Protein AF-0000000069440703 (afdb_homodimer)

InterPro domains:
  IPR013216 Methyltransferase type 11 [PF08241] (48-135)
  IPR029063 S-adenosyl-L-methionine-dependent methyltransferase superfamily [G3DSA:3.40.50.150] (17-244)
  IPR029063 S-adenosyl-L-methionine-dependent methyltransferase superfamily [SSF53335] (16-197)
  IPR051052 Diverse substrate methyltransferase [PTHR44942] (21-228)

Solvent-accessible surface area (backbone atoms only — not comparable to full-atom values): 27098 Å² total; per-residue (Å²): 130,79,80,69,75,71,58,62,42,71,42,55,69,60,67,56,49,51,40,82,40,29,68,56,34,57,72,37,52,78,77,77,58,66,70,56,54,51,57,69,64,56,60,52,50,36,31,37,27,40,46,32,46,47,23,63,67,48,50,55,41,36,74,72,48,31,46,49,41,30,31,17,59,48,62,55,13,31,49,53,16,36,74,73,69,41,49,63,46,76,28,47,77,89,74,48,77,64,84,87,50,61,18,47,29,39,34,21,61,73,28,59,65,57,44,59,62,69,66,49,52,54,53,48,60,74,31,41,31,93,89,19,34,38,37,43,32,39,83,43,76,40,49,63,40,62,32,53,73,62,51,41,71,60,44,56,82,76,46,75,76,85,70,64,76,67,81,64,43,61,73,63,44,50,62,58,43,40,73,71,43,29,46,79,45,81,45,78,45,80,47,76,48,77,30,53,42,67,58,45,50,52,27,58,53,55,34,58,83,43,60,71,42,55,69,68,58,38,53,51,50,51,54,52,49,48,62,72,50,40,90,80,15,36,35,32,40,27,58,22,37,39,42,41,29,36,69,60,131,130,79,81,70,74,72,60,62,41,72,43,54,71,59,68,57,49,52,40,83,39,30,67,57,34,58,72,38,50,78,78,79,59,65,70,55,55,50,57,70,65,56,61,51,50,36,32,36,28,40,46,33,47,45,24,62,68,50,50,54,43,37,74,72,46,31,44,49,41,30,30,18,58,47,63,56,14,31,49,53,17,36,74,74,71,41,50,64,47,78,28,47,77,88,74,48,76,64,83,87,50,62,19,45,30,40,33,21,62,73,28,58,65,58,45,60,62,70,64,49,52,55,52,48,59,73,31,40,32,92,89,20,34,38,36,43,33,39,83,40,75,40,48,62,41,63,34,53,71,62,52,40,71,60,43,55,81,77,47,76,74,86,70,66,71,70,84,59,43,63,76,64,44,49,62,58,45,40,73,70,44,28,46,81,44,83,43,79,46,80,48,75,50,76,30,54,44,66,56,44,52,52,27,58,52,54,34,59,83,44,60,70,41,56,68,69,58,40,54,50,51,52,53,52,49,50,62,72,51,40,90,80,14,35,33,30,39,27,58,22,37,38,40,41,30,36,69,59,131

Secondary structure (DSSP, 8-state):
-------GGG-HHHHTSGGGGHHHHHHHSPPPPHHHHHHHHT---EEEEET-TTTHHHHHHHHTT-EEEEE-S-HHHHHHHHHTT-EEE-S-TTT---TT--EEEEEEES-GGGS-HHHHHHHHHHHEEEEEEEEEEE--EEEEETBHHHHHHHHTTTS-SS--TTTTHHHHHHHHHHHTTEEEEEEEEEEEEEE-HHHHHHHHTTSHHHHTS-HHHHHHHHHHHHHHHGGG-EEEEEEEEEEEEEE--/-------GGG-HHHHTSGGGGHHHHHHHSPPPPHHHHHHHHT---EEEEET-TTTHHHHHHHHTT-EEEEE-S-HHHHHHHHHTT-EEE-S-TTT---TT--EEEEEEES-GGGS-HHHHHHHHHHHEEEEEEEEEEE--EEEEETBHHHHHHHHTTTS-TT---STTHHHHHHHHHHHTTEEEEEEEEEEEEEE-HHHHHHHHTTSHHHHTS-HHHHHHHHHHHHHHHGGG-EEEEEEEEEEEEEE--

Organism: Mycobacteroides abscessus (strain ATCC 19977 / DSM 44196 / CCUG 20993 / CIP 104536 / JCM 13569 / NCTC 13031 / TMC 1543 / L948) (NCBI:txid561007)

Radius of gyration: 29.4 Å; Cα contacts (8 Å, |Δi|>4): 921; chains: 2; bounding box: 47×92×72 Å

Foldseek 3Di:
DPPPPPPPVVPVVVVVVCVVVVPVCVVPDDDDDPVVVVVVVLDAFEEEEAQCFLNPVVLVSVVSRHQYEYEHQDVVRQVNNVVSVHHYDHDHLLPDDCPQAAGLEYEYEVHCVVDDQLSNLVVNVVRHDVFHKYKYKYWDKFWVVVGPVLLVVLVVVFDDPVCPPPDCVCVVRVVSLVVNAWDKDKDWDKDKDWFFLVRVLVVVCVDPSLVVGDPVSSVVSSVVSCVSNDGRTTIMMIGMMMIMITGHD/DPPPPPDPVVPVVVVVPCVVVVVVCVVPPDDDDPVVVVVVVLDAFEEEEAQCFLNPVVLVSVVSRHQYEYEHQDVVRQVNNVVSVHHYDHDHLLPDDCPQAAGLEYEYEVCCVVDDQLSNLVVNVVRHDVFHKYKYKYWDKFWDVVGPVLLVVLVVVFDDPVCPPPPCVCVVRVVSLVVNAWDKDKDWDKDKDWFFLVRVLVVVCVDPSLVVGDPVSNVVSSVVSCVSNDGRTTIMMIGMMMIMITGHD

Nearest PDB structures (foldseek):
  3ccf-assembly1_A  TM=7.048E-01  e=6.702E-16  Trichormus variabilis ATCC 29413
  3cc8-assembly1_A-2  TM=5.519E-01  e=4.428E-11  Bacillus cereus ATCC 10987
  7fbo-assembly1_A  TM=5.669E-01  e=1.706E-10  Streptomyces sp. RI-18-2
  3e23-assembly1_A  TM=5.571E-01  e=1.639E-07  Rhodopseudomonas palustris
  2gs9-assembly1_B  TM=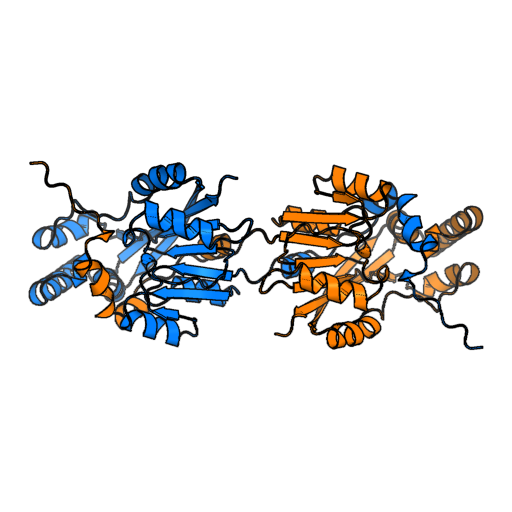5.445E-01  e=4.523E-08  Thermus thermophilus HB8

pLDDT: mean 87.91, std 11.94, range [30.12, 98.62]

Sequence (498 aa):
MTDQQQPVHTDRRRAESFGGSAGAYDRHRPRYPEPLIAELMSGRPRVLDVGAGTGIAAAQLAAAGAQVLAVEPDARMAQVAAAKGIEVEVATFENWQPQGRTFDLVLFAQSFHWVEPTTALQKVRTVLAPAGRLALVWNRIEPTVPTQHDLDTVYADFMDTARRPSIDTEDTVTPIVEKSGYRVQHMHFLERRHFATQAYLDMVFTYSNHLTLDPAQRDELRSRLEEKIGDGGVDTKNDALAVICTPVTMTDQQQPVHTDRRRAESFGGSAGAYDRHRPRYPEPLIAELMSGRPRVLDVGAGTGIAAAQLAAAGAQVLAVEPDARMAQVAAAKGIEVEVATFENWQPQGRTFDLVLFAQSFHWVEPTTALQKVRTVLAPAGRLALVWNRIEPTVPTQHDLDTVYADFMDTARR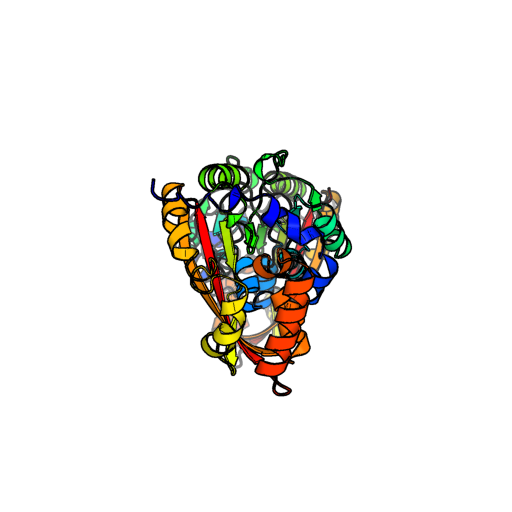PSIDTEDTVTPIVEKSGYRVQHMHFLERRHFATQAYLDMVFTYSNHLTLDPAQRDELRSRLEEKIGDGGVDTKNDALAVICTPVT

Structure (mmCIF, N/CA/C/O backbone):
data_AF-0000000069440703-model_v1
#
loop_
_entity.id
_entity.type
_entity.pdbx_description
1 polymer 'Methyltransferase type 11 domain-containing protein'
#
loop_
_atom_site.group_PDB
_atom_site.id
_atom_site.type_symbol
_atom_site.label_atom_id
_atom_site.label_alt_id
_atom_site.label_comp_id
_atom_site.label_asym_id
_atom_site.label_entity_id
_atom_site.label_seq_id
_atom_site.pdbx_PDB_ins_code
_atom_site.Cartn_x
_atom_site.Cartn_y
_atom_site.Cartn_z
_atom_site.occupancy
_atom_site.B_iso_or_equiv
_atom_site.auth_seq_id
_atom_site.auth_comp_id
_atom_site.auth_asym_id
_atom_site.auth_atom_id
_atom_site.pdbx_PDB_model_num
ATOM 1 N N . MET A 1 1 ? 3.725 -31.922 -41.062 1 30.34 1 MET A N 1
ATOM 2 C CA . MET A 1 1 ? 2.588 -31.469 -40.281 1 30.34 1 MET A CA 1
ATOM 3 C C . MET A 1 1 ? 3.039 -31.062 -38.875 1 30.34 1 MET A C 1
ATOM 5 O O . MET A 1 1 ? 3.49 -31.891 -38.094 1 30.34 1 MET A O 1
ATOM 9 N N . THR A 1 2 ? 3.787 -30 -38.656 1 37.44 2 THR A N 1
ATOM 10 C CA . THR A 1 2 ? 4.598 -29.531 -37.531 1 37.44 2 THR A CA 1
ATOM 11 C C . THR A 1 2 ? 3.816 -29.594 -36.219 1 37.44 2 THR A C 1
ATOM 13 O O . THR A 1 2 ? 2.666 -29.156 -36.156 1 37.44 2 THR A O 1
ATOM 16 N N . ASP A 1 3 ? 3.766 -30.594 -35.5 1 39.25 3 ASP A N 1
ATOM 17 C CA . ASP A 1 3 ? 3.018 -30.969 -34.312 1 39.25 3 ASP A CA 1
ATOM 18 C C . ASP A 1 3 ? 2.785 -29.75 -33.406 1 39.25 3 ASP A C 1
ATOM 20 O O . ASP A 1 3 ? 3.725 -29.219 -32.812 1 39.25 3 ASP A O 1
ATOM 24 N N . GLN A 1 4 ? 2.053 -28.734 -33.844 1 46 4 GLN A N 1
ATOM 25 C CA . GLN A 1 4 ? 1.67 -27.469 -33.188 1 46 4 GLN A CA 1
ATOM 26 C C . GLN A 1 4 ? 1.267 -27.688 -31.734 1 46 4 GLN A C 1
ATOM 28 O O . GLN A 1 4 ? 0.278 -28.375 -31.453 1 46 4 GLN A O 1
ATOM 33 N N . GLN A 1 5 ? 2.238 -27.875 -30.891 1 58.47 5 GLN A N 1
ATOM 34 C CA . GLN A 1 5 ? 2.027 -28.109 -29.469 1 58.47 5 GLN A CA 1
ATOM 35 C C . GLN A 1 5 ? 0.862 -27.281 -28.938 1 58.47 5 GLN A C 1
ATOM 37 O O . GLN A 1 5 ? 0.785 -26.078 -29.188 1 58.47 5 GLN A O 1
ATOM 42 N N . GLN A 1 6 ? -0.336 -27.906 -28.812 1 69.5 6 GLN A N 1
ATOM 43 C CA . GLN A 1 6 ? -1.535 -27.297 -28.25 1 69.5 6 GLN A CA 1
ATOM 44 C C . GLN A 1 6 ? -1.189 -26.391 -27.062 1 69.5 6 GLN A C 1
ATOM 46 O O . GLN A 1 6 ? -0.361 -26.766 -26.219 1 69.5 6 GLN A O 1
ATOM 51 N N . PRO A 1 7 ? -1.665 -25.125 -27.234 1 79.25 7 PRO A N 1
ATOM 52 C CA . PRO A 1 7 ? -1.403 -24.234 -26.109 1 79.25 7 PRO A CA 1
ATOM 53 C C . PRO A 1 7 ? -1.794 -24.859 -24.766 1 79.25 7 PRO A C 1
ATOM 55 O O . PRO A 1 7 ? -2.801 -25.562 -24.672 1 79.25 7 PRO A O 1
ATOM 58 N N . VAL A 1 8 ? -0.984 -24.672 -23.859 1 79.62 8 VAL A N 1
ATOM 59 C CA . VAL A 1 8 ? -1.111 -25.266 -22.531 1 79.62 8 VAL A CA 1
ATOM 60 C C . VAL A 1 8 ? -2.49 -24.953 -21.969 1 79.62 8 VAL A C 1
ATOM 62 O O . VAL A 1 8 ? -3.088 -25.797 -21.281 1 79.62 8 VAL A O 1
ATOM 65 N N . HIS A 1 9 ? -3.064 -23.734 -22.266 1 81.94 9 HIS A N 1
ATOM 66 C CA . HIS A 1 9 ? -4.324 -23.312 -21.656 1 81.94 9 HIS A CA 1
ATOM 67 C C . HIS A 1 9 ? -5.488 -24.141 -22.188 1 81.94 9 HIS A C 1
ATOM 69 O O . HIS A 1 9 ? -6.586 -24.109 -21.625 1 81.94 9 HIS A O 1
ATOM 75 N N . THR A 1 10 ? -5.242 -24.953 -23.188 1 82.25 10 THR A N 1
ATOM 76 C CA . THR A 1 10 ? -6.301 -25.781 -23.734 1 82.25 10 THR A CA 1
ATOM 77 C C . THR A 1 10 ? -6.25 -27.188 -23.125 1 82.25 10 THR A C 1
ATOM 79 O O . THR A 1 10 ? -7.152 -28 -23.344 1 82.25 10 THR A O 1
ATOM 82 N N . ASP A 1 11 ? -5.148 -27.469 -22.375 1 81.38 11 ASP A N 1
ATOM 83 C CA . ASP A 1 11 ? -5 -28.766 -21.734 1 81.38 11 ASP A CA 1
ATOM 84 C C . ASP A 1 11 ? -5.758 -28.828 -20.406 1 81.38 11 ASP A C 1
ATOM 86 O O . ASP A 1 11 ? -5.164 -28.656 -19.344 1 81.38 11 ASP A O 1
ATOM 90 N N . ARG A 1 12 ? -7.023 -29.109 -20.438 1 79.56 12 ARG A N 1
ATOM 91 C CA . ARG A 1 12 ? -7.887 -29.094 -19.266 1 79.56 12 ARG A CA 1
ATOM 92 C C . ARG A 1 12 ? -7.586 -30.266 -18.344 1 79.56 12 ARG A C 1
ATOM 94 O O . ARG A 1 12 ? -7.695 -30.141 -17.109 1 79.56 12 ARG A O 1
ATOM 101 N N . ARG A 1 13 ? -7.113 -31.359 -18.953 1 78.06 13 ARG A N 1
ATOM 102 C CA . ARG A 1 13 ? -6.746 -32.5 -18.141 1 78.06 13 ARG A CA 1
ATOM 103 C C . ARG A 1 13 ? -5.633 -32.156 -17.156 1 78.06 13 ARG A C 1
ATOM 105 O O . ARG A 1 13 ? -5.719 -32.469 -15.969 1 78.06 13 ARG A O 1
ATOM 112 N N . ARG A 1 14 ? -4.699 -31.5 -17.688 1 81.56 14 ARG A N 1
ATOM 113 C CA . ARG A 1 14 ? -3.59 -31.078 -16.828 1 81.56 14 ARG A CA 1
ATOM 114 C C . ARG A 1 14 ? -4.031 -30 -15.852 1 81.56 14 ARG A C 1
ATOM 116 O O . ARG A 1 14 ? -3.689 -30.062 -14.672 1 81.56 14 ARG A O 1
ATOM 123 N N . ALA A 1 15 ? -4.855 -29.125 -16.312 1 81.62 15 ALA A N 1
ATOM 124 C CA . ALA A 1 15 ? -5.301 -28 -15.477 1 81.62 15 ALA A CA 1
ATOM 125 C C . ALA A 1 15 ? -6.168 -28.484 -14.32 1 81.62 15 ALA A C 1
ATOM 127 O O . ALA A 1 15 ? -6.141 -27.906 -13.234 1 81.62 15 ALA A O 1
ATOM 128 N N . GLU A 1 16 ? -6.793 -29.562 -14.469 1 80.5 16 GLU A N 1
ATOM 129 C CA . GLU A 1 16 ? -7.742 -30.031 -13.469 1 80.5 16 GLU A CA 1
ATOM 130 C C . GLU A 1 16 ? -7.137 -31.156 -12.617 1 80.5 16 GLU A C 1
ATOM 132 O O . GLU A 1 16 ? -7.809 -31.719 -11.758 1 80.5 16 GLU A O 1
ATOM 137 N N . SER A 1 17 ? -5.91 -31.453 -12.891 1 82.94 17 SER A N 1
ATOM 138 C CA . SER A 1 17 ? -5.273 -32.562 -12.164 1 82.94 17 SER A CA 1
ATOM 139 C C . SER A 1 17 ? -4.918 -32.156 -10.742 1 82.94 17 SER A C 1
ATOM 141 O O . SER A 1 17 ? -4.789 -33 -9.859 1 82.94 17 SER A O 1
ATOM 143 N N . PHE A 1 18 ? -4.828 -30.891 -10.523 1 86.94 18 PHE A N 1
ATOM 144 C CA . PHE A 1 18 ? -4.328 -30.391 -9.25 1 86.94 18 PHE A CA 1
ATOM 145 C C . PHE A 1 18 ? -5.336 -30.641 -8.133 1 86.94 18 PHE A C 1
ATOM 147 O O . PHE A 1 18 ? -4.953 -30.891 -6.984 1 86.94 18 PHE A O 1
ATOM 154 N N . GLY A 1 19 ? -6.586 -30.641 -8.469 1 86.75 19 GLY A N 1
ATOM 155 C CA . GLY A 1 19 ? -7.633 -30.812 -7.473 1 86.75 19 GLY A CA 1
ATOM 156 C C . GLY A 1 19 ? -7.562 -32.156 -6.777 1 86.75 19 GLY A C 1
ATOM 157 O O . GLY A 1 19 ? -7.949 -32.281 -5.613 1 86.75 19 GLY A O 1
ATOM 158 N N . GLY A 1 20 ? -7.117 -33.156 -7.527 1 85 20 GLY A N 1
ATOM 159 C CA . GLY A 1 20 ? -7.008 -34.5 -6.969 1 85 20 GLY A CA 1
ATOM 160 C C . GLY A 1 20 ? -5.957 -34.625 -5.879 1 85 20 GLY A C 1
ATOM 161 O O . GLY A 1 20 ? -5.953 -35.562 -5.105 1 85 20 GLY A O 1
ATOM 162 N N . SER A 1 21 ? -5.133 -33.625 -5.773 1 87.19 21 SER A N 1
ATOM 163 C CA . SER A 1 21 ? -4.062 -33.594 -4.781 1 87.19 21 SER A CA 1
ATOM 164 C C . SER A 1 21 ? -3.973 -32.25 -4.074 1 87.19 21 SER A C 1
ATOM 166 O O . SER A 1 21 ? -2.879 -31.781 -3.766 1 87.19 21 SER A O 1
ATOM 168 N N . ALA A 1 22 ? -5.133 -31.734 -3.814 1 87.75 22 ALA A N 1
ATOM 169 C CA . ALA A 1 22 ? -5.176 -30.375 -3.285 1 87.75 22 ALA A CA 1
ATOM 170 C C . ALA A 1 22 ? -4.473 -30.297 -1.935 1 87.75 22 ALA A C 1
ATOM 172 O O . ALA A 1 22 ? -3.729 -29.344 -1.675 1 87.75 22 ALA A O 1
ATOM 173 N N . GLY A 1 23 ? -4.75 -31.234 -1.068 1 85.19 23 GLY A N 1
ATOM 174 C CA . GLY A 1 23 ? -4.105 -31.25 0.234 1 85.19 23 GLY A CA 1
ATOM 175 C C . GLY A 1 23 ? -2.592 -31.328 0.148 1 85.19 23 GLY A C 1
ATOM 176 O O . GLY A 1 23 ? -1.89 -30.531 0.79 1 85.19 23 GLY A O 1
ATOM 177 N N . ALA A 1 24 ? -2.096 -32.312 -0.589 1 84.56 24 ALA A N 1
ATOM 178 C CA . ALA A 1 24 ? -0.656 -32.469 -0.777 1 84.56 24 ALA A CA 1
ATOM 179 C C . ALA A 1 24 ? -0.054 -31.234 -1.433 1 84.56 24 ALA A C 1
ATOM 181 O O . ALA A 1 24 ? 1.024 -30.781 -1.041 1 84.56 24 ALA A O 1
ATOM 182 N N . TYR A 1 25 ? -0.726 -30.781 -2.402 1 89.19 25 TYR A N 1
ATOM 183 C CA . TYR A 1 25 ? -0.309 -29.547 -3.064 1 89.19 25 TYR A CA 1
ATOM 184 C C . TYR A 1 25 ? -0.095 -28.422 -2.049 1 89.19 25 TYR A C 1
ATOM 186 O O . TYR A 1 25 ? 0.972 -27.812 -2.014 1 89.19 25 TYR A O 1
ATOM 194 N N . ASP A 1 26 ? -1.058 -28.156 -1.225 1 87.75 26 ASP A N 1
ATOM 195 C CA . ASP A 1 26 ? -1.018 -27.062 -0.253 1 87.75 26 ASP A CA 1
ATOM 196 C C . ASP A 1 26 ? 0.107 -27.281 0.759 1 87.75 26 ASP A C 1
ATOM 198 O O . ASP A 1 26 ? 0.792 -26.328 1.139 1 87.75 26 ASP A O 1
ATOM 202 N N . ARG A 1 27 ? 0.283 -28.516 1.14 1 82.19 27 ARG A N 1
ATOM 203 C CA . ARG A 1 27 ? 1.237 -28.844 2.193 1 82.19 27 ARG A CA 1
ATOM 204 C C . ARG A 1 27 ? 2.672 -28.734 1.688 1 82.19 27 ARG A C 1
ATOM 206 O O . ARG A 1 27 ? 3.561 -28.297 2.424 1 82.19 27 ARG A O 1
ATOM 213 N N . HIS A 1 28 ? 2.863 -29.062 0.416 1 84.44 28 HIS A N 1
ATOM 214 C CA . HIS A 1 28 ? 4.246 -29.312 0.031 1 84.44 28 HIS A CA 1
ATOM 215 C C . HIS A 1 28 ? 4.754 -28.25 -0.94 1 84.44 28 HIS A C 1
ATOM 217 O O . HIS A 1 28 ? 5.965 -28.109 -1.132 1 84.44 28 HIS A O 1
ATOM 223 N N . ARG A 1 29 ? 3.875 -27.5 -1.56 1 88.06 29 ARG A N 1
ATOM 224 C CA . ARG A 1 29 ? 4.332 -26.438 -2.453 1 88.06 29 ARG A CA 1
ATOM 225 C C . ARG A 1 29 ? 4.93 -25.281 -1.665 1 88.06 29 ARG A C 1
ATOM 227 O O . ARG A 1 29 ? 4.395 -24.891 -0.625 1 88.06 29 ARG A O 1
ATOM 234 N N . PRO A 1 30 ? 6.062 -24.781 -2.121 1 85.5 30 PRO A N 1
ATOM 235 C CA . PRO A 1 30 ? 6.699 -23.688 -1.381 1 85.5 30 PRO A CA 1
ATOM 236 C C . PRO A 1 30 ? 5.922 -22.375 -1.476 1 85.5 30 PRO A C 1
ATOM 238 O O . PRO A 1 30 ? 5.203 -22.141 -2.451 1 85.5 30 PRO A O 1
ATOM 241 N N . ARG A 1 31 ? 6.102 -21.656 -0.428 1 89.62 31 ARG A N 1
ATOM 242 C CA . ARG A 1 31 ? 5.652 -20.266 -0.448 1 89.62 31 ARG A CA 1
ATOM 243 C C . ARG A 1 31 ? 6.508 -19.422 -1.388 1 89.62 31 ARG A C 1
ATOM 245 O O . ARG A 1 31 ? 7.59 -19.844 -1.796 1 89.62 31 ARG A O 1
ATOM 252 N N . TYR A 1 32 ? 5.98 -18.297 -1.853 1 94 32 TYR A N 1
ATOM 253 C CA . TYR A 1 32 ? 6.77 -17.328 -2.598 1 94 32 TYR A CA 1
ATOM 254 C C . TYR A 1 32 ? 7.703 -16.547 -1.671 1 94 32 TYR A C 1
ATOM 256 O O . TYR A 1 32 ? 7.398 -16.359 -0.491 1 94 32 TYR A O 1
ATOM 264 N N . PRO A 1 33 ? 8.906 -16.078 -2.223 1 90.19 33 PRO A N 1
ATOM 265 C CA . PRO A 1 33 ? 9.844 -15.312 -1.392 1 90.19 33 PRO A CA 1
ATOM 266 C C . PRO A 1 33 ? 9.211 -14.07 -0.771 1 90.19 33 PRO A C 1
ATOM 268 O O . PRO A 1 33 ? 8.461 -13.359 -1.441 1 90.19 33 PRO A O 1
ATOM 271 N N . GLU A 1 34 ? 9.594 -13.82 0.522 1 83.94 34 GLU A N 1
ATOM 272 C CA . GLU A 1 34 ? 9.031 -12.695 1.259 1 83.94 34 GLU A CA 1
ATOM 273 C C . GLU A 1 34 ? 9.297 -11.375 0.534 1 83.94 34 GLU A C 1
ATOM 275 O O . GLU A 1 34 ? 8.406 -10.531 0.429 1 83.94 34 GLU A O 1
ATOM 280 N N . PRO A 1 35 ? 10.5 -11.195 -0.046 1 81.5 35 PRO A N 1
ATOM 281 C CA . PRO A 1 35 ? 10.734 -9.945 -0.771 1 81.5 35 PRO A CA 1
ATOM 282 C C . PRO A 1 35 ? 9.828 -9.797 -1.992 1 81.5 35 PRO A C 1
ATOM 284 O O . PRO A 1 35 ? 9.461 -8.672 -2.357 1 81.5 3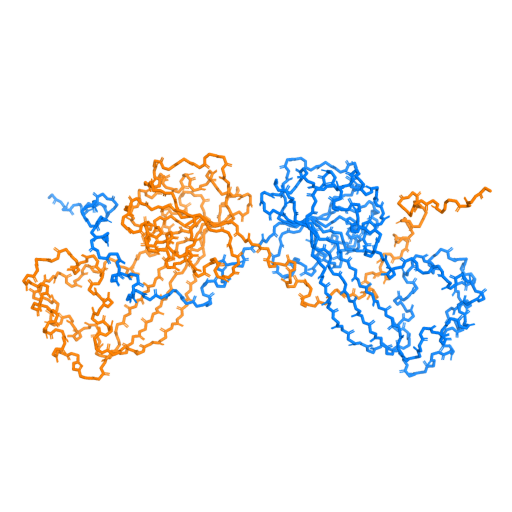5 PRO A O 1
ATOM 287 N N . LEU A 1 36 ? 9.469 -10.891 -2.635 1 89.12 36 LEU A N 1
ATOM 288 C CA . LEU A 1 36 ? 8.531 -10.852 -3.746 1 89.12 36 LEU A CA 1
ATOM 289 C C . LEU A 1 36 ? 7.148 -10.406 -3.275 1 89.12 36 LEU A C 1
ATOM 291 O O . LEU A 1 36 ? 6.531 -9.531 -3.889 1 89.12 36 LEU A O 1
ATOM 295 N N . ILE A 1 37 ? 6.672 -10.953 -2.174 1 87.81 37 ILE A N 1
ATOM 296 C CA . ILE A 1 37 ? 5.383 -10.586 -1.603 1 87.81 37 ILE A CA 1
ATOM 297 C C . ILE A 1 37 ? 5.387 -9.102 -1.226 1 87.81 37 ILE A C 1
ATOM 299 O O . ILE A 1 37 ? 4.422 -8.383 -1.494 1 87.81 37 ILE A O 1
ATOM 303 N N . ALA A 1 38 ? 6.516 -8.68 -0.677 1 76.94 38 ALA A N 1
ATOM 304 C CA . ALA A 1 38 ? 6.652 -7.27 -0.309 1 76.94 38 ALA A CA 1
ATOM 305 C C . ALA A 1 38 ? 6.535 -6.367 -1.535 1 76.94 38 ALA A C 1
ATOM 307 O O . ALA A 1 38 ? 5.898 -5.312 -1.479 1 76.94 38 ALA A O 1
ATOM 308 N N . GLU A 1 39 ? 7.141 -6.75 -2.592 1 81.12 39 GLU A N 1
ATOM 309 C CA . GLU A 1 39 ? 7.062 -5.988 -3.836 1 81.12 39 GLU A CA 1
ATOM 310 C C . GLU A 1 39 ? 5.625 -5.906 -4.344 1 81.12 39 GLU A C 1
ATOM 312 O O . GLU A 1 39 ? 5.184 -4.848 -4.797 1 81.12 39 GLU A O 1
ATOM 317 N N . LEU A 1 40 ? 4.895 -7.004 -4.273 1 84.88 40 LEU A N 1
ATOM 318 C CA . LEU A 1 40 ? 3.51 -7.031 -4.738 1 84.88 40 LEU A CA 1
ATOM 319 C C . LEU A 1 40 ? 2.639 -6.102 -3.896 1 84.88 40 LEU A C 1
ATOM 321 O O . LEU A 1 40 ? 1.651 -5.555 -4.391 1 84.88 40 LEU A O 1
ATOM 325 N N . MET A 1 41 ? 3.047 -5.918 -2.66 1 73.06 41 MET A N 1
ATOM 326 C CA . MET A 1 41 ? 2.301 -5.074 -1.729 1 73.06 41 MET A CA 1
ATOM 327 C C . MET A 1 41 ? 2.641 -3.602 -1.938 1 73.06 41 MET A C 1
ATOM 329 O O . MET A 1 41 ? 1.947 -2.723 -1.424 1 73.06 41 MET A O 1
ATOM 333 N N . SER A 1 42 ? 3.775 -3.416 -2.586 1 62.62 42 SER A N 1
ATOM 334 C CA . SER A 1 42 ? 4.293 -2.057 -2.705 1 62.62 42 SER A CA 1
ATOM 335 C C . SER A 1 42 ? 3.43 -1.217 -3.641 1 62.62 42 SER A C 1
ATOM 337 O O . SER A 1 42 ? 3.809 -0.102 -4.008 1 62.62 42 SER A O 1
ATOM 339 N N . GLY A 1 43 ? 2.295 -1.677 -4.035 1 62.28 43 GLY A N 1
ATOM 340 C CA . GLY A 1 43 ? 1.487 -0.81 -4.879 1 62.28 43 GLY A CA 1
ATOM 341 C C . GLY A 1 43 ? 1.377 0.606 -4.344 1 62.28 43 GLY A C 1
ATOM 342 O O . GLY A 1 43 ? 1.659 0.857 -3.172 1 62.28 43 GLY A O 1
ATOM 343 N N . ARG A 1 44 ? 1.462 1.531 -5.281 1 64.44 44 ARG A N 1
ATOM 344 C CA . ARG A 1 44 ? 1.465 2.977 -5.082 1 64.44 44 ARG A CA 1
ATOM 345 C C . ARG A 1 44 ? 0.066 3.488 -4.754 1 64.44 44 ARG A C 1
ATOM 347 O O . ARG A 1 44 ? -0.748 3.705 -5.656 1 64.44 44 ARG A O 1
ATOM 354 N N . PRO A 1 45 ? -0.197 3.531 -3.404 1 76.44 45 PRO A N 1
ATOM 355 C CA . PRO A 1 45 ? -1.521 4.078 -3.102 1 76.44 45 PRO A CA 1
ATOM 356 C C . PRO A 1 45 ? -1.74 5.461 -3.709 1 76.44 45 PRO A C 1
ATOM 358 O O . PRO A 1 45 ? -0.809 6.27 -3.771 1 76.44 45 PRO A O 1
ATOM 361 N N . ARG A 1 46 ? -2.967 5.719 -4.348 1 83.31 46 ARG A N 1
ATOM 362 C CA . ARG A 1 46 ? -3.406 7.055 -4.734 1 83.31 46 ARG A CA 1
ATOM 363 C C . ARG A 1 46 ? -3.873 7.852 -3.52 1 83.31 46 ARG A C 1
ATOM 365 O O . ARG A 1 46 ? -4.801 7.441 -2.82 1 83.31 46 ARG A O 1
ATOM 372 N N . VAL A 1 47 ? -3.199 8.977 -3.262 1 92.62 47 VAL A N 1
ATOM 373 C CA . VAL A 1 47 ? -3.465 9.75 -2.051 1 92.62 47 VAL A CA 1
ATOM 374 C C . VAL A 1 47 ? -3.947 11.148 -2.426 1 92.62 47 VAL A C 1
ATOM 376 O O . VAL A 1 47 ? -3.387 11.789 -3.318 1 92.62 47 VAL A O 1
ATOM 379 N N . LEU A 1 48 ? -5.078 11.586 -1.856 1 97.56 48 LEU A N 1
ATOM 380 C CA . LEU A 1 48 ? -5.504 12.984 -1.884 1 97.56 48 LEU A CA 1
ATOM 381 C C . LEU A 1 48 ? -5.086 13.703 -0.608 1 97.56 48 LEU A C 1
ATOM 383 O O . LEU A 1 48 ? -5.527 13.344 0.486 1 97.56 48 LEU A O 1
ATOM 387 N N . ASP A 1 49 ? -4.215 14.664 -0.737 1 98.62 49 ASP A N 1
ATOM 388 C CA . ASP A 1 49 ? -3.791 15.5 0.382 1 98.62 49 ASP A CA 1
ATOM 389 C C . ASP A 1 49 ? -4.562 16.828 0.404 1 98.62 49 ASP A C 1
ATOM 391 O O . ASP A 1 49 ? -4.285 17.719 -0.393 1 98.62 49 ASP A O 1
ATOM 395 N N . VAL A 1 50 ? -5.504 16.906 1.345 1 98.56 50 VAL A N 1
ATOM 396 C CA . VAL A 1 50 ? -6.402 18.062 1.399 1 98.56 50 VAL A CA 1
ATOM 397 C C . VAL A 1 50 ? -5.832 19.109 2.346 1 98.56 50 VAL A C 1
ATOM 399 O O . VAL A 1 50 ? -5.551 18.828 3.512 1 98.56 50 VAL A O 1
ATOM 402 N N . GLY A 1 51 ? -5.812 20.344 1.844 1 97.38 51 GLY A N 1
ATOM 403 C CA . GLY A 1 51 ? -5.094 21.344 2.609 1 97.38 51 GLY A CA 1
ATOM 404 C C . GLY A 1 51 ? -3.613 21.047 2.752 1 97.38 51 GLY A C 1
ATOM 405 O O . GLY A 1 51 ? -3.074 21.062 3.859 1 97.38 51 GLY A O 1
ATOM 406 N N . ALA A 1 52 ? -2.975 20.875 1.64 1 97.5 52 ALA A N 1
ATOM 407 C CA . ALA A 1 52 ? -1.648 20.266 1.623 1 97.5 52 ALA A CA 1
ATOM 408 C C . ALA A 1 52 ? -0.576 21.266 2.043 1 97.5 52 ALA A C 1
ATOM 410 O O . ALA A 1 52 ? 0.551 20.875 2.361 1 97.5 52 ALA A O 1
ATOM 411 N N . GLY A 1 53 ? -0.909 22.594 2.037 1 96.38 53 GLY A N 1
ATOM 412 C CA . GLY A 1 53 ? 0.111 23.578 2.33 1 96.38 53 GLY A CA 1
ATOM 413 C C . GLY A 1 53 ? 1.291 23.531 1.379 1 96.38 53 GLY A C 1
ATOM 414 O O . GLY A 1 53 ? 1.113 23.531 0.16 1 96.38 53 GLY A O 1
ATOM 415 N N . THR A 1 54 ? 2.424 23.469 1.958 1 95.81 54 THR A N 1
ATOM 416 C CA . THR A 1 54 ? 3.625 23.406 1.134 1 95.81 54 THR A CA 1
ATOM 417 C C . THR A 1 54 ? 3.922 21.969 0.706 1 95.81 54 THR A C 1
ATOM 419 O O . THR A 1 54 ? 4.977 21.703 0.127 1 95.81 54 THR A O 1
ATOM 422 N N . GLY A 1 55 ? 3.113 21.078 1.044 1 96.81 55 GLY A N 1
ATOM 423 C CA . GLY A 1 55 ? 3.219 19.719 0.564 1 96.81 55 GLY A CA 1
ATOM 424 C C . GLY A 1 55 ? 4.168 18.859 1.387 1 96.81 55 GLY A C 1
ATOM 425 O O . GLY A 1 55 ? 4.816 17.953 0.858 1 96.81 55 GLY A O 1
ATOM 426 N N . ILE A 1 56 ? 4.316 19.078 2.691 1 94.31 56 ILE A N 1
ATOM 427 C CA . ILE A 1 56 ? 5.258 18.328 3.518 1 94.31 56 ILE A CA 1
ATOM 428 C C . ILE A 1 56 ? 4.848 16.859 3.576 1 94.31 56 ILE A C 1
ATOM 430 O O . ILE A 1 56 ? 5.625 15.977 3.207 1 94.31 56 ILE A O 1
ATOM 434 N N . ALA A 1 57 ? 3.621 16.609 3.979 1 95.94 57 ALA A N 1
ATOM 435 C CA . ALA A 1 57 ? 3.139 15.234 4.035 1 95.94 57 ALA A CA 1
ATOM 436 C C . ALA A 1 57 ? 3.072 14.617 2.641 1 95.94 57 ALA A C 1
ATOM 438 O O . ALA A 1 57 ? 3.449 13.461 2.449 1 95.94 57 ALA A O 1
ATOM 439 N N . ALA A 1 58 ? 2.609 15.398 1.665 1 96 58 ALA A N 1
ATOM 440 C CA . ALA A 1 58 ? 2.5 14.945 0.283 1 96 58 ALA A CA 1
ATOM 441 C C . ALA A 1 58 ? 3.854 14.477 -0.248 1 96 58 ALA A C 1
ATOM 443 O O . ALA A 1 58 ? 3.949 13.414 -0.875 1 96 58 ALA A O 1
ATOM 444 N N . ALA A 1 59 ? 4.871 15.234 0.027 1 92.38 59 ALA A N 1
ATOM 445 C CA . ALA A 1 59 ? 6.203 14.906 -0.463 1 92.38 59 ALA A CA 1
ATOM 446 C C . ALA A 1 59 ? 6.723 13.625 0.185 1 92.38 59 ALA A C 1
ATOM 448 O O . ALA A 1 59 ? 7.359 12.797 -0.477 1 92.38 59 ALA A O 1
ATOM 449 N N . GLN A 1 60 ? 6.488 13.438 1.513 1 90.5 60 GLN A N 1
ATOM 450 C CA . GLN A 1 60 ? 6.902 12.219 2.197 1 90.5 60 GLN A CA 1
ATOM 451 C C . GLN A 1 60 ? 6.199 10.992 1.617 1 90.5 60 GLN A C 1
ATOM 453 O O . GLN A 1 60 ? 6.828 9.953 1.407 1 90.5 60 GLN A O 1
ATOM 458 N N . LEU A 1 61 ? 4.914 11.141 1.354 1 90.12 61 LEU A N 1
ATOM 459 C CA . LEU A 1 61 ? 4.141 10.039 0.796 1 90.12 61 LEU A CA 1
ATOM 460 C C . LEU A 1 61 ? 4.598 9.719 -0.624 1 90.12 61 LEU A C 1
ATOM 462 O O . LEU A 1 61 ? 4.734 8.547 -0.988 1 90.12 61 LEU A O 1
ATOM 466 N N . ALA A 1 62 ? 4.836 10.797 -1.413 1 86.12 62 ALA A N 1
ATOM 467 C CA . ALA A 1 62 ? 5.34 10.594 -2.77 1 86.12 62 ALA A CA 1
ATOM 468 C C . ALA A 1 62 ? 6.684 9.875 -2.756 1 86.12 62 ALA A C 1
ATOM 470 O O . ALA A 1 62 ? 6.906 8.938 -3.533 1 86.12 62 ALA A O 1
ATOM 471 N N . ALA A 1 63 ? 7.551 10.312 -1.835 1 80.31 63 ALA A N 1
ATOM 472 C CA . ALA A 1 63 ? 8.859 9.68 -1.706 1 80.31 63 ALA A CA 1
ATOM 473 C C . ALA A 1 63 ? 8.734 8.211 -1.317 1 80.31 63 ALA A C 1
ATOM 475 O O . ALA A 1 63 ? 9.57 7.387 -1.689 1 80.31 63 ALA A O 1
ATOM 476 N N . ALA A 1 64 ? 7.676 7.883 -0.604 1 74.12 64 ALA A N 1
ATOM 477 C CA . ALA A 1 64 ? 7.426 6.512 -0.171 1 74.12 64 ALA A CA 1
ATOM 478 C C . ALA A 1 64 ? 6.746 5.703 -1.273 1 74.12 64 ALA A C 1
ATOM 480 O O . ALA A 1 64 ? 6.484 4.512 -1.106 1 74.12 64 ALA A O 1
ATOM 481 N N . GLY A 1 65 ? 6.363 6.379 -2.357 1 73.56 65 GLY A N 1
ATOM 482 C CA . GLY A 1 65 ? 5.898 5.629 -3.514 1 73.56 65 GLY A CA 1
ATOM 483 C C . GLY A 1 65 ? 4.445 5.902 -3.855 1 73.56 65 GLY A C 1
ATOM 484 O O . GLY A 1 65 ? 3.916 5.352 -4.82 1 73.56 65 GLY A O 1
ATOM 485 N N . ALA A 1 66 ? 3.762 6.746 -3.133 1 82.56 66 ALA A N 1
ATOM 486 C CA . ALA A 1 66 ? 2.355 7.051 -3.393 1 82.56 66 ALA A CA 1
ATOM 487 C C . ALA A 1 66 ? 2.209 7.969 -4.602 1 82.56 66 ALA A C 1
ATOM 489 O O . ALA A 1 66 ? 3.125 8.727 -4.93 1 82.56 66 ALA A O 1
ATOM 490 N N . GLN A 1 67 ? 1.137 7.832 -5.277 1 83.88 67 GLN A N 1
ATOM 491 C CA . GLN A 1 67 ? 0.672 8.859 -6.207 1 83.88 67 GLN A CA 1
ATOM 492 C C . GLN A 1 67 ? -0.184 9.898 -5.496 1 83.88 67 GLN A C 1
ATOM 494 O O . GLN A 1 67 ? -1.304 9.602 -5.07 1 83.88 67 GLN A O 1
ATOM 499 N N . VAL A 1 68 ? 0.353 11.18 -5.41 1 93.12 68 VAL A N 1
ATOM 500 C CA . VAL A 1 68 ? -0.303 12.156 -4.543 1 93.12 68 VAL A CA 1
ATOM 501 C C . VAL A 1 68 ? -0.886 13.289 -5.383 1 93.12 68 VAL A C 1
ATOM 503 O O . VAL A 1 68 ? -0.207 13.836 -6.254 1 93.12 68 VAL A O 1
ATOM 506 N N . LEU A 1 69 ? -2.139 13.57 -5.195 1 96.75 69 LEU A N 1
ATOM 507 C CA . LEU A 1 69 ? -2.768 14.828 -5.602 1 96.75 69 LEU A CA 1
ATOM 508 C C . LEU A 1 69 ? -3.018 15.727 -4.395 1 96.75 69 LEU A C 1
ATOM 510 O O . LEU A 1 69 ? -3.594 15.281 -3.396 1 96.75 69 LEU A O 1
ATOM 514 N N . ALA A 1 70 ? -2.529 16.938 -4.504 1 98.56 70 ALA A N 1
ATOM 515 C CA . ALA A 1 70 ? -2.748 17.922 -3.439 1 98.56 70 ALA A CA 1
ATOM 516 C C . ALA A 1 70 ? -3.838 18.906 -3.826 1 98.56 70 ALA A C 1
ATOM 518 O O . ALA A 1 70 ? -3.922 19.328 -4.98 1 98.56 70 ALA A O 1
ATOM 519 N N . VAL A 1 71 ? -4.695 19.234 -2.879 1 98.56 71 VAL A N 1
ATOM 520 C CA . VAL A 1 71 ? -5.656 20.328 -2.98 1 98.56 71 VAL A CA 1
ATOM 521 C C . VAL A 1 71 ? -5.316 21.406 -1.957 1 98.56 71 VAL A C 1
ATOM 523 O O . VAL A 1 71 ? -5.254 21.125 -0.755 1 98.56 71 VAL A O 1
ATOM 526 N N . GLU A 1 72 ? -5.023 22.594 -2.4 1 97.75 72 GLU A N 1
ATOM 527 C CA . GLU A 1 72 ? -4.57 23.688 -1.557 1 97.75 72 GLU A CA 1
ATOM 528 C C . GLU A 1 72 ? -5.102 25.031 -2.066 1 97.75 72 GLU A C 1
ATOM 530 O O . GLU A 1 72 ? -4.863 25.406 -3.219 1 97.75 72 GLU A O 1
ATOM 535 N N . PRO A 1 73 ? -5.852 25.75 -1.199 1 96.12 73 PRO A N 1
ATOM 536 C CA . PRO A 1 73 ? -6.488 26.969 -1.679 1 96.12 73 PRO A CA 1
ATOM 537 C C . PRO A 1 73 ? -5.504 28.125 -1.82 1 96.12 73 PRO A C 1
ATOM 539 O O . PRO A 1 73 ? -5.73 29.047 -2.621 1 96.12 73 PRO A O 1
ATOM 542 N N . ASP A 1 74 ? -4.492 28.234 -1.016 1 95.06 74 ASP A N 1
ATOM 543 C CA . ASP A 1 74 ? -3.537 29.344 -1.087 1 95.06 74 ASP A CA 1
ATOM 544 C C . ASP A 1 74 ? -2.525 29.125 -2.211 1 95.06 74 ASP A C 1
ATOM 546 O O . ASP A 1 74 ? -1.699 28.203 -2.137 1 95.06 74 ASP A O 1
ATOM 550 N N . ALA A 1 75 ? -2.531 29.953 -3.188 1 95.25 75 ALA A N 1
ATOM 551 C CA . ALA A 1 75 ? -1.71 29.781 -4.383 1 95.25 75 ALA A CA 1
ATOM 552 C C . ALA A 1 75 ? -0.224 29.828 -4.039 1 95.25 75 ALA A C 1
ATOM 554 O O . ALA A 1 75 ? 0.592 29.172 -4.676 1 95.25 75 ALA A O 1
ATOM 555 N N . ARG A 1 76 ? 0.122 30.578 -3.123 1 93.12 76 ARG A N 1
ATOM 556 C CA . ARG A 1 76 ? 1.522 30.688 -2.73 1 93.12 76 ARG A CA 1
ATOM 557 C C . ARG A 1 76 ? 2.029 29.391 -2.105 1 93.12 76 ARG A C 1
ATOM 559 O O . ARG A 1 76 ? 3.139 28.953 -2.406 1 93.12 76 ARG A O 1
ATOM 566 N N . MET A 1 77 ? 1.218 28.828 -1.25 1 95.25 77 MET A N 1
ATOM 567 C CA . MET A 1 77 ? 1.545 27.516 -0.674 1 95.25 77 MET A CA 1
ATOM 568 C C . MET A 1 77 ? 1.59 26.438 -1.754 1 95.25 77 MET A C 1
ATOM 570 O O . MET A 1 77 ? 2.533 25.656 -1.81 1 95.25 77 MET A O 1
ATOM 574 N N . ALA A 1 78 ? 0.637 26.484 -2.652 1 97 78 ALA A N 1
ATOM 575 C CA . ALA A 1 78 ? 0.521 25.516 -3.738 1 97 78 ALA A CA 1
ATOM 576 C C . ALA A 1 78 ? 1.748 25.562 -4.645 1 97 78 ALA A C 1
ATOM 578 O O . ALA A 1 78 ? 2.207 24.516 -5.125 1 97 78 ALA A O 1
ATOM 579 N N . GLN A 1 79 ? 2.229 26.719 -4.828 1 96.12 79 GLN A N 1
ATOM 580 C CA . GLN A 1 79 ? 3.4 26.875 -5.684 1 96.12 79 GLN A CA 1
ATOM 581 C C . GLN A 1 79 ? 4.609 26.141 -5.102 1 96.12 79 GLN A C 1
ATOM 583 O O . GLN A 1 79 ? 5.355 25.484 -5.828 1 96.12 79 GLN A O 1
ATOM 588 N N . VAL A 1 80 ? 4.797 26.297 -3.836 1 94.94 80 VAL A N 1
ATOM 589 C CA . VAL A 1 80 ? 5.902 25.625 -3.166 1 94.94 80 VAL A CA 1
ATOM 590 C C . VAL A 1 80 ? 5.727 24.109 -3.277 1 94.94 80 VAL A C 1
ATOM 592 O O . VAL A 1 80 ? 6.684 23.375 -3.559 1 94.94 80 VAL A O 1
ATOM 595 N N . ALA A 1 81 ? 4.559 23.641 -3.053 1 95.81 81 ALA A N 1
ATOM 596 C CA . ALA A 1 81 ? 4.27 22.203 -3.162 1 95.81 81 ALA A CA 1
ATOM 597 C C . ALA A 1 81 ? 4.551 21.703 -4.57 1 95.81 81 ALA A C 1
ATOM 599 O O . ALA A 1 81 ? 5.176 20.641 -4.746 1 95.81 81 ALA A O 1
ATOM 600 N N . ALA A 1 82 ? 4.113 22.438 -5.555 1 96.44 82 ALA A N 1
ATOM 601 C CA . ALA A 1 82 ? 4.305 22.062 -6.953 1 96.44 82 ALA A CA 1
ATOM 602 C C . ALA A 1 82 ? 5.789 21.984 -7.305 1 96.44 82 ALA A C 1
ATOM 604 O O . ALA A 1 82 ? 6.207 21.141 -8.094 1 96.44 82 ALA A O 1
ATOM 605 N N . ALA A 1 83 ? 6.523 22.844 -6.723 1 93.06 83 ALA A N 1
ATOM 606 C CA . ALA A 1 83 ? 7.961 22.891 -6.98 1 93.06 83 ALA A CA 1
ATOM 607 C C . ALA A 1 83 ? 8.648 21.609 -6.496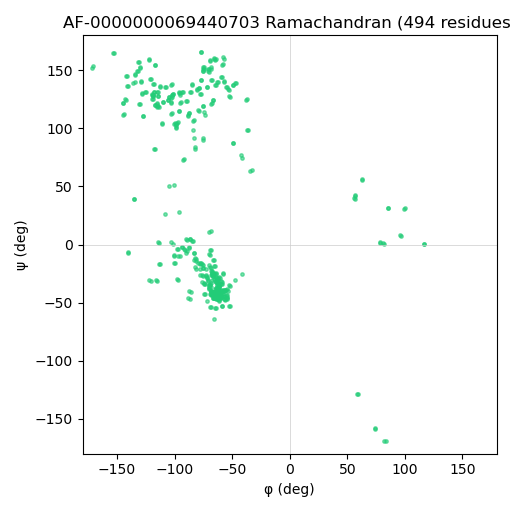 1 93.06 83 ALA A C 1
ATOM 609 O O . ALA A 1 83 ? 9.758 21.297 -6.934 1 93.06 83 ALA A O 1
ATOM 610 N N . LYS A 1 84 ? 7.992 20.891 -5.637 1 90.62 84 LYS A N 1
ATOM 611 C CA . LYS A 1 84 ? 8.523 19.641 -5.129 1 90.62 84 LYS A CA 1
ATOM 612 C C . LYS A 1 84 ? 8.148 18.469 -6.043 1 90.62 84 LYS A C 1
ATOM 614 O O . LYS A 1 84 ? 8.438 17.312 -5.734 1 90.62 84 LYS A O 1
ATOM 619 N N . GLY A 1 85 ? 7.398 18.766 -7.059 1 90.31 85 GLY A N 1
ATOM 620 C CA . GLY A 1 85 ? 6.996 17.719 -7.984 1 90.31 85 GLY A CA 1
ATOM 621 C C . GLY A 1 85 ? 5.621 17.156 -7.68 1 90.31 85 GLY A C 1
ATOM 622 O O . GLY A 1 85 ? 5.223 16.141 -8.258 1 90.31 85 GLY A O 1
ATOM 623 N N . ILE A 1 86 ? 4.898 17.703 -6.797 1 93.25 86 ILE A N 1
ATOM 624 C CA . ILE A 1 86 ? 3.561 17.25 -6.422 1 93.25 86 ILE A CA 1
ATOM 625 C C . ILE A 1 86 ? 2.525 17.875 -7.352 1 93.25 86 ILE A C 1
ATOM 627 O O . ILE A 1 86 ? 2.586 19.078 -7.645 1 93.25 86 ILE A O 1
ATOM 631 N N . GLU A 1 87 ? 1.655 17.078 -7.875 1 96.81 87 GLU A N 1
ATOM 632 C CA . GLU A 1 87 ? 0.497 17.625 -8.578 1 96.81 87 GLU A CA 1
ATOM 633 C C . GLU A 1 87 ? -0.432 18.359 -7.613 1 96.81 87 GLU A C 1
ATOM 635 O O . GLU A 1 87 ? -0.858 17.797 -6.605 1 96.81 87 GLU A O 1
ATOM 640 N N . VAL A 1 88 ? -0.699 19.656 -7.961 1 98.06 88 VAL A N 1
ATOM 641 C CA . VAL A 1 88 ? -1.503 20.469 -7.051 1 98.06 88 VAL A CA 1
ATOM 642 C C . VAL A 1 88 ? -2.652 21.109 -7.816 1 98.06 88 VAL A C 1
ATOM 644 O O . VAL A 1 88 ? -2.457 21.641 -8.914 1 98.06 88 VAL A O 1
ATOM 647 N N . GLU A 1 89 ? -3.824 20.984 -7.316 1 98.31 89 GLU A N 1
ATOM 648 C CA . GLU A 1 89 ? -4.98 21.766 -7.758 1 98.31 89 GLU A CA 1
ATOM 649 C C . GLU A 1 89 ? -5.348 22.844 -6.742 1 98.31 89 GLU A C 1
ATOM 651 O O . GLU A 1 89 ? -5.598 22.531 -5.574 1 98.31 89 GLU A O 1
ATOM 656 N N . VAL A 1 90 ? -5.387 24.125 -7.219 1 98.06 90 VAL A N 1
ATOM 657 C CA . VAL A 1 90 ? -5.656 25.25 -6.332 1 98.06 90 VAL A CA 1
ATOM 658 C C . VAL A 1 90 ? -7.16 25.422 -6.148 1 98.06 90 VAL A C 1
ATOM 660 O O . VAL A 1 90 ? -7.859 25.859 -7.059 1 98.06 90 VAL A O 1
ATOM 663 N N . ALA A 1 91 ? -7.633 25.047 -5.004 1 97.44 91 ALA A N 1
ATOM 664 C CA . ALA A 1 91 ? -9.055 25.125 -4.664 1 97.44 91 ALA A CA 1
ATOM 665 C C . ALA A 1 91 ? -9.281 24.828 -3.186 1 97.44 91 ALA A C 1
ATOM 667 O O . ALA A 1 91 ? -8.43 24.219 -2.529 1 97.44 91 ALA A O 1
ATOM 668 N N . THR A 1 92 ? -10.352 25.375 -2.658 1 96.06 92 THR A N 1
ATOM 669 C CA . THR A 1 92 ? -10.852 24.844 -1.398 1 96.06 92 THR A CA 1
ATOM 670 C C . THR A 1 92 ? -11.414 23.438 -1.595 1 96.06 92 THR A C 1
ATOM 672 O O . THR A 1 92 ? -11.812 23.062 -2.703 1 96.06 92 THR A O 1
ATOM 675 N N . PHE A 1 93 ? -11.375 22.672 -0.559 1 96.81 93 PHE A N 1
ATOM 676 C CA . PHE A 1 93 ? -11.914 21.328 -0.68 1 96.81 93 PHE A CA 1
ATOM 677 C C . PHE A 1 93 ? -13.391 21.375 -1.063 1 96.81 93 PHE A C 1
ATOM 679 O O . PHE A 1 93 ? -13.852 20.562 -1.871 1 96.81 93 PHE A O 1
ATOM 686 N N . GLU A 1 94 ? -14.078 22.281 -0.49 1 94.62 94 GLU A N 1
ATOM 687 C CA . GLU A 1 94 ? -15.508 22.438 -0.74 1 94.62 94 GLU A CA 1
ATOM 688 C C . GLU A 1 94 ? -15.789 22.641 -2.227 1 94.62 94 GLU A C 1
ATOM 690 O O . GLU A 1 94 ? -16.75 22.078 -2.766 1 94.62 94 GLU A O 1
ATOM 695 N N . ASN A 1 95 ? -14.984 23.359 -2.891 1 95.5 95 ASN A N 1
ATOM 696 C CA . ASN A 1 95 ? -15.242 23.734 -4.277 1 95.5 95 ASN A CA 1
ATOM 697 C C . ASN A 1 95 ? -14.453 22.875 -5.25 1 95.5 95 ASN A C 1
ATOM 699 O O . ASN A 1 95 ? -14.648 22.953 -6.465 1 95.5 95 ASN A O 1
ATOM 703 N N . TRP A 1 96 ? -13.57 22.109 -4.711 1 97.56 96 TRP A N 1
ATOM 704 C CA . TRP A 1 96 ? -12.742 21.266 -5.555 1 97.56 96 TRP A CA 1
ATOM 705 C C . TRP A 1 96 ? -13.586 20.219 -6.27 1 97.56 96 TRP A C 1
ATOM 707 O O . TRP A 1 96 ? -14.477 19.609 -5.672 1 97.56 96 TRP A O 1
ATOM 717 N N . GLN A 1 97 ? -13.336 19.984 -7.551 1 96.69 97 GLN A N 1
ATOM 718 C CA . GLN A 1 97 ? -14.055 19 -8.359 1 96.69 97 GLN A CA 1
ATOM 719 C C . GLN A 1 97 ? -13.234 17.734 -8.547 1 96.69 97 GLN A C 1
ATOM 721 O O . GLN A 1 97 ? -12.203 17.75 -9.227 1 96.69 97 GLN A O 1
ATOM 726 N N . PRO A 1 98 ? -13.719 16.672 -7.969 1 95.06 98 PRO A N 1
ATOM 727 C CA . PRO A 1 98 ? -12.984 15.406 -8.078 1 95.06 98 PRO A CA 1
ATOM 728 C C . PRO A 1 98 ? -12.945 14.867 -9.508 1 95.06 98 PRO A C 1
ATOM 730 O O . PRO A 1 98 ? -12.023 14.125 -9.867 1 95.06 98 PRO A O 1
ATOM 733 N N . GLN A 1 99 ? -13.93 15.195 -10.305 1 91.44 99 GLN A N 1
ATOM 734 C CA . GLN A 1 99 ? -14.016 14.766 -11.695 1 91.44 99 GLN A CA 1
ATOM 735 C C . GLN A 1 99 ? -13.961 13.242 -11.805 1 91.44 99 GLN A C 1
ATOM 737 O O . GLN A 1 99 ? -13.219 12.695 -12.625 1 91.44 99 GLN A O 1
ATOM 742 N N . GLY A 1 100 ? -14.617 12.57 -10.961 1 86.62 100 GLY A N 1
ATOM 743 C CA . GLY A 1 100 ? -14.773 11.125 -11.023 1 86.62 100 GLY A CA 1
ATOM 744 C C . GLY A 1 100 ? -13.586 10.375 -10.453 1 86.62 100 GLY A C 1
ATOM 745 O O . GLY A 1 100 ? -13.594 9.141 -10.391 1 86.62 100 GLY A O 1
ATOM 746 N N . ARG A 1 101 ? -12.539 11.086 -9.945 1 87.56 101 ARG A N 1
ATOM 747 C CA . ARG A 1 101 ? -11.359 10.438 -9.383 1 87.56 101 ARG A CA 1
ATOM 748 C C . ARG A 1 101 ? -11.648 9.906 -7.98 1 87.56 101 ARG A C 1
ATOM 750 O O . ARG A 1 101 ? -12.406 10.523 -7.223 1 87.56 101 ARG A O 1
ATOM 757 N N . THR A 1 102 ? -11.078 8.703 -7.664 1 85.81 102 THR A N 1
ATOM 758 C CA . THR A 1 102 ? -11.148 8.133 -6.324 1 85.81 102 THR A CA 1
ATOM 759 C C . THR A 1 102 ? -9.75 7.875 -5.773 1 85.81 102 THR A C 1
ATOM 761 O O . THR A 1 102 ? -8.773 7.84 -6.531 1 85.81 102 THR A O 1
ATOM 764 N N . PHE A 1 103 ? -9.664 7.77 -4.469 1 88.44 103 PHE A N 1
ATOM 765 C CA . PHE A 1 103 ? -8.375 7.684 -3.791 1 88.44 103 PHE A CA 1
ATOM 766 C C . PHE A 1 103 ? -8.391 6.578 -2.74 1 88.44 103 PHE A C 1
ATOM 768 O O . PHE A 1 103 ? -9.422 6.324 -2.113 1 88.44 103 PHE A O 1
ATOM 775 N N . ASP A 1 104 ? -7.203 5.965 -2.596 1 82.75 104 ASP A N 1
ATOM 776 C CA . ASP A 1 104 ? -7.043 4.934 -1.573 1 82.75 104 ASP A CA 1
ATOM 777 C C . ASP A 1 104 ? -6.926 5.555 -0.183 1 82.75 104 ASP A C 1
ATOM 779 O O . ASP A 1 104 ? -7.215 4.902 0.821 1 82.75 104 ASP A O 1
ATOM 783 N N . LEU A 1 105 ? -6.453 6.762 -0.176 1 91.25 105 LEU A N 1
ATOM 784 C CA . LEU A 1 105 ? -6.266 7.52 1.057 1 91.25 105 LEU A CA 1
ATOM 785 C C . LEU A 1 105 ? -6.594 8.992 0.844 1 91.25 105 LEU A C 1
ATOM 787 O O . LEU A 1 105 ? -6.117 9.609 -0.111 1 91.25 105 LEU A O 1
ATOM 791 N N . VAL A 1 106 ? -7.484 9.516 1.644 1 97.31 106 VAL A N 1
ATOM 792 C CA . VAL A 1 106 ? -7.652 10.961 1.785 1 97.31 106 VAL A CA 1
ATOM 793 C C . VAL A 1 106 ? -7.004 11.43 3.084 1 97.31 106 VAL A C 1
ATOM 795 O O . VAL A 1 106 ? -7.281 10.891 4.156 1 97.31 106 VAL A O 1
ATOM 798 N N . LEU A 1 107 ? -6.145 12.383 2.941 1 98.12 107 LEU A N 1
ATOM 799 C CA . LEU A 1 107 ? -5.328 12.836 4.066 1 98.12 107 LEU A CA 1
ATOM 800 C C . LEU A 1 107 ? -5.598 14.297 4.387 1 98.12 107 LEU A C 1
ATOM 802 O O . LEU A 1 107 ? -5.695 15.133 3.479 1 98.12 107 LEU A O 1
ATOM 806 N N . PHE A 1 108 ? -5.859 14.523 5.629 1 97.44 108 PHE A N 1
ATOM 807 C CA . PHE A 1 108 ? -5.727 15.859 6.203 1 97.44 108 PHE A CA 1
ATOM 808 C C . PHE A 1 108 ? -4.555 15.906 7.18 1 97.44 108 PHE A C 1
ATOM 810 O O . PHE A 1 108 ? -4.648 15.398 8.297 1 97.44 108 PHE A O 1
ATOM 817 N N . ALA A 1 109 ? -3.502 16.5 6.719 1 96.38 109 ALA A N 1
ATOM 818 C CA . ALA A 1 109 ? -2.348 16.688 7.594 1 96.38 109 ALA A CA 1
ATOM 819 C C . ALA A 1 109 ? -2.322 18.094 8.172 1 96.38 109 ALA A C 1
ATOM 821 O O . ALA A 1 109 ? -1.859 19.031 7.52 1 96.38 109 ALA A O 1
ATOM 822 N N . GLN A 1 110 ? -2.77 18.203 9.414 1 92.88 110 GLN A N 1
ATOM 823 C CA . GLN A 1 110 ? -2.877 19.469 10.117 1 92.88 110 GLN A CA 1
ATOM 824 C C . GLN A 1 110 ? -3.748 20.453 9.344 1 92.88 110 GLN A C 1
ATOM 826 O O . GLN A 1 110 ? -3.422 21.641 9.258 1 92.88 110 GLN A O 1
ATOM 831 N N . SER A 1 111 ? -4.844 19.922 8.75 1 93.75 111 SER A N 1
ATOM 832 C CA . SER A 1 111 ? -5.617 20.812 7.898 1 93.75 111 SER A CA 1
ATOM 833 C C . SER A 1 111 ? -7.117 20.578 8.07 1 93.75 111 SER A C 1
ATOM 835 O O . SER A 1 111 ? -7.93 21.375 7.617 1 93.75 111 SER A O 1
ATOM 837 N N . PHE A 1 112 ? -7.531 19.594 8.773 1 93.56 112 PHE A N 1
ATOM 838 C CA . PHE A 1 112 ? -8.945 19.25 8.859 1 93.56 112 PHE A CA 1
ATOM 839 C C . PHE A 1 112 ? -9.727 20.375 9.539 1 93.56 112 PHE A C 1
ATOM 841 O O . PHE A 1 112 ? -10.898 20.594 9.227 1 93.56 112 PHE A O 1
ATOM 848 N N . HIS A 1 113 ? -9.109 21.062 10.422 1 89.31 113 HIS A N 1
ATOM 849 C CA . HIS A 1 113 ? -9.766 22.125 11.18 1 89.31 113 HIS A CA 1
ATOM 850 C C . HIS A 1 113 ? -10.109 23.312 10.281 1 89.31 113 HIS A C 1
ATOM 852 O O . HIS A 1 113 ? -10.828 24.219 10.703 1 89.31 113 HIS A O 1
ATOM 858 N N . TRP A 1 114 ? -9.727 23.281 9.078 1 90.5 114 TRP A N 1
ATOM 859 C CA . TRP A 1 114 ? -9.969 24.406 8.172 1 90.5 114 TRP A CA 1
ATOM 860 C C . TRP A 1 114 ? -11.203 24.141 7.312 1 90.5 114 TRP A C 1
ATOM 862 O O . TRP A 1 114 ? -11.602 24.984 6.512 1 90.5 114 TRP A O 1
ATOM 872 N N . VAL A 1 115 ? -11.805 23 7.422 1 92.12 115 VAL A N 1
ATOM 873 C CA . VAL A 1 115 ? -12.992 22.688 6.648 1 92.12 115 VAL A CA 1
ATOM 874 C C . VAL A 1 115 ? -14.18 22.469 7.586 1 92.12 115 VAL A C 1
ATOM 876 O O . VAL A 1 115 ? -14 22.203 8.773 1 92.12 115 VAL A O 1
ATOM 879 N N . GLU A 1 116 ? -15.383 22.703 7.055 1 91.25 116 GLU A N 1
ATOM 880 C CA . GLU A 1 116 ? -16.562 22.281 7.809 1 91.25 116 GLU A CA 1
ATOM 881 C C . GLU A 1 116 ? -16.672 20.766 7.891 1 91.25 116 GLU A C 1
ATOM 883 O O . GLU A 1 116 ? -16.781 20.094 6.867 1 91.25 116 GLU A O 1
ATOM 888 N N . PRO A 1 117 ? -16.688 20.219 9.07 1 93.12 117 PRO A N 1
ATOM 889 C CA . PRO A 1 117 ? -16.422 18.797 9.242 1 93.12 117 PRO A CA 1
ATOM 890 C C . PRO A 1 117 ? -17.484 17.922 8.594 1 93.12 117 PRO A C 1
ATOM 892 O O . PRO A 1 117 ? -17.156 16.969 7.867 1 93.12 117 PRO A O 1
ATOM 895 N N . THR A 1 118 ? -18.734 18.203 8.773 1 93 118 THR A N 1
ATOM 896 C CA . THR A 1 118 ? -19.797 17.328 8.289 1 93 118 THR A CA 1
ATOM 897 C C . THR A 1 118 ? -19.812 17.297 6.762 1 93 118 THR A C 1
ATOM 899 O O . THR A 1 118 ? -19.828 16.219 6.16 1 93 118 THR A O 1
ATOM 902 N N . THR A 1 119 ? -19.719 18.453 6.168 1 94.38 119 THR A N 1
ATOM 903 C CA . THR A 1 119 ? -19.703 18.547 4.711 1 94.38 119 THR A CA 1
ATOM 904 C C . THR A 1 119 ? -18.453 17.906 4.137 1 94.38 119 THR A C 1
ATOM 906 O O . THR A 1 119 ? -18.516 17.188 3.135 1 94.38 119 THR A O 1
ATOM 909 N N . ALA A 1 120 ? -17.328 18.141 4.781 1 96.25 120 ALA A N 1
ATOM 910 C CA . ALA A 1 120 ? -16.062 17.578 4.316 1 96.25 120 ALA A CA 1
ATOM 911 C C . ALA A 1 120 ? -16.094 16.047 4.379 1 96.25 120 ALA A C 1
ATOM 913 O O . ALA A 1 120 ? -15.664 15.375 3.432 1 96.25 120 ALA A O 1
ATOM 914 N N . LEU A 1 121 ? -16.641 15.508 5.434 1 96.38 121 LEU A N 1
ATOM 915 C CA . LEU A 1 121 ? -16.656 14.062 5.633 1 96.38 121 LEU A CA 1
ATOM 916 C C . LEU A 1 121 ? -17.594 13.383 4.629 1 96.38 121 LEU A C 1
ATOM 918 O O . LEU A 1 121 ? -17.312 12.273 4.168 1 96.38 121 LEU A O 1
ATOM 922 N N . GLN A 1 122 ? -18.625 14.047 4.301 1 95.06 122 GLN A N 1
ATOM 923 C CA . GLN A 1 122 ? -19.516 13.539 3.264 1 95.06 122 GLN A CA 1
ATOM 924 C C . GLN A 1 122 ? -18.828 13.516 1.904 1 95.06 122 GLN A C 1
ATOM 926 O O . GLN A 1 122 ? -18.922 12.531 1.169 1 95.06 122 GLN A O 1
ATOM 931 N N . LYS A 1 123 ? -18.188 14.602 1.623 1 97.06 123 LYS A N 1
ATOM 932 C CA . LYS A 1 123 ? -17.469 14.672 0.351 1 97.06 123 LYS A CA 1
ATOM 933 C C . LYS A 1 123 ? -16.359 13.641 0.292 1 97.06 123 LYS A C 1
ATOM 935 O O . LYS A 1 123 ? -16.141 13.008 -0.744 1 97.06 123 LYS A O 1
ATOM 940 N N . VAL A 1 124 ? -15.641 13.43 1.374 1 97.75 124 VAL A N 1
ATOM 941 C CA . VAL A 1 124 ? -14.578 12.43 1.444 1 97.75 124 VAL A CA 1
ATOM 942 C C . VAL A 1 124 ? -15.125 11.062 1.036 1 97.75 124 VAL A C 1
ATOM 944 O O . VAL A 1 124 ? -14.5 10.352 0.246 1 97.75 124 VAL A O 1
ATOM 947 N N . ARG A 1 125 ? -16.25 10.758 1.518 1 93.38 125 ARG A N 1
ATOM 948 C CA . ARG A 1 125 ? -16.859 9.461 1.229 1 93.38 125 ARG A CA 1
ATOM 949 C C . ARG A 1 125 ? -17.062 9.273 -0.27 1 93.38 125 ARG A C 1
ATOM 951 O O . ARG A 1 125 ? -16.922 8.156 -0.783 1 93.38 125 ARG A O 1
ATOM 958 N N . THR A 1 126 ? -17.359 10.352 -0.969 1 93.94 126 THR A N 1
ATOM 959 C CA . THR A 1 126 ? -17.656 10.266 -2.395 1 93.94 126 THR A CA 1
ATOM 960 C C . THR A 1 126 ? -16.375 10.078 -3.203 1 93.94 126 THR A C 1
ATOM 962 O O . THR A 1 126 ? -16.422 9.641 -4.355 1 93.94 126 THR A O 1
ATOM 965 N N . VAL A 1 127 ? -15.227 10.344 -2.639 1 94.5 127 VAL A N 1
ATOM 966 C CA . VAL A 1 127 ? -14.008 10.305 -3.432 1 94.5 127 VAL A CA 1
ATOM 967 C C . VAL A 1 127 ? -13.102 9.18 -2.938 1 94.5 127 VAL A C 1
ATOM 969 O O . VAL A 1 127 ? -12 8.984 -3.453 1 94.5 127 VAL A O 1
ATOM 972 N N . LEU A 1 128 ? -13.57 8.438 -1.962 1 88.62 128 LEU A N 1
ATOM 973 C CA . LEU A 1 128 ? -12.82 7.266 -1.519 1 88.62 128 LEU A CA 1
ATOM 974 C C . LEU A 1 128 ? -13.07 6.078 -2.439 1 88.62 128 LEU A C 1
ATOM 976 O O . LEU A 1 128 ? -14.211 5.812 -2.824 1 88.62 128 LEU A O 1
ATOM 980 N N . ALA A 1 129 ? -11.945 5.402 -2.818 1 76.62 129 ALA A N 1
ATOM 981 C CA . ALA A 1 129 ? -12.055 4.098 -3.465 1 76.62 129 ALA A CA 1
ATOM 982 C C . ALA A 1 129 ? -12.633 3.059 -2.508 1 76.62 129 ALA A C 1
ATOM 984 O O . ALA A 1 129 ? -12.656 3.27 -1.293 1 76.62 129 ALA A O 1
ATOM 985 N N . PRO A 1 130 ? -13.133 1.993 -3.17 1 68.38 130 PRO A N 1
ATOM 986 C CA . PRO A 1 130 ? -13.508 0.905 -2.266 1 68.38 130 PRO A CA 1
ATOM 987 C C . PRO A 1 130 ? -12.383 0.507 -1.315 1 68.38 130 PRO A C 1
ATOM 989 O O . PRO A 1 130 ? -11.227 0.409 -1.733 1 68.38 130 PRO A O 1
ATOM 992 N N . ALA A 1 131 ? -12.578 0.453 -0.049 1 66.81 131 ALA A N 1
ATOM 993 C CA . ALA A 1 131 ? -11.633 0.085 1.007 1 66.81 131 ALA A CA 1
ATOM 994 C C . ALA A 1 131 ? -10.695 1.24 1.329 1 66.81 131 ALA A C 1
ATOM 996 O O . ALA A 1 131 ? -9.727 1.071 2.078 1 66.81 131 ALA A O 1
ATOM 997 N N . GLY A 1 132 ? -10.938 2.355 0.606 1 80.44 132 GLY A N 1
ATOM 998 C CA . GLY A 1 132 ? -10.141 3.525 0.933 1 80.44 132 GLY A CA 1
ATOM 999 C C . GLY A 1 132 ? -10.383 4.043 2.338 1 80.44 132 GLY A C 1
ATOM 1000 O O . GLY A 1 132 ? -11.391 3.705 2.963 1 80.44 132 GLY A O 1
ATOM 1001 N N . ARG A 1 133 ? -9.375 4.824 2.834 1 87.38 133 ARG A N 1
ATOM 1002 C CA . ARG A 1 133 ? -9.508 5.328 4.199 1 87.38 133 ARG A CA 1
ATOM 1003 C C . ARG A 1 133 ? -9.211 6.824 4.258 1 87.38 133 ARG A C 1
ATOM 1005 O O . ARG A 1 133 ? -8.617 7.383 3.336 1 87.38 133 ARG A O 1
ATOM 1012 N N . LEU A 1 134 ? -9.75 7.426 5.297 1 95.5 134 LEU A N 1
ATOM 1013 C CA . LEU A 1 134 ? -9.453 8.805 5.676 1 95.5 134 LEU A CA 1
ATOM 1014 C C . LEU A 1 134 ? -8.477 8.852 6.84 1 95.5 134 LEU A C 1
ATOM 1016 O O . LEU A 1 134 ? -8.602 8.086 7.797 1 95.5 134 LEU A O 1
ATOM 1020 N N . ALA A 1 135 ? -7.445 9.656 6.637 1 96.19 135 ALA A N 1
ATOM 1021 C CA . ALA A 1 135 ? -6.504 9.867 7.734 1 96.19 135 ALA A CA 1
ATOM 1022 C C . ALA A 1 135 ? -6.445 11.344 8.125 1 96.19 135 ALA A C 1
ATOM 1024 O O . ALA A 1 135 ? -6.266 12.211 7.27 1 96.19 135 ALA A O 1
ATOM 1025 N N . LEU A 1 136 ? -6.672 11.625 9.375 1 96.06 136 LEU A N 1
ATOM 1026 C CA . LEU A 1 136 ? -6.387 12.906 10 1 96.06 136 LEU A CA 1
ATOM 1027 C C . LEU A 1 136 ? -5.121 12.828 10.852 1 96.06 136 LEU A C 1
ATOM 1029 O O . LEU A 1 136 ? -5.039 12.023 11.781 1 96.06 136 LEU A O 1
ATOM 1033 N N . VAL A 1 137 ? -4.145 13.734 10.453 1 95 137 VAL A N 1
ATOM 1034 C CA . VAL A 1 137 ? -2.875 13.547 11.156 1 95 137 VAL A CA 1
ATOM 1035 C C . VAL A 1 137 ? -2.365 14.898 11.664 1 95 137 VAL A C 1
ATOM 1037 O O . VAL A 1 137 ? -2.656 15.938 11.078 1 95 137 VAL A O 1
ATOM 1040 N N . TRP A 1 138 ? -1.638 14.805 12.828 1 93.06 138 TRP A N 1
ATOM 1041 C CA . TRP A 1 138 ? -1.054 15.984 13.453 1 93.06 138 TRP A CA 1
ATOM 1042 C C . TRP A 1 138 ? 0.329 15.68 14.016 1 93.06 138 TRP A C 1
ATOM 1044 O O . TRP A 1 138 ? 0.549 14.602 14.586 1 93.06 138 TRP A O 1
ATOM 1054 N N . ASN A 1 139 ? 1.272 16.609 13.773 1 92.81 139 ASN A N 1
ATOM 1055 C CA . ASN A 1 139 ? 2.4 16.734 14.688 1 92.81 139 ASN A CA 1
ATOM 1056 C C . ASN A 1 139 ? 2.006 17.469 15.969 1 92.81 139 ASN A C 1
ATOM 1058 O O . ASN A 1 139 ? 1.344 18.5 15.914 1 92.81 139 ASN A O 1
ATOM 1062 N N . ARG A 1 140 ? 2.318 16.922 17.078 1 90.44 140 ARG A N 1
ATOM 1063 C CA . ARG A 1 140 ? 2.104 17.547 18.391 1 90.44 140 ARG A CA 1
ATOM 1064 C C . ARG A 1 140 ? 3.428 17.766 19.109 1 90.44 140 ARG A C 1
ATOM 1066 O O . ARG A 1 140 ? 3.787 17.016 20.016 1 90.44 140 ARG A O 1
ATOM 1073 N N . ILE A 1 141 ? 4.07 18.828 18.75 1 91.56 141 ILE A N 1
ATOM 1074 C CA . ILE A 1 141 ? 5.418 19.094 19.234 1 91.56 141 ILE A CA 1
ATOM 1075 C C . ILE A 1 141 ? 5.355 20 20.469 1 91.56 141 ILE A C 1
ATOM 1077 O O . ILE A 1 141 ? 4.801 21.094 20.422 1 91.56 141 ILE A O 1
ATOM 1081 N N . GLU A 1 142 ? 5.91 19.516 21.547 1 92.69 142 GLU A N 1
ATOM 1082 C CA . GLU A 1 142 ? 5.961 20.25 22.812 1 92.69 142 GLU A CA 1
ATOM 1083 C C . GLU A 1 142 ? 7.391 20.359 23.328 1 92.69 142 GLU A C 1
ATOM 1085 O O . GLU A 1 142 ? 8.133 19.375 23.344 1 92.69 142 GLU A O 1
ATOM 1090 N N . PRO A 1 143 ? 7.785 21.578 23.703 1 95.25 143 PRO A N 1
ATOM 1091 C CA . PRO A 1 143 ? 9.086 21.688 24.375 1 95.25 143 PRO A CA 1
ATOM 1092 C C . PRO A 1 143 ? 9.109 21.031 25.75 1 95.25 143 PRO A C 1
ATOM 1094 O O . PRO A 1 143 ? 8.141 21.125 26.5 1 95.25 143 PRO A O 1
ATOM 1097 N N . THR A 1 144 ? 10.25 20.375 26.078 1 95.19 144 THR A N 1
ATOM 1098 C CA . THR A 1 144 ? 10.391 19.688 27.359 1 95.19 144 THR A CA 1
ATOM 1099 C C . THR A 1 144 ? 11.484 20.344 28.203 1 95.19 144 THR A C 1
ATOM 1101 O O . THR A 1 144 ? 11.414 20.328 29.438 1 95.19 144 THR A O 1
ATOM 1104 N N . VAL A 1 145 ? 12.555 20.922 27.484 1 94.5 145 VAL A N 1
ATOM 1105 C CA . VAL A 1 145 ? 13.602 21.703 28.141 1 94.5 145 VAL A CA 1
ATOM 1106 C C . VAL A 1 145 ? 14.031 22.844 27.234 1 94.5 145 VAL A C 1
ATOM 1108 O O . VAL A 1 145 ? 14.703 22.641 26.219 1 94.5 145 VAL A O 1
ATOM 1111 N N . PRO A 1 146 ? 13.742 24.141 27.625 1 97.12 146 PRO A N 1
ATOM 1112 C CA . PRO A 1 146 ? 12.789 24.5 28.688 1 97.12 146 PRO A CA 1
ATOM 1113 C C . PRO A 1 146 ? 11.383 23.969 28.406 1 97.12 146 PRO A C 1
ATOM 1115 O O . PRO A 1 146 ? 11.086 23.531 27.297 1 97.12 146 PRO A O 1
ATOM 1118 N N . THR A 1 147 ? 10.57 23.906 29.469 1 95.38 147 THR A N 1
ATOM 1119 C CA . THR A 1 147 ? 9.203 23.406 29.328 1 95.38 147 THR A CA 1
ATOM 1120 C C . THR A 1 147 ? 8.297 24.469 28.703 1 95.38 147 THR A C 1
ATOM 1122 O O . THR A 1 147 ? 8.664 25.641 28.625 1 95.38 147 THR A O 1
ATOM 1125 N N . GLN A 1 148 ? 7.18 23.953 28.297 1 93.62 148 GLN A N 1
ATOM 1126 C CA . GLN A 1 148 ? 6.188 24.906 27.812 1 93.62 148 GLN A CA 1
ATOM 1127 C C . GLN A 1 148 ? 5.812 25.922 28.891 1 93.62 148 GLN A C 1
ATOM 1129 O O . GLN A 1 148 ? 5.594 27.094 28.594 1 93.62 148 GLN A O 1
ATOM 1134 N N . HIS A 1 149 ? 5.684 25.469 30.078 1 92.5 149 HIS A N 1
ATOM 1135 C CA . HIS A 1 149 ? 5.371 26.359 31.188 1 92.5 149 HIS A CA 1
ATOM 1136 C C . HIS A 1 149 ? 6.414 27.469 31.328 1 92.5 149 HIS A C 1
ATOM 1138 O O . HIS A 1 149 ? 6.07 28.625 31.578 1 92.5 149 HIS A O 1
ATOM 1144 N N . ASP A 1 150 ? 7.652 27.125 31.125 1 94.88 150 ASP A N 1
ATOM 1145 C CA . ASP A 1 150 ? 8.727 28.109 31.156 1 94.88 150 ASP A CA 1
ATOM 1146 C C . ASP A 1 150 ? 8.531 29.156 30.062 1 94.88 150 ASP A C 1
ATOM 1148 O O . ASP A 1 150 ? 8.641 30.359 30.344 1 94.88 150 ASP A O 1
ATOM 1152 N N . LEU A 1 151 ? 8.219 28.734 28.906 1 95.38 151 LEU A N 1
ATOM 1153 C CA . LEU A 1 151 ? 8.07 29.641 27.781 1 95.38 151 LEU A CA 1
ATOM 1154 C C . LEU A 1 151 ? 6.797 30.469 27.906 1 95.38 151 LEU A C 1
ATOM 1156 O O . LEU A 1 151 ? 6.742 31.594 27.438 1 95.38 151 LEU A O 1
ATOM 1160 N N . ASP A 1 152 ? 5.832 29.922 28.578 1 93.69 152 ASP A N 1
ATOM 1161 C CA . ASP A 1 152 ? 4.559 30.609 28.75 1 93.69 152 ASP A CA 1
ATOM 1162 C C . ASP A 1 152 ? 4.734 31.875 29.594 1 93.69 152 ASP A C 1
ATOM 1164 O O . ASP A 1 152 ? 3.939 32.812 29.5 1 93.69 152 ASP A O 1
ATOM 1168 N N . THR A 1 153 ? 5.711 31.906 30.375 1 94.5 153 THR A N 1
ATOM 1169 C CA . THR A 1 153 ? 5.977 33.125 31.141 1 94.5 153 THR A CA 1
ATOM 1170 C C . THR A 1 153 ? 6.254 34.281 30.219 1 94.5 153 THR A C 1
ATOM 1172 O O . THR A 1 153 ? 5.961 35.438 30.562 1 94.5 153 THR A O 1
ATOM 1175 N N . VAL A 1 154 ? 6.766 34 29.031 1 95.31 154 VAL A N 1
ATOM 1176 C CA . VAL A 1 154 ? 7.008 35.031 28.016 1 95.31 154 VAL A CA 1
ATOM 1177 C C . VAL A 1 154 ? 5.75 35.219 27.172 1 95.31 154 VAL A C 1
ATOM 1179 O O . VAL A 1 154 ? 5.301 36.344 26.969 1 95.31 154 VAL A O 1
ATOM 1182 N N . TYR A 1 155 ? 5.148 34.125 26.734 1 94.06 155 TYR A N 1
ATOM 1183 C CA . TYR A 1 155 ? 3.992 34.156 25.844 1 94.06 155 TYR A CA 1
ATOM 1184 C C . TYR A 1 155 ? 2.832 34.906 26.5 1 94.06 155 TYR A C 1
ATOM 1186 O O . TYR A 1 155 ? 2.043 35.562 25.812 1 94.06 155 TYR A O 1
ATOM 1194 N N . ALA A 1 156 ? 2.705 34.875 27.781 1 92 156 ALA A N 1
ATOM 1195 C CA . ALA A 1 156 ? 1.573 35.438 28.531 1 92 156 ALA A CA 1
ATOM 1196 C C . ALA A 1 156 ? 1.415 36.906 28.266 1 92 156 ALA A C 1
ATOM 1198 O O . ALA A 1 156 ? 0.31 37.469 28.344 1 92 156 ALA A O 1
ATOM 1199 N N . ASP A 1 157 ? 2.441 37.625 27.891 1 92.25 157 ASP A N 1
ATOM 1200 C CA . ASP A 1 157 ? 2.412 39.062 27.625 1 92.25 157 ASP A CA 1
ATOM 1201 C C . ASP A 1 157 ? 1.888 39.344 26.219 1 92.25 157 ASP A C 1
ATOM 1203 O O . ASP A 1 157 ? 1.552 40.469 25.906 1 92.25 157 ASP A O 1
ATOM 1207 N N . PHE A 1 158 ? 1.801 38.312 25.406 1 90.75 158 PHE A N 1
ATOM 1208 C CA . PHE A 1 158 ? 1.543 38.562 23.984 1 90.75 158 PHE A CA 1
ATOM 1209 C C . PHE A 1 158 ? 0.261 37.875 23.547 1 90.75 158 PHE A C 1
ATOM 1211 O O . PHE A 1 158 ? -0.37 38.281 22.578 1 90.75 158 PHE A O 1
ATOM 1218 N N . MET A 1 159 ? -0.118 36.781 24.094 1 84.81 159 MET A N 1
ATOM 1219 C CA . MET A 1 159 ? -1.284 36 23.688 1 84.81 159 MET A CA 1
ATOM 1220 C C . MET A 1 159 ? -1.835 35.188 24.844 1 84.81 159 MET A C 1
ATOM 1222 O O . MET A 1 159 ? -1.173 35.031 25.875 1 84.81 159 MET A O 1
ATOM 1226 N N . ASP A 1 160 ? -3.072 34.719 24.625 1 80 160 ASP A N 1
ATOM 1227 C CA . ASP A 1 160 ? -3.689 33.844 25.625 1 80 160 ASP A CA 1
ATOM 1228 C C . ASP A 1 160 ? -3.064 32.438 25.578 1 80 160 ASP A C 1
ATOM 1230 O O . ASP A 1 160 ? -3.16 31.734 24.578 1 80 160 ASP A O 1
ATOM 1234 N N . THR A 1 161 ? -2.385 32.062 26.609 1 74.5 161 THR A N 1
ATOM 1235 C CA . THR A 1 161 ? -1.654 30.797 26.656 1 74.5 161 THR A CA 1
ATOM 1236 C C . THR A 1 161 ? -2.588 29.656 27.031 1 74.5 161 THR A C 1
ATOM 1238 O O . THR A 1 161 ? -2.221 28.484 26.906 1 74.5 161 THR A O 1
ATOM 1241 N N . ALA A 1 162 ? -3.736 29.906 27.484 1 60.34 162 ALA A N 1
ATOM 1242 C CA . ALA A 1 162 ? -4.707 28.875 27.875 1 60.34 162 ALA A CA 1
ATOM 1243 C C . ALA A 1 162 ? -5.371 28.281 26.641 1 60.34 162 ALA A C 1
ATOM 1245 O O . ALA A 1 162 ? -5.852 27.141 26.672 1 60.34 162 ALA A O 1
ATOM 1246 N N . ARG A 1 163 ? -5.504 28.922 25.516 1 57.06 163 ARG A N 1
ATOM 1247 C CA . ARG A 1 163 ? -6.273 28.5 24.359 1 57.06 163 ARG A CA 1
ATOM 1248 C C . ARG A 1 163 ? -5.363 27.906 23.281 1 57.06 163 ARG A C 1
ATOM 1250 O O . ARG A 1 163 ? -4.973 28.609 22.344 1 57.06 163 ARG A O 1
ATOM 1257 N N . ARG A 1 164 ? -4.555 27 23.609 1 54.81 164 ARG A N 1
ATOM 1258 C CA . ARG A 1 164 ? -3.801 26.391 22.516 1 54.81 164 ARG A CA 1
ATOM 1259 C C . ARG A 1 164 ? -4.621 25.297 21.844 1 54.81 164 ARG A C 1
ATOM 1261 O O . ARG A 1 164 ? -5.012 24.312 22.484 1 54.81 164 ARG A O 1
ATOM 1268 N N . PRO A 1 165 ? -5.328 25.641 20.844 1 48.47 165 PRO A N 1
ATOM 1269 C CA . PRO A 1 165 ? -6.262 24.766 20.125 1 48.47 165 PRO A CA 1
ATOM 1270 C C . PRO A 1 165 ? -5.707 23.359 19.922 1 48.47 165 PRO A C 1
ATOM 1272 O O . PRO A 1 165 ? -6.441 22.453 19.516 1 48.47 165 PRO A O 1
ATOM 1275 N N . SER A 1 166 ? -4.453 23.062 19.891 1 47.34 166 SER A N 1
ATOM 1276 C CA . SER A 1 166 ? -3.93 21.906 19.188 1 47.34 166 SER A CA 1
ATOM 1277 C C . SER A 1 166 ? -4.426 20.609 19.828 1 47.34 166 SER A C 1
ATOM 1279 O O . SER A 1 166 ? -4.609 19.594 19.141 1 47.34 166 SER A O 1
ATOM 1281 N N . ILE A 1 167 ? -4.004 20.375 21.156 1 47.41 167 ILE A N 1
ATOM 1282 C CA . ILE A 1 167 ? -3.719 19.031 21.641 1 47.41 167 ILE A CA 1
ATOM 1283 C C . ILE A 1 167 ? -5.016 18.234 21.719 1 47.41 167 ILE A C 1
ATOM 1285 O O . ILE A 1 167 ? -5.031 17.031 21.406 1 47.41 167 ILE A O 1
ATOM 1289 N N . ASP A 1 168 ? -6.098 18.844 22.016 1 54.47 168 ASP A N 1
ATOM 1290 C CA . ASP A 1 168 ? -7.234 17.969 22.266 1 54.47 168 ASP A CA 1
ATOM 1291 C C . ASP A 1 168 ? -8.102 17.812 21.016 1 54.47 168 ASP A C 1
ATOM 1293 O O . ASP A 1 168 ? -9.328 17.688 21.125 1 54.47 168 ASP A O 1
ATOM 1297 N N . THR A 1 169 ? -7.453 17.953 19.953 1 57.44 169 THR A N 1
ATOM 1298 C CA . THR A 1 169 ? -8.188 17.953 18.688 1 57.44 169 THR A CA 1
ATOM 1299 C C . THR A 1 169 ? -8.859 16.609 18.469 1 57.44 169 THR A C 1
ATOM 1301 O O . THR A 1 169 ? -9.953 16.531 17.891 1 57.44 169 THR A O 1
ATOM 1304 N N . GLU A 1 170 ? -8.25 15.523 19 1 61 170 GLU A N 1
ATOM 1305 C CA . GLU A 1 170 ? -8.867 14.219 18.781 1 61 170 GLU A CA 1
ATOM 1306 C C . GLU A 1 170 ? -10.258 14.156 19.406 1 61 170 GLU A C 1
ATOM 1308 O O . GLU A 1 170 ? -11.18 13.578 18.828 1 61 170 GLU A O 1
ATOM 1313 N N . ASP A 1 171 ? -10.312 14.836 20.562 1 63.78 171 ASP A N 1
ATOM 1314 C CA . ASP A 1 171 ? -11.562 14.703 21.312 1 63.78 171 ASP A CA 1
ATOM 1315 C C . ASP A 1 171 ? -12.703 15.422 20.594 1 63.78 171 ASP A C 1
ATOM 1317 O O . ASP A 1 171 ? -13.867 15.055 20.75 1 63.78 171 ASP A O 1
ATOM 1321 N N . THR A 1 172 ? -12.227 16.25 19.75 1 75 172 THR A N 1
ATOM 1322 C CA . THR A 1 172 ? -13.305 17.016 19.156 1 75 172 THR A CA 1
ATOM 1323 C C . THR A 1 172 ? -13.664 16.469 17.781 1 75 172 THR A C 1
ATOM 1325 O O . THR A 1 172 ? -14.781 16.656 17.297 1 75 172 THR A O 1
ATOM 1328 N N . VAL A 1 173 ? -12.766 15.672 17.281 1 86.75 173 VAL A N 1
ATOM 1329 C CA . VAL A 1 173 ? -13.031 15.273 15.906 1 86.75 173 VAL A CA 1
ATOM 1330 C C . VAL A 1 173 ? -13.703 13.906 15.883 1 86.75 173 VAL A C 1
ATOM 1332 O O . VAL A 1 173 ? -14.547 13.633 15.023 1 86.75 173 VAL A O 1
ATOM 1335 N N . THR A 1 174 ? -13.438 13.039 16.844 1 89.12 174 THR A N 1
ATOM 1336 C CA . THR A 1 174 ? -13.836 11.641 16.812 1 89.12 174 THR A CA 1
ATOM 1337 C C . THR A 1 174 ? -15.359 11.508 16.797 1 89.12 174 THR A C 1
ATOM 1339 O O . THR A 1 174 ? -15.914 10.812 15.938 1 89.12 174 THR A O 1
ATOM 1342 N N . PRO A 1 175 ? -16.047 12.297 17.656 1 89.75 175 PRO A N 1
ATOM 1343 C CA . PRO A 1 175 ? -17.5 12.148 17.641 1 89.75 175 PRO A CA 1
ATOM 1344 C C . PRO A 1 175 ? -18.125 12.539 16.297 1 89.75 175 PRO A C 1
ATOM 1346 O O . PRO A 1 175 ? -19.047 11.867 15.828 1 89.75 175 PRO A O 1
ATOM 1349 N N . ILE A 1 176 ? -17.641 13.547 15.758 1 91.56 176 ILE A N 1
ATOM 1350 C CA . ILE A 1 176 ? -18.203 14.016 14.5 1 91.56 176 ILE A CA 1
ATOM 1351 C C . ILE A 1 176 ? -17.859 13.039 13.383 1 91.56 176 ILE A C 1
ATOM 1353 O O . ILE A 1 176 ? -18.672 12.789 12.484 1 91.56 176 ILE A O 1
ATOM 1357 N N . VAL A 1 177 ? -16.719 12.422 13.398 1 94.12 177 VAL A N 1
ATOM 1358 C CA . VAL A 1 177 ? -16.281 11.461 12.398 1 94.12 177 VAL A CA 1
ATOM 1359 C C . VAL A 1 177 ? -17.109 10.188 12.492 1 94.12 177 VAL A C 1
ATOM 1361 O O . VAL A 1 177 ? -17.609 9.688 11.477 1 94.12 177 VAL A O 1
ATOM 1364 N N . GLU A 1 178 ? -17.344 9.766 13.664 1 92.31 178 GLU A N 1
ATOM 1365 C CA . GLU A 1 178 ? -18.141 8.562 13.875 1 92.31 178 GLU A CA 1
ATOM 1366 C C . GLU A 1 178 ? -19.594 8.797 13.469 1 92.31 178 GLU A C 1
ATOM 1368 O O . GLU A 1 178 ? -20.219 7.934 12.828 1 92.31 178 GLU A O 1
ATOM 1373 N N . LYS A 1 179 ? -20.062 9.93 13.797 1 93.31 179 LYS A N 1
ATOM 1374 C CA . LYS A 1 179 ? -21.438 10.281 13.422 1 93.31 179 LYS A CA 1
ATOM 1375 C C . LYS A 1 179 ? -21.594 10.344 11.906 1 93.31 179 LYS A C 1
ATOM 1377 O O . LYS A 1 179 ? -22.672 10.109 11.375 1 93.31 179 LYS A O 1
ATOM 1382 N N . SER A 1 180 ? -20.531 10.578 11.281 1 94.31 180 SER A N 1
ATOM 1383 C CA . SER A 1 180 ? -20.547 10.703 9.82 1 94.31 180 SER A CA 1
ATOM 1384 C C . SER A 1 180 ? -20.328 9.352 9.156 1 94.31 180 SER A C 1
ATOM 1386 O O . SER A 1 180 ? -20.125 9.281 7.938 1 94.31 180 SER A O 1
ATOM 1388 N N . GLY A 1 181 ? -20.234 8.266 9.883 1 92.06 181 GLY A N 1
ATOM 1389 C CA . GLY A 1 181 ? -20.266 6.934 9.305 1 92.06 181 GLY A CA 1
ATOM 1390 C C . GLY A 1 181 ? -18.875 6.324 9.164 1 92.06 181 GLY A C 1
ATOM 1391 O O . GLY A 1 181 ? -18.625 5.543 8.25 1 92.06 181 GLY A O 1
ATOM 1392 N N . TYR A 1 182 ? -17.938 6.66 10.055 1 93 182 TYR A N 1
ATOM 1393 C CA . TYR A 1 182 ? -16.594 6.094 10.039 1 93 182 TYR A CA 1
ATOM 1394 C C . TYR A 1 182 ? -16.281 5.383 11.344 1 93 182 TYR A C 1
ATOM 1396 O O . TYR A 1 182 ? -16.75 5.797 12.414 1 93 182 TYR A O 1
ATOM 1404 N N . ARG A 1 183 ? -15.57 4.281 11.219 1 90.69 183 ARG A N 1
ATOM 1405 C CA . ARG A 1 183 ? -14.875 3.736 12.383 1 90.69 183 ARG A CA 1
ATOM 1406 C C . ARG A 1 183 ? -13.516 4.398 12.562 1 90.69 183 ARG A C 1
ATOM 1408 O O . ARG A 1 183 ? -12.797 4.633 11.586 1 90.69 183 ARG A O 1
ATOM 1415 N N . VAL A 1 184 ? -13.234 4.688 13.875 1 90.62 184 VAL A N 1
ATOM 1416 C CA . VAL A 1 184 ? -12.047 5.508 14.109 1 90.62 184 VAL A CA 1
ATOM 1417 C C . VAL A 1 184 ? -11.008 4.695 14.875 1 90.62 184 VAL A C 1
ATOM 1419 O O . VAL A 1 184 ? -11.352 3.943 15.797 1 90.62 184 VAL A O 1
ATOM 1422 N N . GLN A 1 185 ? -9.75 4.715 14.391 1 87.81 185 GLN A N 1
ATOM 1423 C CA . GLN A 1 185 ? -8.594 4.191 15.109 1 87.81 185 GLN A CA 1
ATOM 1424 C C . GLN A 1 185 ? -7.57 5.289 15.383 1 87.81 185 GLN A C 1
ATOM 1426 O O . GLN A 1 185 ? -7.156 6.004 14.461 1 87.81 185 GLN A O 1
ATOM 1431 N N . HIS A 1 186 ? -7.184 5.395 16.656 1 89.69 186 HIS A N 1
ATOM 1432 C CA . HIS A 1 186 ? -6.152 6.352 17.047 1 89.69 186 HIS A CA 1
ATOM 1433 C C . HIS A 1 186 ? -4.785 5.684 17.125 1 89.69 186 HIS A C 1
ATOM 1435 O O . HIS A 1 186 ? -4.652 4.59 17.688 1 89.69 186 HIS A O 1
ATOM 1441 N N . MET A 1 187 ? -3.832 6.32 16.5 1 87.62 187 MET A N 1
ATOM 1442 C CA . MET A 1 187 ? -2.453 5.852 16.578 1 87.62 187 MET A CA 1
ATOM 1443 C C . MET A 1 187 ? -1.515 6.992 16.969 1 87.62 187 MET A C 1
ATOM 1445 O O . MET A 1 187 ? -1.674 8.117 16.5 1 87.62 187 MET A O 1
ATOM 1449 N N . HIS A 1 188 ? -0.54 6.652 17.812 1 89.94 188 HIS A N 1
ATOM 1450 C CA . HIS A 1 188 ? 0.438 7.629 18.281 1 89.94 188 HIS A CA 1
ATOM 1451 C C . HIS A 1 188 ? 1.852 7.234 17.859 1 89.94 188 HIS A C 1
ATOM 1453 O O . HIS A 1 188 ? 2.207 6.055 17.891 1 89.94 188 HIS A O 1
ATOM 1459 N N . PHE A 1 189 ? 2.59 8.195 17.438 1 87.94 189 PHE A N 1
ATOM 1460 C CA . PHE A 1 189 ? 3.982 8.023 17.047 1 87.94 189 PHE A CA 1
ATOM 1461 C C . PHE A 1 189 ? 4.875 9.023 17.766 1 87.94 189 PHE A C 1
ATOM 1463 O O . PHE A 1 189 ? 4.82 10.227 17.484 1 87.94 189 PHE A O 1
ATOM 1470 N N . LEU A 1 190 ? 5.707 8.555 18.672 1 88.38 190 LEU A N 1
ATOM 1471 C CA . LEU A 1 190 ? 6.504 9.422 19.547 1 88.38 190 LEU A CA 1
ATOM 1472 C C . LEU A 1 190 ? 7.898 9.633 18.953 1 88.38 190 LEU A C 1
ATOM 1474 O O . LEU A 1 190 ? 8.547 8.672 18.516 1 88.38 190 LEU A O 1
ATOM 1478 N N . GLU A 1 191 ? 8.312 10.875 18.875 1 89.19 191 GLU A N 1
ATOM 1479 C CA . GLU A 1 191 ? 9.672 11.266 18.484 1 89.19 191 GLU A CA 1
ATOM 1480 C C . GLU A 1 191 ? 10.211 12.359 19.391 1 89.19 191 GLU A C 1
ATOM 1482 O O . GLU A 1 191 ? 9.469 13.266 19.797 1 89.19 191 GLU A O 1
ATOM 1487 N N . ARG A 1 192 ? 11.469 12.227 19.734 1 90.44 192 ARG A N 1
ATOM 1488 C CA . ARG A 1 192 ? 12.156 13.273 20.484 1 90.44 192 ARG A CA 1
ATOM 1489 C C . ARG A 1 192 ? 13.234 13.938 19.641 1 90.44 192 ARG A C 1
ATOM 1491 O O . ARG A 1 192 ? 13.945 13.266 18.891 1 90.44 192 ARG A O 1
ATOM 1498 N N . ARG A 1 193 ? 13.273 15.273 19.703 1 89.06 193 ARG A N 1
ATOM 1499 C CA . ARG A 1 193 ? 14.258 16.031 18.938 1 89.06 193 ARG A CA 1
ATOM 1500 C C . ARG A 1 193 ? 14.789 17.219 19.734 1 89.06 193 ARG A C 1
ATOM 1502 O O . ARG A 1 193 ? 14.047 17.828 20.516 1 89.06 193 ARG A O 1
ATOM 1509 N N . HIS A 1 194 ? 16.016 17.5 19.531 1 92.75 194 HIS A N 1
ATOM 1510 C CA . HIS A 1 194 ? 16.625 18.734 20.031 1 92.75 194 HIS A CA 1
ATOM 1511 C C . HIS A 1 194 ? 16.766 19.766 18.922 1 92.75 194 HIS A C 1
ATOM 1513 O O . HIS A 1 194 ? 17.234 19.453 17.828 1 92.75 194 HIS A O 1
ATOM 1519 N N . PHE A 1 195 ? 16.281 20.938 19.234 1 93.81 195 PHE A N 1
ATOM 1520 C CA . PHE A 1 195 ? 16.422 22.062 18.312 1 93.81 195 PHE A CA 1
ATOM 1521 C C . PHE A 1 195 ? 17.438 23.062 18.844 1 93.81 195 PHE A C 1
ATOM 1523 O O . PHE A 1 195 ? 17.438 23.375 20.031 1 93.81 195 PHE A O 1
ATOM 1530 N N . ALA A 1 196 ? 18.297 23.5 17.891 1 93.06 196 ALA A N 1
ATOM 1531 C CA . ALA A 1 196 ? 18.969 24.766 18.219 1 93.06 196 ALA A CA 1
ATOM 1532 C C . ALA A 1 196 ? 17.953 25.875 18.469 1 93.06 196 ALA A C 1
ATOM 1534 O O . ALA A 1 196 ? 16.844 25.844 17.906 1 93.06 196 ALA A O 1
ATOM 1535 N N . THR A 1 197 ? 18.344 26.875 19.234 1 96.5 197 THR A N 1
ATOM 1536 C CA . THR A 1 197 ? 17.422 27.938 19.641 1 96.5 197 THR A CA 1
ATOM 1537 C C . THR A 1 197 ? 16.797 28.594 18.406 1 96.5 197 THR A C 1
ATOM 1539 O O . THR A 1 197 ? 15.57 28.703 18.312 1 96.5 197 THR A O 1
ATOM 1542 N N . GLN A 1 198 ? 17.609 28.938 17.453 1 95.06 198 GLN A N 1
ATOM 1543 C CA . GLN A 1 198 ? 17.094 29.641 16.281 1 95.06 198 GLN A CA 1
ATOM 1544 C C . GLN A 1 198 ? 16.203 28.75 15.438 1 95.06 198 GLN A C 1
ATOM 1546 O O . GLN A 1 198 ? 15.195 29.203 14.875 1 95.06 198 GLN A O 1
ATOM 1551 N N . ALA A 1 199 ? 16.531 27.516 15.336 1 93.44 199 ALA A N 1
ATOM 1552 C CA . ALA A 1 199 ? 15.719 26.562 14.562 1 93.44 199 ALA A CA 1
ATOM 1553 C C . ALA A 1 199 ? 14.336 26.391 15.188 1 93.44 199 ALA A C 1
ATOM 1555 O O . ALA A 1 199 ? 13.336 26.312 14.477 1 93.44 199 ALA A O 1
ATOM 1556 N N . TYR A 1 200 ? 14.289 26.281 16.484 1 95.31 200 TYR A N 1
ATOM 1557 C CA . TYR A 1 200 ? 13.023 26.156 17.188 1 95.31 200 TYR A CA 1
ATOM 1558 C C . TYR A 1 200 ? 12.148 27.375 16.969 1 95.31 200 TYR A C 1
ATOM 1560 O O . TYR A 1 200 ? 10.961 27.266 16.672 1 95.31 200 TYR A O 1
ATOM 1568 N N . LEU A 1 201 ? 12.766 28.531 17.156 1 95.44 201 LEU A N 1
ATOM 1569 C CA . LEU A 1 201 ? 12.023 29.781 16.969 1 95.44 201 LEU A CA 1
ATOM 1570 C C . LEU A 1 201 ? 11.547 29.922 15.531 1 95.44 201 LEU A C 1
ATOM 1572 O O . LEU A 1 201 ? 10.414 30.359 15.297 1 95.44 201 LEU A O 1
ATOM 1576 N N . ASP A 1 202 ? 12.422 29.562 14.562 1 92.94 202 ASP A N 1
ATOM 1577 C CA . ASP A 1 202 ? 12.016 29.594 13.164 1 92.94 202 ASP A CA 1
ATOM 1578 C C . ASP A 1 202 ? 10.766 28.75 12.93 1 92.94 202 ASP A C 1
ATOM 1580 O O . ASP A 1 202 ? 9.859 29.156 12.195 1 92.94 202 ASP A O 1
ATOM 1584 N N . MET A 1 203 ? 10.703 27.625 13.578 1 92.62 203 MET A N 1
ATOM 1585 C CA . MET A 1 203 ? 9.555 26.719 13.445 1 92.62 203 MET A CA 1
ATOM 1586 C C . MET A 1 203 ? 8.312 27.328 14.078 1 92.62 203 MET A C 1
ATOM 1588 O O . MET A 1 203 ? 7.277 27.453 13.414 1 92.62 203 MET A O 1
ATOM 1592 N N . VAL A 1 204 ? 8.367 27.75 15.336 1 93.38 204 VAL A N 1
ATOM 1593 C CA . VAL A 1 204 ? 7.18 28.172 16.078 1 93.38 204 VAL A CA 1
ATOM 1594 C C . VAL A 1 204 ? 6.613 29.453 15.484 1 93.38 204 VAL A C 1
ATOM 1596 O O . VAL A 1 204 ? 5.402 29.672 15.5 1 93.38 204 VAL A O 1
ATOM 1599 N N . PHE A 1 205 ? 7.387 30.219 14.844 1 91.88 205 PHE A N 1
ATOM 1600 C CA . PHE A 1 205 ? 6.91 31.484 14.289 1 91.88 205 PHE A CA 1
ATOM 1601 C C . PHE A 1 205 ? 6.305 31.266 12.906 1 91.88 205 PHE A C 1
ATOM 1603 O O . PHE A 1 205 ? 5.91 32.25 12.25 1 91.88 205 PHE A O 1
ATOM 1610 N N . THR A 1 206 ? 6.223 30.016 12.5 1 89.31 206 THR A N 1
ATOM 1611 C CA . THR A 1 206 ? 5.422 29.688 11.32 1 89.31 206 THR A CA 1
ATOM 1612 C C . THR A 1 206 ? 3.994 29.344 11.727 1 89.31 206 THR A C 1
ATOM 1614 O O . THR A 1 206 ? 3.133 29.141 10.867 1 89.31 206 THR A O 1
ATOM 1617 N N . TYR A 1 207 ? 3.744 29.297 13.023 1 87.56 207 TYR A N 1
ATOM 1618 C CA . TYR A 1 207 ? 2.393 29 13.492 1 87.56 207 TYR A CA 1
ATOM 1619 C C . TYR A 1 207 ? 1.484 30.203 13.312 1 87.56 207 TYR A C 1
ATOM 1621 O O . TYR A 1 207 ? 1.938 31.359 13.398 1 87.56 207 TYR A O 1
ATOM 1629 N N . SER A 1 208 ? 0.213 29.906 13.164 1 82.12 208 SER A N 1
ATOM 1630 C CA . SER A 1 208 ? -0.75 30.953 12.828 1 82.12 208 SER A CA 1
ATOM 1631 C C . SER A 1 208 ? -0.842 31.984 13.938 1 82.12 208 SER A C 1
ATOM 1633 O O . SER A 1 208 ? -0.996 33.188 13.672 1 82.12 208 SER A O 1
ATOM 1635 N N . ASN A 1 209 ? -0.759 31.562 15.219 1 83.31 209 ASN A N 1
ATOM 1636 C CA . ASN A 1 209 ? -0.885 32.5 16.328 1 83.31 209 ASN A CA 1
ATOM 1637 C C . ASN A 1 209 ? 0.31 33.469 16.391 1 83.31 209 ASN A C 1
ATOM 1639 O O . ASN A 1 209 ? 0.212 34.531 16.953 1 83.31 209 ASN A O 1
ATOM 1643 N N . HIS A 1 210 ? 1.408 33.094 15.828 1 87.25 210 HIS A N 1
ATOM 1644 C CA . HIS A 1 210 ? 2.566 33.969 15.734 1 87.25 210 HIS A CA 1
ATOM 1645 C C . HIS A 1 210 ? 2.482 34.875 14.5 1 87.25 210 HIS A C 1
ATOM 1647 O O . HIS A 1 210 ? 2.781 36.062 14.57 1 87.25 210 HIS A O 1
ATOM 1653 N N . LEU A 1 211 ? 2.02 34.25 13.43 1 83.56 211 LEU A N 1
ATOM 1654 C CA . LEU A 1 211 ? 1.977 34.938 12.141 1 83.56 211 LEU A CA 1
ATOM 1655 C C . LEU A 1 211 ? 0.963 36.062 12.172 1 83.56 211 LEU A C 1
ATOM 1657 O O . LEU A 1 211 ? 1.113 37.062 11.445 1 83.56 211 LEU A O 1
ATOM 1661 N N . THR A 1 212 ? -0.016 36 13.031 1 84.81 212 THR A N 1
ATOM 1662 C CA . THR A 1 212 ? -1.099 36.969 13.023 1 84.81 212 THR A CA 1
ATOM 1663 C C . THR A 1 212 ? -0.795 38.125 13.992 1 84.81 212 THR A C 1
ATOM 1665 O O . THR A 1 212 ? -1.533 39.094 14.039 1 84.81 212 THR A O 1
ATOM 1668 N N . LEU A 1 213 ? 0.309 38.125 14.719 1 87.75 213 LEU A N 1
ATOM 1669 C CA . LEU A 1 213 ? 0.743 39.219 15.586 1 87.75 213 LEU A CA 1
ATOM 1670 C C . LEU A 1 213 ? 1.21 40.406 14.758 1 87.75 213 LEU A C 1
ATOM 1672 O O . LEU A 1 213 ? 1.668 40.25 13.625 1 87.75 213 LEU A O 1
ATOM 1676 N N . ASP A 1 214 ? 0.996 41.594 15.383 1 91.56 214 ASP A N 1
ATOM 1677 C CA . ASP A 1 214 ? 1.627 42.75 14.781 1 91.56 214 ASP A CA 1
ATOM 1678 C C . ASP A 1 214 ? 3.143 42.594 14.719 1 91.56 214 ASP A C 1
ATOM 1680 O O . ASP A 1 214 ? 3.75 42 15.617 1 91.56 214 ASP A O 1
ATOM 1684 N N . PRO A 1 215 ? 3.736 43.094 13.656 1 91.69 215 PRO A N 1
ATOM 1685 C CA . PRO A 1 215 ? 5.164 42.875 13.422 1 91.69 215 PRO A CA 1
ATOM 1686 C C . PRO A 1 215 ? 6.027 43.281 14.609 1 91.69 215 PRO A C 1
ATOM 1688 O O . PRO A 1 215 ? 6.984 42.594 14.953 1 91.69 215 PRO A O 1
ATOM 1691 N N . ALA A 1 216 ? 5.648 44.375 15.211 1 93.81 216 ALA A N 1
ATOM 1692 C CA . ALA A 1 216 ? 6.445 44.812 16.344 1 93.81 216 ALA A CA 1
ATOM 1693 C C . ALA A 1 216 ? 6.336 43.844 17.516 1 93.81 216 ALA A C 1
ATOM 1695 O O . ALA A 1 216 ? 7.336 43.531 18.172 1 93.81 216 ALA A O 1
ATOM 1696 N N . GLN A 1 217 ? 5.148 43.375 17.781 1 94.75 217 GLN A N 1
ATOM 1697 C CA . GLN A 1 217 ? 4.922 42.406 18.844 1 94.75 217 GLN A CA 1
ATOM 1698 C C . GLN A 1 217 ? 5.629 41.094 18.531 1 94.75 217 GLN A C 1
ATOM 1700 O O . GLN A 1 217 ? 6.18 40.438 19.438 1 94.75 217 GLN A O 1
ATOM 1705 N N . ARG A 1 218 ? 5.605 40.75 17.312 1 94.62 218 ARG A N 1
ATOM 1706 C CA . ARG A 1 218 ? 6.238 39.5 16.891 1 94.62 218 ARG A CA 1
ATOM 1707 C C . ARG A 1 218 ? 7.746 39.562 17.125 1 94.62 218 ARG A C 1
ATOM 1709 O O . ARG A 1 218 ? 8.328 38.594 17.625 1 94.62 218 ARG A O 1
ATOM 1716 N N . ASP A 1 219 ? 8.398 40.656 16.797 1 95.81 219 ASP A N 1
ATOM 1717 C CA . ASP A 1 219 ? 9.836 40.812 17 1 95.81 219 ASP A CA 1
ATOM 1718 C C . ASP A 1 219 ? 10.195 40.781 18.484 1 95.81 219 ASP A C 1
ATOM 1720 O O . ASP A 1 219 ? 11.188 40.156 18.859 1 95.81 219 ASP A O 1
ATOM 1724 N N . GLU A 1 220 ? 9.391 41.5 19.203 1 96.75 220 GLU A N 1
ATOM 1725 C CA . GLU A 1 220 ? 9.641 41.531 20.641 1 96.75 220 GLU A CA 1
ATOM 1726 C C . GLU A 1 220 ? 9.492 40.125 21.25 1 96.75 220 GLU A C 1
ATOM 1728 O O . GLU A 1 220 ? 10.32 39.719 22.062 1 96.75 220 GLU A O 1
ATOM 1733 N N . LEU A 1 221 ? 8.422 39.469 20.875 1 96.69 221 LEU A N 1
ATOM 1734 C CA . LEU A 1 221 ? 8.203 38.125 21.375 1 96.69 221 LEU A CA 1
ATOM 1735 C C . LEU A 1 221 ? 9.383 37.219 21.031 1 96.69 221 LEU A C 1
ATOM 1737 O O . LEU A 1 221 ? 9.875 36.469 21.891 1 96.69 221 LEU A O 1
ATOM 1741 N N . ARG A 1 222 ? 9.844 37.25 19.812 1 96.88 222 ARG A N 1
ATOM 1742 C CA . ARG A 1 222 ? 10.953 36.406 19.391 1 96.88 222 ARG A CA 1
ATOM 1743 C C . ARG A 1 222 ? 12.203 36.688 20.219 1 96.88 222 ARG A C 1
ATOM 1745 O O . ARG A 1 222 ? 12.875 35.75 20.672 1 96.88 222 ARG A O 1
ATOM 1752 N N . SER A 1 223 ? 12.531 37.969 20.422 1 97.5 223 SER A N 1
ATOM 1753 C CA . SER A 1 223 ? 13.703 38.375 21.203 1 97.5 223 SER A CA 1
ATOM 1754 C C . SER A 1 223 ? 13.625 37.844 22.625 1 97.5 223 SER A C 1
ATOM 1756 O O . SER A 1 223 ? 14.609 37.344 23.172 1 97.5 223 SER A O 1
ATOM 1758 N N . ARG A 1 224 ? 12.484 37.969 23.203 1 97.69 224 ARG A N 1
ATOM 1759 C CA . ARG A 1 224 ? 12.305 37.562 24.578 1 97.69 224 ARG A CA 1
ATOM 1760 C C . ARG A 1 224 ? 12.398 36.031 24.703 1 97.69 224 ARG A C 1
ATOM 1762 O O . ARG A 1 224 ? 12.961 35.5 25.672 1 97.69 224 ARG A O 1
ATOM 1769 N N . LEU A 1 225 ? 11.844 35.344 23.766 1 97.62 225 LEU A N 1
ATOM 1770 C CA . LEU A 1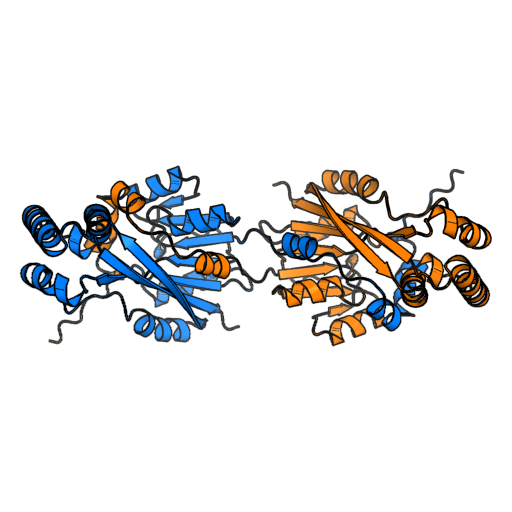 225 ? 11.945 33.875 23.766 1 97.62 225 LEU A CA 1
ATOM 1771 C C . LEU A 1 225 ? 13.391 33.438 23.578 1 97.62 225 LEU A C 1
ATOM 1773 O O . LEU A 1 225 ? 13.844 32.5 24.234 1 97.62 225 LEU A O 1
ATOM 1777 N N . GLU A 1 226 ? 14.109 34.062 22.672 1 97.62 226 GLU A N 1
ATOM 1778 C CA . GLU A 1 226 ? 15.523 33.781 22.453 1 97.62 226 GLU A CA 1
ATOM 1779 C C . GLU A 1 226 ? 16.328 33.906 23.734 1 97.62 226 GLU A C 1
ATOM 1781 O O . GLU A 1 226 ? 17.156 33.031 24.047 1 97.62 226 GLU A O 1
ATOM 1786 N N . GLU A 1 227 ? 16.062 34.969 24.406 1 97.5 227 GLU A N 1
ATOM 1787 C CA . GLU A 1 227 ? 16.734 35.219 25.672 1 97.5 227 GLU A CA 1
ATOM 1788 C C . GLU A 1 227 ? 16.375 34.125 26.688 1 97.5 227 GLU A C 1
ATOM 1790 O O . GLU A 1 227 ? 17.266 33.625 27.391 1 97.5 227 GLU A O 1
ATOM 1795 N N . LYS A 1 228 ? 15.102 33.812 26.781 1 97.38 228 LYS A N 1
ATOM 1796 C CA . LYS A 1 228 ? 14.625 32.812 27.734 1 97.38 228 LYS A CA 1
ATOM 1797 C C . LYS A 1 228 ? 15.234 31.453 27.438 1 97.38 228 LYS A C 1
ATOM 1799 O O . LYS A 1 228 ? 15.609 30.719 28.359 1 97.38 228 LYS A O 1
ATOM 1804 N N . ILE A 1 229 ? 15.344 31 26.234 1 97.44 229 ILE A N 1
ATOM 1805 C CA . ILE A 1 229 ? 15.836 29.688 25.812 1 97.44 229 ILE A CA 1
ATOM 1806 C C . ILE A 1 229 ? 17.344 29.625 25.969 1 97.44 229 ILE A C 1
ATOM 1808 O O . ILE A 1 229 ? 17.891 28.609 26.406 1 97.44 229 ILE A O 1
ATOM 1812 N N . GLY A 1 230 ? 18 30.703 25.578 1 96.19 230 GLY A N 1
ATOM 1813 C CA . GLY A 1 230 ? 19.453 30.734 25.625 1 96.19 230 GLY A CA 1
ATOM 1814 C C . GLY A 1 230 ? 20.109 29.906 24.531 1 96.19 230 GLY A C 1
ATOM 1815 O O . GLY A 1 230 ? 19.469 29.625 23.5 1 96.19 230 GLY A O 1
ATOM 1816 N N . ASP A 1 231 ? 21.375 29.516 24.734 1 93.38 231 ASP A N 1
ATOM 1817 C CA . ASP A 1 231 ? 22.172 28.844 23.719 1 93.38 231 ASP A CA 1
ATOM 1818 C C . ASP A 1 231 ? 22 27.328 23.781 1 93.38 231 ASP A C 1
ATOM 1820 O O . ASP A 1 231 ? 22.422 26.609 22.875 1 93.38 231 ASP A O 1
ATOM 1824 N N . GLY A 1 232 ? 21.328 26.875 24.703 1 94.44 232 GLY A N 1
ATOM 1825 C CA . GLY A 1 232 ? 21.219 25.453 24.938 1 94.44 232 GLY A CA 1
ATOM 1826 C C . GLY A 1 232 ? 20.25 24.766 23.984 1 94.44 232 GLY A C 1
ATOM 1827 O O . GLY A 1 232 ? 20.25 23.531 23.875 1 94.44 232 GLY A O 1
ATOM 1828 N N . GLY A 1 233 ? 19.453 25.547 23.375 1 96.5 233 GLY A N 1
ATOM 1829 C CA . GLY A 1 233 ? 18.453 24.953 22.5 1 96.5 233 GLY A CA 1
ATOM 1830 C C . GLY A 1 233 ? 17.219 24.484 23.234 1 96.5 233 GLY A C 1
ATOM 1831 O O . GLY A 1 233 ? 16.969 24.891 24.375 1 96.5 233 GLY A O 1
ATOM 1832 N N . VAL A 1 234 ? 16.391 23.734 22.5 1 96.44 234 VAL A N 1
ATOM 1833 C CA . VAL A 1 234 ? 15.125 23.281 23.047 1 96.44 234 VAL A CA 1
ATOM 1834 C C . VAL A 1 234 ? 14.969 21.781 22.797 1 96.44 234 VAL A C 1
ATOM 1836 O O . VAL A 1 234 ? 15.039 21.328 21.656 1 96.44 234 VAL A O 1
ATOM 1839 N N . ASP A 1 235 ? 14.828 21 23.844 1 96.12 235 ASP A N 1
ATOM 1840 C CA . ASP A 1 235 ? 14.391 19.609 23.703 1 96.12 235 ASP A CA 1
ATOM 1841 C C . ASP A 1 235 ? 12.875 19.531 23.5 1 96.12 235 ASP A C 1
ATOM 1843 O O . ASP A 1 235 ? 12.117 20.25 24.141 1 96.12 235 ASP A O 1
ATOM 1847 N N . THR A 1 236 ? 12.484 18.719 22.547 1 95 236 THR A N 1
ATOM 1848 C CA . THR A 1 236 ? 11.062 18.625 22.266 1 95 236 THR A CA 1
ATOM 1849 C C . THR A 1 236 ? 10.617 17.172 22.234 1 95 236 THR A C 1
ATOM 1851 O O . THR A 1 236 ? 11.438 16.266 22.062 1 95 236 THR A O 1
ATOM 1854 N N . LYS A 1 237 ? 9.344 16.984 22.547 1 93.25 237 LYS A N 1
ATOM 1855 C CA . LYS A 1 237 ? 8.625 15.734 22.312 1 93.25 237 LYS A CA 1
ATOM 1856 C C . LYS A 1 237 ? 7.496 15.93 21.297 1 93.25 237 LYS A C 1
ATOM 1858 O O . LYS A 1 237 ? 6.68 16.844 21.453 1 93.25 237 LYS A O 1
ATOM 1863 N N . ASN A 1 238 ? 7.551 15.18 20.203 1 92.88 238 ASN A N 1
ATOM 1864 C CA . ASN A 1 238 ? 6.449 15.117 19.25 1 92.88 238 ASN A CA 1
ATOM 1865 C C . ASN A 1 238 ? 5.613 13.852 19.453 1 92.88 238 ASN A C 1
ATOM 1867 O O . ASN A 1 238 ? 6.066 12.75 19.156 1 92.88 238 ASN A O 1
ATOM 1871 N N . ASP A 1 239 ? 4.457 13.992 20.047 1 92.25 239 ASP A N 1
ATOM 1872 C CA . ASP A 1 239 ? 3.484 12.898 20.078 1 92.25 239 ASP A CA 1
ATOM 1873 C C . ASP A 1 239 ? 2.52 12.992 18.891 1 92.25 239 ASP A C 1
ATOM 1875 O O . ASP A 1 239 ? 1.343 13.312 19.078 1 92.25 239 ASP A O 1
ATOM 1879 N N . ALA A 1 240 ? 3.078 12.648 17.719 1 92.94 240 ALA A N 1
ATOM 1880 C CA . ALA A 1 240 ? 2.273 12.758 16.5 1 92.94 240 ALA A CA 1
ATOM 1881 C C . ALA A 1 240 ? 1.069 11.82 16.562 1 92.94 240 ALA A C 1
ATOM 1883 O O . ALA A 1 240 ? 1.18 10.68 17.016 1 92.94 240 ALA A O 1
ATOM 1884 N N . LEU A 1 241 ? -0.081 12.305 16.078 1 91.75 241 LEU A N 1
ATOM 1885 C CA . LEU A 1 241 ? -1.344 11.57 16.125 1 91.75 241 LEU A CA 1
ATOM 1886 C C . LEU A 1 241 ? -1.864 11.297 14.711 1 91.75 241 LEU A C 1
ATOM 1888 O O . LEU A 1 241 ? -1.824 12.18 13.852 1 91.75 241 LEU A O 1
ATOM 1892 N N . ALA A 1 242 ? -2.223 10.031 14.5 1 92.88 242 ALA A N 1
ATOM 1893 C CA . ALA A 1 242 ? -3.004 9.656 13.32 1 92.88 242 ALA A CA 1
ATOM 1894 C C . ALA A 1 242 ? -4.367 9.102 13.719 1 92.88 242 ALA A C 1
ATOM 1896 O O . ALA A 1 242 ? -4.453 8.148 14.5 1 92.88 242 ALA A O 1
ATOM 1897 N N . VAL A 1 243 ? -5.395 9.734 13.266 1 93.25 243 VAL A N 1
ATOM 1898 C CA . VAL A 1 243 ? -6.754 9.203 13.359 1 93.25 243 VAL A CA 1
ATOM 1899 C C . VAL A 1 243 ? -7.148 8.562 12.031 1 93.25 243 VAL A C 1
ATOM 1901 O O . VAL A 1 243 ? -7.445 9.258 11.055 1 93.25 243 VAL A O 1
ATOM 1904 N N . ILE A 1 244 ? -7.117 7.25 12.031 1 91.75 244 ILE A N 1
ATOM 1905 C CA . ILE A 1 244 ? -7.469 6.504 10.828 1 91.75 244 ILE A CA 1
ATOM 1906 C C . ILE A 1 244 ? -8.969 6.207 10.828 1 91.75 244 ILE A C 1
ATOM 1908 O O . ILE A 1 244 ? -9.5 5.641 11.781 1 91.75 244 ILE A O 1
ATOM 1912 N N . CYS A 1 245 ? -9.594 6.66 9.742 1 92.69 245 CYS A N 1
ATOM 1913 C CA . CYS A 1 245 ? -11.047 6.547 9.617 1 92.69 245 CYS A CA 1
ATOM 1914 C C . CYS A 1 245 ? -11.422 5.621 8.469 1 92.69 245 CYS A C 1
ATOM 1916 O O . CYS A 1 245 ? -11.109 5.906 7.312 1 92.69 245 CYS A O 1
ATOM 1918 N N . THR A 1 246 ? -12.102 4.57 8.789 1 86.44 246 THR A N 1
ATOM 1919 C CA . THR A 1 246 ? -12.562 3.613 7.789 1 86.44 246 THR A CA 1
ATOM 1920 C C . THR A 1 246 ? -14.078 3.678 7.641 1 86.44 246 THR A C 1
ATOM 1922 O O . THR A 1 246 ? -14.812 3.619 8.633 1 86.44 246 THR A O 1
ATOM 1925 N N . PRO A 1 247 ? -14.5 3.963 6.336 1 87.69 247 PRO A N 1
ATOM 1926 C CA . PRO A 1 247 ? -15.953 3.988 6.156 1 87.69 247 PRO A CA 1
ATOM 1927 C C . PRO A 1 247 ? -16.641 2.715 6.656 1 87.69 247 PRO A C 1
ATOM 1929 O O . PRO A 1 247 ? -16.094 1.616 6.477 1 87.69 247 PRO A O 1
ATOM 1932 N N . VAL A 1 248 ? -17.703 2.895 7.398 1 79.81 248 VAL A N 1
ATOM 1933 C CA . VAL A 1 248 ? -18.5 1.759 7.848 1 79.81 248 VAL A CA 1
ATOM 1934 C C . VAL A 1 248 ? -19.562 1.425 6.805 1 79.81 248 VAL A C 1
ATOM 1936 O O . VAL A 1 248 ? -20.172 2.324 6.223 1 79.81 248 VAL A O 1
ATOM 1939 N N . THR A 1 249 ? -19.453 0.203 6.039 1 60.25 249 THR A N 1
ATOM 1940 C CA . THR A 1 249 ? -20.469 -0.238 5.09 1 60.25 249 THR A CA 1
ATOM 1941 C C . THR A 1 249 ? -21.828 -0.385 5.773 1 60.25 249 THR A C 1
ATOM 1943 O O . THR A 1 249 ? -21.891 -0.705 6.961 1 60.25 249 THR A O 1
ATOM 1946 N N . MET B 1 1 ? -24.359 35.875 27.125 1 30.12 1 MET B N 1
ATOM 1947 C CA . MET B 1 1 ? -24.219 35.656 25.688 1 30.12 1 MET B CA 1
ATOM 1948 C C . MET B 1 1 ? -22.953 34.906 25.375 1 30.12 1 MET B C 1
ATOM 1950 O O . MET B 1 1 ? -21.844 35.406 25.562 1 30.12 1 MET B O 1
ATOM 1954 N N . THR B 1 2 ? -22.75 33.656 25.719 1 37.56 2 THR B N 1
ATOM 1955 C CA . THR B 1 2 ? -21.609 32.75 25.859 1 37.56 2 THR B CA 1
ATOM 1956 C C . THR B 1 2 ? -20.734 32.812 24.609 1 37.56 2 THR B C 1
ATOM 1958 O O . THR B 1 2 ? -21.25 32.75 23.484 1 37.56 2 THR B O 1
ATOM 1961 N N . ASP B 1 3 ? -19.812 33.625 24.422 1 39.09 3 ASP B N 1
ATOM 1962 C CA . ASP B 1 3 ? -18.938 33.969 23.312 1 39.09 3 ASP B CA 1
ATOM 1963 C C . ASP B 1 3 ? -18.625 32.719 22.453 1 39.09 3 ASP B C 1
ATOM 1965 O O . ASP B 1 3 ? -17.922 31.828 22.891 1 39.09 3 ASP B O 1
ATOM 1969 N N . GLN B 1 4 ? -19.578 32.094 21.797 1 45.91 4 GLN B N 1
ATOM 1970 C CA . GLN B 1 4 ? -19.578 30.938 20.922 1 45.91 4 GLN B CA 1
ATOM 1971 C C . GLN B 1 4 ? -18.375 30.953 19.969 1 45.91 4 GLN B C 1
ATOM 1973 O O . GLN B 1 4 ? -18.25 31.859 19.141 1 45.91 4 GLN B O 1
ATOM 1978 N N . GLN B 1 5 ? -17.219 30.656 20.484 1 58.22 5 GLN B N 1
ATOM 1979 C CA . GLN B 1 5 ? -15.969 30.656 19.734 1 58.22 5 GLN B CA 1
ATOM 1980 C C . GLN B 1 5 ? -16.188 30.156 18.312 1 58.22 5 GLN B C 1
ATOM 1982 O O . GLN B 1 5 ? -16.812 29.125 18.094 1 58.22 5 GLN B O 1
ATOM 1987 N N . GLN B 1 6 ? -16.328 31.078 17.328 1 69.06 6 GLN B N 1
ATOM 1988 C CA . GLN B 1 6 ? -16.453 30.781 15.906 1 69.06 6 GLN B CA 1
ATOM 1989 C C . GLN B 1 6 ? -15.57 29.609 15.5 1 69.06 6 GLN B C 1
ATOM 1991 O O . GLN B 1 6 ? -14.422 29.516 15.938 1 69.06 6 GLN B O 1
ATOM 1996 N N . PRO B 1 7 ? -16.281 28.625 14.891 1 79.06 7 PRO B N 1
ATOM 1997 C CA . PRO B 1 7 ? -15.477 27.484 14.445 1 79.06 7 PRO B CA 1
ATOM 1998 C C . PRO B 1 7 ? -14.242 27.922 13.656 1 79.06 7 PRO B C 1
ATOM 2000 O O . PRO B 1 7 ? -14.305 28.875 12.883 1 79.06 7 PRO B O 1
ATOM 2003 N N . VAL B 1 8 ? -13.219 27.328 13.93 1 79.5 8 VAL B N 1
ATOM 2004 C CA . VAL B 1 8 ? -11.906 27.656 13.367 1 79.5 8 VAL B CA 1
ATOM 2005 C C . VAL B 1 8 ? -12 27.719 11.844 1 79.5 8 VAL B C 1
ATOM 2007 O O . VAL B 1 8 ? -11.352 28.547 11.211 1 79.5 8 VAL B O 1
ATOM 2010 N N . HIS B 1 9 ? -12.859 26.812 11.203 1 81.62 9 HIS B N 1
ATOM 2011 C CA . HIS B 1 9 ? -12.906 26.719 9.75 1 81.62 9 HIS B CA 1
ATOM 2012 C C . HIS B 1 9 ? -13.523 27.969 9.133 1 81.62 9 HIS B C 1
ATOM 2014 O O . HIS B 1 9 ? -13.438 28.172 7.918 1 81.62 9 HIS B O 1
ATOM 2020 N N . THR B 1 10 ? -14.07 28.828 9.953 1 81.88 10 THR B N 1
ATOM 2021 C CA . THR B 1 10 ? -14.664 30.062 9.438 1 81.88 10 THR B CA 1
ATOM 2022 C C . THR B 1 10 ? -13.672 31.219 9.516 1 81.88 10 THR B C 1
ATOM 2024 O O . THR B 1 10 ? -13.93 32.281 8.984 1 81.88 10 THR B O 1
ATOM 2027 N N . ASP B 1 11 ? -12.531 30.984 10.219 1 81.31 11 ASP B N 1
ATOM 2028 C CA . ASP B 1 11 ? -11.5 32 10.344 1 81.31 11 ASP B CA 1
ATOM 2029 C C . ASP B 1 11 ? -10.586 32.031 9.125 1 81.31 11 ASP B C 1
ATOM 2031 O O . ASP B 1 11 ? -9.484 31.453 9.156 1 81.31 11 ASP B O 1
ATOM 2035 N N . ARG B 1 12 ? -10.969 32.688 8.07 1 79.62 12 ARG B N 1
ATOM 2036 C CA . ARG B 1 12 ? -10.25 32.688 6.805 1 79.62 12 ARG B CA 1
ATOM 2037 C C . ARG B 1 12 ? -8.961 33.5 6.914 1 79.62 12 ARG B C 1
ATOM 2039 O O . ARG B 1 12 ? -7.965 33.188 6.266 1 79.62 12 ARG B O 1
ATOM 2046 N N . ARG B 1 13 ? -8.984 34.5 7.836 1 78.25 13 ARG B N 1
ATOM 2047 C CA . ARG B 1 13 ? -7.77 35.281 8.047 1 78.25 13 ARG B CA 1
ATOM 2048 C C . ARG B 1 13 ? -6.625 34.406 8.531 1 78.25 13 ARG B C 1
ATOM 2050 O O . ARG B 1 13 ? -5.508 34.469 8.008 1 78.25 13 ARG B O 1
ATOM 2057 N N . ARG B 1 14 ? -6.957 33.594 9.445 1 81.44 14 ARG B N 1
ATOM 2058 C CA . ARG B 1 14 ? -5.945 32.688 9.969 1 81.44 14 ARG B CA 1
ATOM 2059 C C . ARG B 1 14 ? -5.578 31.625 8.938 1 81.44 14 ARG B C 1
ATOM 2061 O O . ARG B 1 14 ? -4.395 31.344 8.734 1 81.44 14 ARG B O 1
ATOM 2068 N N . ALA B 1 15 ? -6.551 31.172 8.219 1 81.62 15 ALA B N 1
ATOM 2069 C CA . ALA B 1 15 ? -6.328 30.109 7.246 1 81.62 15 ALA B CA 1
ATOM 2070 C C . ALA B 1 15 ? -5.469 30.594 6.082 1 81.62 15 ALA B C 1
ATOM 2072 O O . ALA B 1 15 ? -4.684 29.828 5.516 1 81.62 15 ALA B O 1
ATOM 2073 N N . GLU B 1 16 ? -5.488 31.812 5.809 1 80.88 16 GLU B N 1
ATOM 2074 C CA . GLU B 1 16 ? -4.801 32.375 4.641 1 80.88 16 GLU B CA 1
ATOM 2075 C C . GLU B 1 16 ? -3.482 33.031 5.035 1 80.88 16 GLU B C 1
ATOM 2077 O O . GLU B 1 16 ? -2.783 33.594 4.188 1 80.88 16 GLU B O 1
ATOM 2082 N N . SER B 1 17 ? -3.193 32.969 6.301 1 82.94 17 SER B N 1
ATOM 2083 C CA . SER B 1 17 ? -1.984 33.625 6.773 1 82.94 17 SER B CA 1
ATOM 2084 C C . SER B 1 17 ? -0.734 32.844 6.398 1 82.94 17 SER B C 1
ATOM 2086 O O . SER B 1 17 ? 0.359 33.406 6.309 1 82.94 17 SER B O 1
ATOM 2088 N N . PHE B 1 18 ? -0.896 31.609 6.121 1 87.06 18 PHE B N 1
ATOM 2089 C CA . PHE B 1 18 ? 0.247 30.734 5.918 1 87.06 18 PHE B CA 1
ATOM 2090 C C . PHE B 1 18 ? 0.959 31.062 4.613 1 87.06 18 PHE B C 1
ATOM 2092 O O . PHE B 1 18 ? 2.182 30.922 4.516 1 87.06 18 PHE B O 1
ATOM 2099 N N . GLY B 1 19 ? 0.224 31.516 3.646 1 86.88 19 GLY B N 1
ATOM 2100 C CA . GLY B 1 19 ? 0.792 31.812 2.342 1 86.88 19 GLY B CA 1
ATOM 2101 C C . GLY B 1 19 ? 1.854 32.906 2.389 1 86.88 19 GLY B C 1
ATOM 2102 O O . GLY B 1 19 ? 2.785 32.906 1.579 1 86.88 19 GLY B O 1
ATOM 2103 N N . GLY B 1 20 ? 1.666 33.844 3.307 1 85 20 GLY B N 1
ATOM 2104 C CA . GLY B 1 20 ? 2.619 34.938 3.451 1 85 20 GLY B CA 1
ATOM 2105 C C . GLY B 1 20 ? 3.982 34.469 3.932 1 85 20 GLY B C 1
ATOM 2106 O O . GLY B 1 20 ? 4.969 35.219 3.811 1 85 20 GLY B O 1
ATOM 2107 N N . SER B 1 21 ? 4.055 33.25 4.406 1 87 21 SER B N 1
ATOM 2108 C CA . SER B 1 21 ? 5.301 32.688 4.918 1 87 21 SER B CA 1
ATOM 2109 C C . SER B 1 21 ? 5.52 31.266 4.406 1 87 21 SER B C 1
ATOM 2111 O O . SER B 1 21 ? 6.039 30.422 5.129 1 87 21 SER B O 1
ATOM 2113 N N . ALA B 1 22 ? 5.164 31.109 3.176 1 87.69 22 ALA B N 1
ATOM 2114 C CA . ALA B 1 22 ? 5.18 29.75 2.625 1 87.69 22 ALA B CA 1
ATOM 2115 C C . ALA B 1 22 ? 6.59 29.172 2.641 1 87.69 22 ALA B C 1
ATOM 2117 O O . ALA B 1 22 ? 6.777 28 2.982 1 87.69 22 ALA B O 1
ATOM 2118 N N . GLY B 1 23 ? 7.559 29.953 2.217 1 85.31 23 GLY B N 1
ATOM 2119 C CA . GLY B 1 23 ? 8.938 29.484 2.229 1 85.31 23 GLY B CA 1
ATOM 2120 C C . GLY B 1 23 ? 9.422 29.094 3.607 1 85.31 23 GLY B C 1
ATOM 2121 O O . GLY B 1 23 ? 9.984 28 3.783 1 85.31 23 GLY B O 1
ATOM 2122 N N . ALA B 1 24 ? 9.266 30.016 4.57 1 84.88 24 ALA B N 1
ATOM 2123 C CA . ALA B 1 24 ? 9.656 29.734 5.949 1 84.88 24 ALA B CA 1
ATOM 2124 C C . ALA B 1 24 ? 8.898 28.531 6.496 1 84.88 24 ALA B C 1
ATOM 2126 O O . ALA B 1 24 ? 9.477 27.672 7.18 1 84.88 24 ALA B O 1
ATOM 2127 N N . TYR B 1 25 ? 7.664 28.5 6.23 1 89.31 25 TYR B N 1
ATOM 2128 C CA . TYR B 1 25 ? 6.836 27.375 6.621 1 89.31 25 TYR B CA 1
ATOM 2129 C C . TYR B 1 25 ? 7.449 26.062 6.137 1 89.31 25 TYR B C 1
ATOM 2131 O O . TYR B 1 25 ? 7.664 25.141 6.93 1 89.31 25 TYR B O 1
ATOM 2139 N N . ASP B 1 26 ? 7.75 25.953 4.875 1 87.81 26 ASP B N 1
ATOM 2140 C CA . ASP B 1 26 ? 8.273 24.75 4.262 1 87.81 26 ASP B CA 1
ATOM 2141 C C . ASP B 1 26 ? 9.633 24.375 4.859 1 87.81 26 ASP B C 1
ATOM 2143 O O . ASP B 1 26 ? 9.906 23.188 5.094 1 87.81 26 ASP B O 1
ATOM 2147 N N . ARG B 1 27 ? 10.414 25.375 5.117 1 82.12 27 ARG B N 1
ATOM 2148 C CA . ARG B 1 27 ? 11.789 25.156 5.574 1 82.12 27 ARG B CA 1
ATOM 2149 C C . ARG B 1 27 ? 11.812 24.703 7.027 1 82.12 27 ARG B C 1
ATOM 2151 O O . ARG B 1 27 ? 12.641 23.875 7.406 1 82.12 27 ARG B O 1
ATOM 2158 N N . HIS B 1 28 ? 10.859 25.203 7.809 1 84.56 28 HIS B N 1
ATOM 2159 C CA . HIS B 1 28 ? 11.094 25.078 9.242 1 84.56 28 HIS B CA 1
ATOM 2160 C C . HIS B 1 28 ? 10.078 24.141 9.883 1 84.56 28 HIS B C 1
ATOM 2162 O O . HIS B 1 28 ? 10.297 23.656 11 1 84.56 28 HIS B O 1
ATOM 2168 N N . ARG B 1 29 ? 8.984 23.844 9.234 1 88.12 29 ARG B N 1
ATOM 2169 C CA . ARG B 1 29 ? 8.023 22.891 9.797 1 88.12 29 ARG B CA 1
ATOM 2170 C C . ARG B 1 29 ? 8.562 21.469 9.734 1 88.12 29 ARG B C 1
ATOM 2172 O O . ARG B 1 29 ? 9.156 21.062 8.734 1 88.12 29 ARG B O 1
ATOM 2179 N N . PRO B 1 30 ? 8.406 20.734 10.797 1 85.62 30 PRO B N 1
ATOM 2180 C CA . PRO B 1 30 ? 8.945 19.359 10.805 1 85.62 30 PRO B CA 1
ATOM 2181 C C . PRO B 1 30 ? 8.164 18.422 9.891 1 85.62 30 PRO B C 1
ATOM 2183 O O . PRO B 1 30 ? 6.977 18.641 9.641 1 85.62 30 PRO B O 1
ATOM 2186 N N . ARG B 1 31 ? 8.914 17.484 9.445 1 89.62 31 ARG B N 1
ATOM 2187 C CA . ARG B 1 31 ? 8.297 16.359 8.766 1 89.62 31 ARG B CA 1
ATOM 2188 C C . ARG B 1 31 ? 7.504 15.492 9.75 1 89.62 31 ARG B C 1
ATOM 2190 O O . ARG B 1 31 ? 7.668 15.625 10.969 1 89.62 31 ARG B O 1
ATOM 2197 N N . TYR B 1 32 ? 6.566 14.711 9.242 1 94.12 32 TYR B N 1
ATOM 2198 C CA . TYR B 1 32 ? 5.883 13.711 10.055 1 94.12 32 TYR B CA 1
ATOM 2199 C C . TYR B 1 32 ? 6.789 12.508 10.312 1 94.12 32 TYR B C 1
ATOM 2201 O O . TYR B 1 32 ? 7.652 12.188 9.492 1 94.12 32 TYR B O 1
ATOM 2209 N N . PRO B 1 33 ? 6.586 11.797 11.508 1 90.25 33 PRO B N 1
ATOM 2210 C CA . PRO B 1 33 ? 7.41 10.625 11.812 1 90.25 33 PRO B CA 1
ATOM 2211 C C . PRO B 1 33 ? 7.336 9.555 10.727 1 90.25 33 PRO B C 1
ATOM 2213 O O . PRO B 1 33 ? 6.254 9.273 10.211 1 90.25 33 PRO B O 1
ATOM 2216 N N . GLU B 1 34 ? 8.531 8.953 10.438 1 83.94 34 GLU B N 1
ATOM 2217 C CA . GLU B 1 34 ? 8.617 7.934 9.391 1 83.94 34 GLU B CA 1
ATOM 2218 C C . GLU B 1 34 ? 7.66 6.781 9.656 1 83.94 34 GLU B C 1
ATOM 2220 O O . GLU B 1 34 ? 6.984 6.305 8.742 1 83.94 34 GLU B O 1
ATOM 2225 N N . PRO B 1 35 ? 7.516 6.34 10.93 1 81.31 35 PRO B N 1
ATOM 2226 C CA . PRO B 1 35 ? 6.566 5.254 11.18 1 81.31 35 PRO B CA 1
ATOM 2227 C C . PRO B 1 35 ? 5.125 5.652 10.875 1 81.31 35 PRO B C 1
ATOM 2229 O O . PRO B 1 35 ? 4.32 4.812 10.469 1 81.31 35 PRO B O 1
ATOM 2232 N N . LEU B 1 36 ? 4.777 6.906 11.078 1 89 36 LEU B N 1
ATOM 2233 C CA . LEU B 1 36 ? 3.453 7.402 10.719 1 89 36 LEU B CA 1
ATOM 2234 C C . LEU B 1 36 ? 3.238 7.336 9.211 1 89 36 LEU B C 1
ATOM 2236 O O . LEU B 1 36 ? 2.203 6.852 8.75 1 89 36 LEU B O 1
ATOM 2240 N N . ILE B 1 37 ? 4.211 7.773 8.43 1 87.88 37 ILE B N 1
ATOM 2241 C CA . ILE B 1 37 ? 4.141 7.73 6.973 1 87.88 37 ILE B CA 1
ATOM 2242 C C . ILE B 1 37 ? 4.004 6.285 6.5 1 87.88 37 ILE B C 1
ATOM 2244 O O . ILE B 1 37 ? 3.195 5.984 5.621 1 87.88 37 ILE B O 1
ATOM 2248 N N . ALA B 1 38 ? 4.758 5.418 7.172 1 76.81 38 ALA B N 1
ATOM 2249 C CA . ALA B 1 38 ? 4.688 3.998 6.832 1 76.81 38 ALA B CA 1
ATOM 2250 C C . ALA B 1 38 ? 3.281 3.451 7.07 1 76.81 38 ALA B C 1
ATOM 2252 O O . ALA B 1 38 ? 2.77 2.668 6.266 1 76.81 38 ALA B O 1
ATOM 2253 N N . GLU B 1 39 ? 2.689 3.828 8.133 1 80.94 39 GLU B N 1
ATOM 2254 C CA . GLU B 1 39 ? 1.328 3.4 8.438 1 80.94 39 GLU B CA 1
ATOM 2255 C C . GLU B 1 39 ? 0.344 3.889 7.379 1 80.94 39 GLU B C 1
ATOM 2257 O O . GLU B 1 39 ? -0.549 3.145 6.965 1 80.94 39 GLU B O 1
ATOM 2262 N N . LEU B 1 40 ? 0.487 5.129 6.941 1 84.88 40 LEU B N 1
ATOM 2263 C CA . LEU B 1 40 ? -0.405 5.688 5.934 1 84.88 40 LEU B CA 1
ATOM 2264 C C . LEU B 1 40 ? -0.268 4.938 4.613 1 84.88 40 LEU B C 1
ATOM 2266 O O . LEU B 1 40 ? -1.229 4.844 3.844 1 84.88 40 LEU B O 1
ATOM 2270 N N . MET B 1 41 ? 0.908 4.398 4.398 1 72.75 41 MET B N 1
ATOM 2271 C CA . MET B 1 41 ? 1.196 3.67 3.166 1 72.75 41 MET B CA 1
ATOM 2272 C C . MET B 1 41 ? 0.664 2.242 3.238 1 72.75 41 MET B C 1
ATOM 2274 O O . MET B 1 41 ? 0.573 1.557 2.219 1 72.75 41 MET B O 1
ATOM 2278 N N . SER B 1 42 ? 0.467 1.826 4.473 1 62.5 42 SER B N 1
ATOM 2279 C CA . SER B 1 42 ? 0.11 0.427 4.688 1 62.5 42 SER B CA 1
ATOM 2280 C C . SER B 1 42 ? -1.289 0.128 4.156 1 62.5 42 SER B C 1
ATOM 2282 O O . SER B 1 42 ? -1.838 -0.946 4.414 1 62.5 42 SER B O 1
ATOM 2284 N N . GLY B 1 43 ? -1.885 1.001 3.418 1 62.06 43 GLY B N 1
ATOM 2285 C CA . GLY B 1 43 ? -3.193 0.644 2.893 1 62.06 43 GLY B CA 1
ATOM 2286 C C . GLY B 1 43 ? -3.236 -0.752 2.301 1 62.06 43 GLY B C 1
ATOM 2287 O O . GLY B 1 43 ? -2.193 -1.35 2.027 1 62.06 43 GLY B O 1
ATOM 2288 N N . ARG B 1 44 ? -4.336 -1.426 2.586 1 64.5 44 ARG B N 1
ATOM 2289 C CA . ARG B 1 44 ? -4.641 -2.805 2.217 1 64.5 44 ARG B CA 1
ATOM 2290 C C . ARG B 1 44 ? -5.02 -2.906 0.742 1 64.5 44 ARG B C 1
ATOM 2292 O O . ARG B 1 44 ? -6.172 -2.676 0.373 1 64.5 44 ARG B O 1
ATOM 2299 N N . PRO B 1 45 ? -3.93 -3.125 -0.093 1 76.5 45 PRO B N 1
ATOM 2300 C CA . PRO B 1 45 ? -4.312 -3.273 -1.499 1 76.5 45 PRO B CA 1
ATOM 2301 C C . PRO B 1 45 ? -5.367 -4.355 -1.712 1 76.5 45 PRO B C 1
ATOM 2303 O O . PRO B 1 45 ? -5.352 -5.383 -1.03 1 76.5 45 PRO B O 1
ATOM 2306 N N . ARG B 1 46 ? -6.449 -4.062 -2.562 1 83.5 46 ARG B N 1
ATOM 2307 C CA . ARG B 1 46 ? -7.375 -5.078 -3.053 1 83.5 46 ARG B CA 1
ATOM 2308 C C . ARG B 1 46 ? -6.73 -5.922 -4.148 1 83.5 46 ARG B C 1
ATOM 2310 O O . ARG B 1 46 ? -6.316 -5.398 -5.184 1 83.5 46 ARG B O 1
ATOM 2317 N N . VAL B 1 47 ? -6.629 -7.242 -3.895 1 92.62 47 VAL B N 1
ATOM 2318 C CA . VAL B 1 47 ? -5.906 -8.125 -4.805 1 92.62 47 VAL B CA 1
ATOM 2319 C C . VAL B 1 47 ? -6.859 -9.188 -5.352 1 92.62 47 VAL B C 1
ATOM 2321 O O . VAL B 1 47 ? -7.648 -9.773 -4.605 1 92.62 47 VAL B O 1
ATOM 2324 N N . LEU B 1 48 ? -6.898 -9.352 -6.684 1 97.62 48 LEU B N 1
ATOM 2325 C CA . LEU B 1 48 ? -7.52 -10.5 -7.332 1 97.62 48 LEU B CA 1
ATOM 2326 C C . LEU B 1 48 ? -6.484 -11.57 -7.656 1 97.62 48 LEU B C 1
ATOM 2328 O O . LEU B 1 48 ? -5.559 -11.328 -8.438 1 97.62 48 LEU B O 1
ATOM 2332 N N . ASP B 1 49 ? -6.594 -12.703 -7.031 1 98.62 49 ASP B N 1
ATOM 2333 C CA . ASP B 1 49 ? -5.73 -13.852 -7.309 1 98.62 49 ASP B CA 1
ATOM 2334 C C . ASP B 1 49 ? -6.41 -14.828 -8.266 1 98.62 49 ASP B C 1
ATOM 2336 O O . ASP B 1 49 ? -7.305 -15.57 -7.863 1 98.62 49 ASP B O 1
ATOM 2340 N N . VAL B 1 50 ? -5.938 -14.812 -9.523 1 98.56 50 VAL B N 1
ATOM 2341 C CA . VAL B 1 50 ? -6.578 -15.602 -10.57 1 98.56 50 VAL B CA 1
ATOM 2342 C C . VAL B 1 50 ? -5.883 -16.953 -10.688 1 98.56 50 VAL B C 1
ATOM 2344 O O . VAL B 1 50 ? -4.668 -17.031 -10.883 1 98.56 50 VAL B O 1
ATOM 2347 N N . GLY B 1 51 ? -6.715 -18 -10.703 1 97.38 51 GLY B N 1
ATOM 2348 C CA . GLY B 1 51 ? -6.105 -19.312 -10.609 1 97.38 51 GLY B CA 1
ATOM 2349 C C . GLY B 1 51 ? -5.355 -19.531 -9.305 1 97.38 51 GLY B C 1
ATOM 2350 O O . GLY B 1 51 ? -4.195 -19.953 -9.32 1 97.38 51 GLY B O 1
ATOM 2351 N N . ALA B 1 52 ? -6.051 -19.359 -8.227 1 97.56 52 ALA B N 1
ATOM 2352 C CA . ALA B 1 52 ? -5.395 -19.203 -6.934 1 97.56 52 ALA B CA 1
ATOM 2353 C C . ALA B 1 52 ? -4.961 -20.547 -6.371 1 97.56 52 ALA B C 1
ATOM 2355 O O . ALA B 1 52 ? -4.16 -20.609 -5.438 1 97.56 52 ALA B O 1
ATOM 2356 N N . GLY B 1 53 ? -5.5 -21.672 -6.93 1 96.31 53 GLY B N 1
ATOM 2357 C CA . GLY B 1 53 ? -5.195 -22.969 -6.352 1 96.31 53 GLY B CA 1
ATOM 2358 C C . GLY B 1 53 ? -5.602 -23.094 -4.895 1 96.31 53 GLY B C 1
ATOM 2359 O O . GLY B 1 53 ? -6.742 -22.797 -4.535 1 96.31 53 GLY B O 1
ATOM 2360 N N . THR B 1 54 ? -4.676 -23.516 -4.137 1 95.88 54 THR B N 1
ATOM 2361 C CA . THR B 1 54 ? -4.961 -23.672 -2.715 1 95.88 5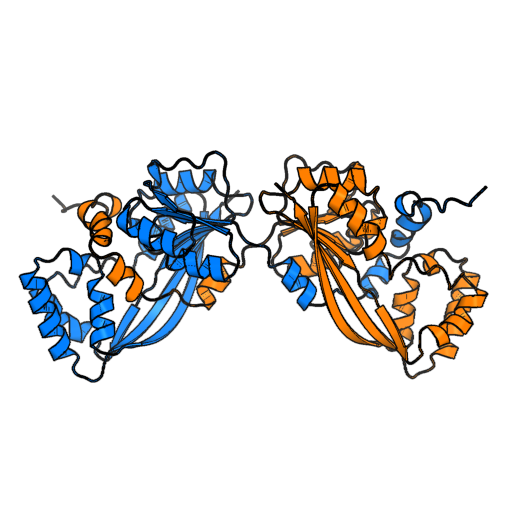4 THR B CA 1
ATOM 2362 C C . THR B 1 54 ? -4.773 -22.344 -1.979 1 95.88 54 THR B C 1
ATOM 2364 O O . THR B 1 54 ? -4.824 -22.312 -0.748 1 95.88 54 THR B O 1
ATOM 2367 N N . GLY B 1 55 ? -4.477 -21.344 -2.65 1 96.81 55 GLY B N 1
ATOM 2368 C CA . GLY B 1 55 ? -4.422 -20 -2.074 1 96.81 55 GLY B CA 1
ATOM 2369 C C . GLY B 1 55 ? -3.09 -19.688 -1.42 1 96.81 55 GLY B C 1
ATOM 2370 O O . GLY B 1 55 ? -3.033 -18.938 -0.443 1 96.81 55 GLY B O 1
ATOM 2371 N N . ILE B 1 56 ? -1.968 -20.219 -1.884 1 94.25 56 ILE B N 1
ATOM 2372 C CA . ILE B 1 56 ? -0.667 -20 -1.259 1 94.25 56 ILE B CA 1
ATOM 2373 C C . ILE B 1 56 ? -0.287 -18.516 -1.354 1 94.25 56 ILE B C 1
ATOM 2375 O O . ILE B 1 56 ? -0.048 -17.875 -0.335 1 94.25 56 ILE B O 1
ATOM 2379 N N . ALA B 1 57 ? -0.291 -17.984 -2.555 1 95.88 57 ALA B N 1
ATOM 2380 C CA . ALA B 1 57 ? 0.031 -16.562 -2.729 1 95.88 57 ALA B CA 1
ATOM 2381 C C . ALA B 1 57 ? -1.016 -15.68 -2.062 1 95.88 57 ALA B C 1
ATOM 2383 O O . ALA B 1 57 ? -0.676 -14.688 -1.412 1 95.88 57 ALA B O 1
ATOM 2384 N N . ALA B 1 58 ? -2.291 -16.047 -2.211 1 96 58 ALA B N 1
ATOM 2385 C CA . ALA B 1 58 ? -3.395 -15.305 -1.619 1 96 58 ALA B CA 1
ATOM 2386 C C . ALA B 1 58 ? -3.232 -15.188 -0.107 1 96 58 ALA B C 1
ATOM 2388 O O . ALA B 1 58 ? -3.408 -14.102 0.462 1 96 58 ALA B O 1
ATOM 2389 N N . ALA B 1 59 ? -2.875 -16.266 0.515 1 92.31 59 ALA B N 1
ATOM 2390 C CA . ALA B 1 59 ? -2.725 -16.281 1.968 1 92.31 59 ALA B CA 1
ATOM 2391 C C . ALA B 1 59 ? -1.56 -15.398 2.406 1 92.31 59 ALA B C 1
ATOM 2393 O O . ALA B 1 59 ? -1.65 -14.695 3.416 1 92.31 59 ALA B O 1
ATOM 2394 N N . GLN B 1 60 ? -0.421 -15.43 1.671 1 90.5 60 GLN B N 1
ATOM 2395 C CA . GLN B 1 60 ? 0.72 -14.578 1.991 1 90.5 60 GLN B CA 1
ATOM 2396 C C . GLN B 1 60 ? 0.354 -13.102 1.871 1 90.5 60 GLN B C 1
ATOM 2398 O O . GLN B 1 60 ? 0.728 -12.297 2.725 1 90.5 60 GLN B O 1
ATOM 2403 N N . LEU B 1 61 ? -0.384 -12.773 0.814 1 90.06 61 LEU B N 1
ATOM 2404 C CA . LEU B 1 61 ? -0.792 -11.391 0.597 1 90.06 61 LEU B CA 1
ATOM 2405 C C . LEU B 1 61 ? -1.775 -10.938 1.672 1 90.06 61 LEU B C 1
ATOM 2407 O O . LEU B 1 61 ? -1.671 -9.82 2.184 1 90.06 61 LEU B O 1
ATOM 2411 N N . ALA B 1 62 ? -2.727 -11.844 2.012 1 86.06 62 ALA B N 1
ATOM 2412 C CA . ALA B 1 62 ? -3.676 -11.531 3.078 1 86.06 62 ALA B CA 1
ATOM 2413 C C . ALA B 1 62 ? -2.953 -11.289 4.402 1 86.06 62 ALA B C 1
ATOM 2415 O O . ALA B 1 62 ? -3.258 -10.336 5.121 1 86.06 62 ALA B O 1
ATOM 2416 N N . ALA B 1 63 ? -1.979 -12.172 4.668 1 80.19 63 ALA B N 1
ATOM 2417 C CA . ALA B 1 63 ? -1.197 -12.031 5.895 1 80.19 63 ALA B CA 1
ATOM 2418 C C . ALA B 1 63 ? -0.43 -10.719 5.91 1 80.19 63 ALA B C 1
ATOM 2420 O O . ALA B 1 63 ? -0.193 -10.141 6.973 1 80.19 63 ALA B O 1
ATOM 2421 N N . ALA B 1 64 ? -0.074 -10.219 4.746 1 74.19 64 ALA B N 1
ATOM 2422 C CA . ALA B 1 64 ? 0.658 -8.961 4.617 1 74.19 64 ALA B CA 1
ATOM 2423 C C . ALA B 1 64 ? -0.292 -7.77 4.656 1 74.19 64 ALA B C 1
ATOM 2425 O O . ALA B 1 64 ? 0.144 -6.617 4.586 1 74.19 64 ALA B O 1
ATOM 2426 N N . GLY B 1 65 ? -1.596 -8.031 4.652 1 73.38 65 GLY B N 1
ATOM 2427 C CA . GLY B 1 65 ? -2.535 -6.945 4.891 1 73.38 65 GLY B CA 1
ATOM 2428 C C . GLY B 1 65 ? -3.439 -6.672 3.703 1 73.38 65 GLY B C 1
ATOM 2429 O O . GLY B 1 65 ? -4.297 -5.785 3.764 1 73.38 65 GLY B O 1
ATOM 2430 N N . ALA B 1 66 ? -3.314 -7.398 2.619 1 82.44 66 ALA B N 1
ATOM 2431 C CA . ALA B 1 66 ? -4.141 -7.184 1.433 1 82.44 66 ALA B CA 1
ATOM 2432 C C . ALA B 1 66 ? -5.551 -7.73 1.638 1 82.44 66 ALA B C 1
ATOM 2434 O O . ALA B 1 66 ? -5.754 -8.648 2.434 1 82.44 66 ALA B O 1
ATOM 2435 N N . GLN B 1 67 ? -6.477 -7.117 1.011 1 83.88 67 GLN B N 1
ATOM 2436 C CA . GLN B 1 67 ? -7.785 -7.719 0.795 1 83.88 67 GLN B CA 1
ATOM 2437 C C . GLN B 1 67 ? -7.801 -8.562 -0.475 1 83.88 67 GLN B C 1
ATOM 2439 O O . GLN B 1 67 ? -7.719 -8.031 -1.583 1 83.88 67 GLN B O 1
ATOM 2444 N N . VAL B 1 68 ? -7.957 -9.945 -0.288 1 93.12 68 VAL B N 1
ATOM 2445 C CA . VAL B 1 68 ? -7.738 -10.82 -1.434 1 93.12 68 VAL B CA 1
ATOM 2446 C C . VAL B 1 68 ? -9.047 -11.508 -1.815 1 93.12 68 VAL B C 1
ATOM 2448 O O . VAL B 1 68 ? -9.75 -12.047 -0.954 1 93.12 68 VAL B O 1
ATOM 2451 N N . LEU B 1 69 ? -9.414 -11.406 -3.066 1 96.75 69 LEU B N 1
ATOM 2452 C CA . LEU B 1 69 ? -10.391 -12.289 -3.701 1 96.75 69 LEU B CA 1
ATOM 2453 C C . LEU B 1 69 ? -9.711 -13.289 -4.621 1 96.75 69 LEU B C 1
ATOM 2455 O O . LEU B 1 69 ? -8.898 -12.914 -5.465 1 96.75 69 LEU B O 1
ATOM 2459 N N . ALA B 1 70 ? -10.031 -14.547 -4.387 1 98.56 70 ALA B N 1
ATOM 2460 C CA . ALA B 1 70 ? -9.484 -15.609 -5.234 1 98.56 70 ALA B CA 1
ATOM 2461 C C . ALA B 1 70 ? -10.531 -16.109 -6.227 1 98.56 70 ALA B C 1
ATOM 2463 O O . ALA B 1 70 ? -11.711 -16.234 -5.887 1 98.56 70 ALA B O 1
ATOM 2464 N N . VAL B 1 71 ? -10.102 -16.312 -7.457 1 98.56 71 VAL B N 1
ATOM 2465 C CA . VAL B 1 71 ? -10.883 -17 -8.477 1 98.56 71 VAL B CA 1
ATOM 2466 C C . VAL B 1 71 ? -10.211 -18.328 -8.844 1 98.56 71 VAL B C 1
ATOM 2468 O O . VAL B 1 71 ? -9.047 -18.344 -9.242 1 98.56 71 VAL B O 1
ATOM 2471 N N . GLU B 1 72 ? -10.883 -19.422 -8.625 1 97.75 72 GLU B N 1
ATOM 2472 C CA . GLU B 1 72 ? -10.336 -20.766 -8.82 1 97.75 72 GLU B CA 1
ATOM 2473 C C . GLU B 1 72 ? -11.406 -21.734 -9.336 1 97.75 72 GLU B C 1
ATOM 2475 O O . GLU B 1 72 ? -12.453 -21.891 -8.711 1 97.75 72 GLU B O 1
ATOM 2480 N N . PRO B 1 73 ? -11.133 -22.328 -10.516 1 96.12 73 PRO B N 1
ATOM 2481 C CA . PRO B 1 73 ? -12.172 -23.172 -11.117 1 96.12 73 PRO B CA 1
ATOM 2482 C C . PRO B 1 73 ? -12.328 -24.516 -10.422 1 96.12 73 PRO B C 1
ATOM 2484 O O . PRO B 1 73 ? -13.406 -25.125 -10.461 1 96.12 73 PRO B O 1
ATOM 2487 N N . ASP B 1 74 ? -11.297 -25.125 -9.906 1 95.12 74 ASP B N 1
ATOM 2488 C CA . ASP B 1 74 ? -11.375 -26.438 -9.258 1 95.12 74 ASP B CA 1
ATOM 2489 C C . ASP B 1 74 ? -11.93 -26.312 -7.84 1 95.12 74 ASP B C 1
ATOM 2491 O O . ASP B 1 74 ? -11.281 -25.734 -6.961 1 95.12 74 ASP B O 1
ATOM 2495 N N . ALA B 1 75 ? -13.055 -26.859 -7.59 1 95.25 75 ALA B N 1
ATOM 2496 C CA . ALA B 1 75 ? -13.758 -26.719 -6.316 1 95.25 75 ALA B CA 1
ATOM 2497 C C . ALA B 1 75 ? -12.945 -27.312 -5.168 1 95.25 75 ALA B C 1
ATOM 2499 O O . ALA B 1 75 ? -13 -26.812 -4.043 1 95.25 75 ALA B O 1
ATOM 2500 N N . ARG B 1 76 ? -12.25 -28.297 -5.418 1 93.19 76 ARG B N 1
ATOM 2501 C CA . ARG B 1 76 ? -11.445 -28.938 -4.379 1 93.19 76 ARG B CA 1
ATOM 2502 C C . ARG B 1 76 ? -10.305 -28.031 -3.939 1 93.19 76 ARG B C 1
ATOM 2504 O O . ARG B 1 76 ? -10.031 -27.891 -2.744 1 93.19 76 ARG B O 1
ATOM 2511 N N . MET B 1 77 ? -9.672 -27.406 -4.895 1 95.31 77 MET B N 1
ATOM 2512 C CA . MET B 1 77 ? -8.633 -26.438 -4.59 1 95.31 77 MET B CA 1
ATOM 2513 C C . MET B 1 77 ? -9.219 -25.219 -3.869 1 95.31 77 MET B C 1
ATOM 2515 O O . MET B 1 77 ? -8.68 -24.781 -2.854 1 95.31 77 MET B O 1
ATOM 2519 N N . ALA B 1 78 ? -10.352 -24.766 -4.332 1 97 78 ALA B N 1
ATOM 2520 C CA . ALA B 1 78 ? -11.031 -23.609 -3.77 1 97 78 ALA B CA 1
ATOM 2521 C C . ALA B 1 78 ? -11.406 -23.844 -2.309 1 97 78 ALA B C 1
ATOM 2523 O O . ALA B 1 78 ? -11.328 -22.922 -1.486 1 97 78 ALA B O 1
ATOM 2524 N N . GLN B 1 79 ? -11.766 -25.016 -2.035 1 96.12 79 GLN B N 1
ATOM 2525 C CA . GLN B 1 79 ? -12.148 -25.359 -0.668 1 96.12 79 GLN B CA 1
ATOM 2526 C C . GLN B 1 79 ? -10.977 -25.188 0.289 1 96.12 79 GLN B C 1
ATOM 2528 O O . GLN B 1 79 ? -11.133 -24.656 1.392 1 96.12 79 GLN B O 1
ATOM 2533 N N . VAL B 1 80 ? -9.852 -25.656 -0.118 1 94.94 80 VAL B N 1
ATOM 2534 C CA . VAL B 1 80 ? -8.648 -25.531 0.702 1 94.94 80 VAL B CA 1
ATOM 2535 C C . VAL B 1 80 ? -8.32 -24.047 0.901 1 94.94 80 VAL B C 1
ATOM 2537 O O . VAL B 1 80 ? -7.992 -23.625 2.012 1 94.94 80 VAL B O 1
ATOM 2540 N N . ALA B 1 81 ? -8.391 -23.281 -0.133 1 95.81 81 ALA B N 1
ATOM 2541 C CA . ALA B 1 81 ? -8.133 -21.844 -0.049 1 95.81 81 ALA B CA 1
ATOM 2542 C C . ALA B 1 81 ? -9.102 -21.172 0.912 1 95.81 81 ALA B C 1
ATOM 2544 O O . ALA B 1 81 ? -8.695 -20.359 1.746 1 95.81 81 ALA B O 1
ATOM 2545 N N . ALA B 1 82 ? -10.359 -21.5 0.808 1 96.44 82 ALA B N 1
ATOM 2546 C CA . ALA B 1 82 ? -11.398 -20.922 1.656 1 96.44 82 ALA B CA 1
ATOM 2547 C C . ALA B 1 82 ? -11.148 -21.25 3.127 1 96.44 82 ALA B C 1
ATOM 2549 O O . ALA B 1 82 ? -11.414 -20.438 4.008 1 96.44 82 ALA B O 1
ATOM 2550 N N . ALA B 1 83 ? -10.641 -22.391 3.35 1 93.25 83 ALA B N 1
ATOM 2551 C CA . ALA B 1 83 ? -10.375 -22.844 4.715 1 93.25 83 ALA B CA 1
ATOM 2552 C C . ALA B 1 83 ? -9.289 -21.984 5.363 1 93.25 83 ALA B C 1
ATOM 2554 O O . ALA B 1 83 ? -9.172 -21.938 6.594 1 93.25 83 ALA B O 1
ATOM 2555 N N . LYS B 1 84 ? -8.539 -21.281 4.562 1 90.56 84 LYS B N 1
ATOM 2556 C CA . LYS B 1 84 ? -7.5 -20.391 5.062 1 90.56 84 LYS B CA 1
ATOM 2557 C C . LYS B 1 84 ? -8.062 -19 5.363 1 90.56 84 LYS B C 1
ATOM 2559 O O . LYS B 1 84 ? -7.316 -18.078 5.719 1 90.56 84 LYS B O 1
ATOM 2564 N N . GLY B 1 85 ? -9.328 -18.828 5.078 1 90.38 85 GLY B N 1
ATOM 2565 C CA . GLY B 1 85 ? -9.953 -17.531 5.332 1 90.38 85 GLY B CA 1
ATOM 2566 C C . GLY B 1 85 ? -9.984 -16.641 4.105 1 90.38 85 GLY B C 1
ATOM 2567 O O . GLY B 1 85 ? -10.305 -15.453 4.207 1 90.38 85 GLY B O 1
ATOM 2568 N N . ILE B 1 86 ? -9.641 -17.109 2.973 1 93.25 86 ILE B N 1
ATOM 2569 C CA . ILE B 1 86 ? -9.641 -16.344 1.729 1 93.25 86 ILE B CA 1
ATOM 2570 C C . ILE B 1 86 ? -11.031 -16.406 1.09 1 93.25 86 ILE B C 1
ATOM 2572 O O . ILE B 1 86 ? -11.648 -17.469 1.029 1 93.25 86 ILE B O 1
ATOM 2576 N N . GLU B 1 87 ? -11.547 -15.273 0.711 1 96.88 87 GLU B N 1
ATOM 2577 C CA . GLU B 1 87 ? -12.742 -15.266 -0.118 1 96.88 87 GLU B CA 1
ATOM 2578 C C . GLU B 1 87 ? -12.469 -15.852 -1.497 1 96.88 87 GLU B C 1
ATOM 2580 O O . GLU B 1 87 ? -11.547 -15.414 -2.193 1 96.88 87 GLU B O 1
ATOM 2585 N N . VAL B 1 88 ? -13.289 -16.906 -1.838 1 98.12 88 VAL B N 1
ATOM 2586 C CA . VAL B 1 88 ? -13.039 -17.594 -3.1 1 98.12 88 VAL B CA 1
ATOM 2587 C C . VAL B 1 88 ? -14.328 -17.672 -3.912 1 98.12 88 VAL B C 1
ATOM 2589 O O . VAL B 1 88 ? -15.391 -17.984 -3.373 1 98.12 88 VAL B O 1
ATOM 2592 N N . GLU B 1 89 ? -14.25 -17.281 -5.141 1 98.31 89 GLU B N 1
ATOM 2593 C CA . GLU B 1 89 ? -15.305 -17.547 -6.121 1 98.31 89 GLU B CA 1
ATOM 2594 C C . GLU B 1 89 ? -14.891 -18.641 -7.102 1 98.31 89 GLU B C 1
ATOM 2596 O O . GLU B 1 89 ? -13.859 -18.531 -7.762 1 98.31 89 GLU B O 1
ATOM 2601 N N . VAL B 1 90 ? -15.734 -19.719 -7.188 1 98.06 90 VAL B N 1
ATOM 2602 C CA . VAL B 1 90 ? -15.422 -20.859 -8.039 1 98.06 90 VAL B CA 1
ATOM 2603 C C . VAL B 1 90 ? -15.844 -20.562 -9.477 1 98.06 90 VAL B C 1
ATOM 2605 O O . VAL B 1 90 ? -17.047 -20.562 -9.789 1 98.06 90 VAL B O 1
ATOM 2608 N N . ALA B 1 91 ? -14.883 -20.328 -10.312 1 97.44 91 ALA B N 1
ATOM 2609 C CA . ALA B 1 91 ? -15.109 -20 -11.719 1 97.44 91 ALA B CA 1
ATOM 2610 C C . ALA B 1 91 ? -13.805 -19.984 -12.5 1 97.44 91 ALA B C 1
ATOM 2612 O O . ALA B 1 91 ? -12.727 -19.812 -11.914 1 97.44 91 ALA B O 1
ATOM 2613 N N . THR B 1 92 ? -13.906 -20.266 -13.781 1 96.12 92 THR B N 1
ATOM 2614 C CA . THR B 1 92 ? -12.805 -19.875 -14.656 1 96.12 92 THR B CA 1
ATOM 2615 C C . THR B 1 92 ? -12.727 -18.359 -14.781 1 96.12 92 THR B C 1
ATOM 2617 O O . THR B 1 92 ? -13.727 -17.672 -14.578 1 96.12 92 THR B O 1
ATOM 2620 N N . PHE B 1 93 ? -11.539 -17.891 -15.008 1 97 93 PHE B N 1
ATOM 2621 C CA . PHE B 1 93 ? -11.406 -16.453 -15.164 1 97 93 PHE B CA 1
ATOM 2622 C C . PHE B 1 93 ? -12.281 -15.945 -16.312 1 97 93 PHE B C 1
ATOM 2624 O O . PHE B 1 93 ? -12.891 -14.875 -16.203 1 97 93 PHE B O 1
ATOM 2631 N N . GLU B 1 94 ? -12.32 -16.688 -17.344 1 94.75 94 GLU B N 1
ATOM 2632 C CA . GLU B 1 94 ? -13.094 -16.328 -18.531 1 94.75 94 GLU B CA 1
ATOM 2633 C C . GLU B 1 94 ? -14.562 -16.109 -18.172 1 94.75 94 GLU B C 1
ATOM 2635 O O . GLU B 1 94 ? -15.195 -15.164 -18.672 1 94.75 94 GLU B O 1
ATOM 2640 N N . ASN B 1 95 ? -15.102 -16.891 -17.328 1 95.5 95 ASN B N 1
ATOM 2641 C CA . ASN B 1 95 ? -16.531 -16.844 -17.031 1 95.5 95 ASN B CA 1
ATOM 2642 C C . ASN B 1 95 ? -16.828 -16.094 -15.75 1 95.5 95 ASN B C 1
ATOM 2644 O O . ASN B 1 95 ? -17.984 -15.844 -15.414 1 95.5 95 ASN B O 1
ATOM 2648 N N . TRP B 1 96 ? -15.797 -15.805 -15.055 1 97.56 96 TRP B N 1
ATOM 2649 C CA . TRP B 1 96 ? -15.969 -15.102 -13.781 1 97.56 96 TRP B CA 1
ATOM 2650 C C . TRP B 1 96 ? -16.562 -13.711 -14.008 1 97.56 96 TRP B C 1
ATOM 2652 O O . TRP B 1 96 ? -16.156 -13 -14.93 1 97.56 96 TRP B O 1
ATOM 2662 N N . GLN B 1 97 ? -17.516 -13.297 -13.188 1 96.69 97 GLN B N 1
ATOM 2663 C CA . GLN B 1 97 ? -18.172 -11.992 -13.273 1 96.69 97 GLN B CA 1
ATOM 2664 C C . GLN B 1 97 ? -17.641 -11.039 -12.211 1 96.69 97 GLN B C 1
ATOM 2666 O O . GLN B 1 97 ? -17.875 -11.234 -11.016 1 96.69 97 GLN B O 1
ATOM 2671 N N . PRO B 1 98 ? -16.953 -10.023 -12.68 1 95 98 PRO B N 1
ATOM 2672 C CA . PRO B 1 98 ? -16.391 -9.07 -11.719 1 95 98 PRO B CA 1
ATOM 2673 C C . PRO B 1 98 ? -17.453 -8.281 -10.969 1 95 98 PRO B C 1
ATOM 2675 O O . PRO B 1 98 ? -17.219 -7.82 -9.852 1 95 98 PRO B O 1
ATOM 2678 N N . GLN B 1 99 ? -18.609 -8.102 -11.57 1 91.5 99 GLN B N 1
ATOM 2679 C CA . GLN B 1 99 ? -19.734 -7.379 -10.961 1 91.5 99 GLN B CA 1
ATOM 2680 C C . GLN B 1 99 ? -19.312 -5.969 -10.555 1 91.5 99 GLN B C 1
ATOM 2682 O O . GLN B 1 99 ? -19.609 -5.531 -9.438 1 91.5 99 GLN B O 1
ATOM 2687 N N . GLY B 1 100 ? -18.594 -5.324 -11.352 1 86.38 100 GLY B N 1
ATOM 2688 C CA . GLY B 1 100 ? -18.234 -3.926 -11.164 1 86.38 100 GLY B CA 1
ATOM 2689 C C . GLY B 1 100 ? -17.078 -3.73 -10.211 1 86.38 100 GLY B C 1
ATOM 2690 O O . GLY B 1 100 ? -16.625 -2.604 -10 1 86.38 100 GLY B O 1
ATOM 2691 N N . ARG B 1 101 ? -16.484 -4.828 -9.648 1 87.25 101 ARG B N 1
ATOM 2692 C CA . ARG B 1 101 ? -15.359 -4.719 -8.727 1 87.25 101 ARG B CA 1
ATOM 2693 C C . ARG B 1 101 ? -14.062 -4.438 -9.477 1 87.25 101 ARG B C 1
ATOM 2695 O O . ARG B 1 101 ? -13.867 -4.918 -10.594 1 87.25 101 ARG B O 1
ATOM 2702 N N . THR B 1 102 ? -13.195 -3.561 -8.875 1 85.62 102 THR B N 1
ATOM 2703 C CA . THR B 1 102 ? -11.859 -3.295 -9.391 1 85.62 102 THR B CA 1
ATOM 2704 C C . THR B 1 102 ? -10.797 -3.611 -8.344 1 85.62 102 THR B C 1
ATOM 2706 O O . THR B 1 102 ? -11.109 -3.729 -7.156 1 85.62 102 THR B O 1
ATOM 2709 N N . PHE B 1 103 ? -9.586 -3.82 -8.812 1 88.38 103 PHE B N 1
ATOM 2710 C CA . PHE B 1 103 ? -8.508 -4.293 -7.957 1 88.38 103 PHE B CA 1
ATOM 2711 C C . PHE B 1 103 ? -7.234 -3.488 -8.203 1 88.38 103 PHE B C 1
ATOM 2713 O O . PHE B 1 103 ? -6.965 -3.062 -9.328 1 88.38 103 PHE B O 1
ATOM 2720 N N . ASP B 1 104 ? -6.492 -3.326 -7.086 1 82.69 104 ASP B N 1
ATOM 2721 C CA . ASP B 1 104 ? -5.207 -2.641 -7.172 1 82.69 104 ASP B CA 1
ATOM 2722 C C . ASP B 1 104 ? -4.141 -3.545 -7.793 1 82.69 104 ASP B C 1
ATOM 2724 O O . ASP B 1 104 ? -3.154 -3.061 -8.344 1 82.69 104 ASP B O 1
ATOM 2728 N N . LEU B 1 105 ? -4.348 -4.812 -7.625 1 91.25 105 LEU B N 1
ATOM 2729 C CA . LEU B 1 105 ? -3.443 -5.832 -8.141 1 91.25 105 LEU B CA 1
ATOM 2730 C C . LEU B 1 105 ? -4.219 -7.047 -8.641 1 91.25 105 LEU B C 1
ATOM 2732 O O . LEU B 1 105 ? -5.086 -7.566 -7.93 1 91.25 105 LEU B O 1
ATOM 2736 N N . VAL B 1 106 ? -4 -7.406 -9.883 1 97.38 106 VAL B N 1
ATOM 2737 C CA . VAL B 1 106 ? -4.398 -8.719 -10.383 1 97.38 106 VAL B CA 1
ATOM 2738 C C . VAL B 1 106 ? -3.18 -9.633 -10.469 1 97.38 106 VAL B C 1
ATOM 2740 O O . VAL B 1 106 ? -2.158 -9.266 -11.055 1 97.38 106 VAL B O 1
ATOM 2743 N N . LEU B 1 107 ? -3.318 -10.766 -9.852 1 98.19 107 LEU B N 1
ATOM 2744 C CA . LEU B 1 107 ? -2.186 -11.672 -9.703 1 98.19 107 LEU B CA 1
ATOM 2745 C C . LEU B 1 107 ? -2.475 -13.008 -10.383 1 98.19 107 LEU B C 1
ATOM 2747 O O . LEU B 1 107 ? -3.572 -13.555 -10.25 1 98.19 107 LEU B O 1
ATOM 2751 N N . PHE B 1 108 ? -1.534 -13.398 -11.188 1 97.44 108 PHE B N 1
ATOM 2752 C CA . PHE B 1 108 ? -1.41 -14.797 -11.586 1 97.44 108 PHE B CA 1
ATOM 2753 C C . PHE B 1 108 ? -0.157 -15.422 -10.984 1 97.44 108 PHE B C 1
ATOM 2755 O O . PHE B 1 108 ? 0.957 -15.148 -11.438 1 97.44 108 PHE B O 1
ATOM 2762 N N . ALA B 1 109 ? -0.384 -16.203 -9.977 1 96.38 109 ALA B N 1
ATOM 2763 C CA . ALA B 1 109 ? 0.733 -16.922 -9.375 1 96.38 109 ALA B CA 1
ATOM 2764 C C . ALA B 1 109 ? 0.797 -18.359 -9.891 1 96.38 109 ALA B C 1
ATOM 2766 O O . ALA B 1 109 ? 0.071 -19.234 -9.406 1 96.38 109 ALA B O 1
ATOM 2767 N N . GLN B 1 110 ? 1.699 -18.578 -10.828 1 92.75 110 GLN B N 1
ATOM 2768 C CA . GLN B 1 110 ? 1.87 -19.875 -11.492 1 92.75 110 GLN B CA 1
ATOM 2769 C C . GLN B 1 110 ? 0.564 -20.344 -12.125 1 92.75 110 GLN B C 1
ATOM 2771 O O . GLN B 1 110 ? 0.223 -21.516 -12.055 1 92.75 110 GLN B O 1
ATOM 2776 N N . SER B 1 111 ? -0.17 -19.359 -12.727 1 93.81 111 SER B N 1
ATOM 2777 C CA . SER B 1 111 ? -1.481 -19.766 -13.227 1 93.81 111 SER B CA 1
ATOM 2778 C C . SER B 1 111 ? -1.781 -19.109 -14.57 1 93.81 111 SER B C 1
ATOM 2780 O O . SER B 1 111 ? -2.73 -19.5 -15.258 1 93.81 111 SER B O 1
ATOM 2782 N N . PHE B 1 112 ? -0.98 -18.219 -15.039 1 93.62 112 PHE B N 1
ATOM 2783 C CA . PHE B 1 112 ? -1.302 -17.484 -16.25 1 93.62 112 PHE B CA 1
ATOM 2784 C C . PHE B 1 112 ? -1.336 -18.406 -17.469 1 93.62 112 PHE B C 1
ATOM 2786 O O . PHE B 1 112 ? -2.098 -18.188 -18.406 1 93.62 112 PHE B O 1
ATOM 2793 N N . HIS B 1 113 ? -0.562 -19.438 -17.438 1 89.38 113 HIS B N 1
ATOM 2794 C CA . HIS B 1 113 ? -0.478 -20.359 -18.547 1 89.38 113 HIS B CA 1
ATOM 2795 C C . HIS B 1 113 ? -1.771 -21.156 -18.703 1 89.38 113 HIS B C 1
ATOM 2797 O O . HIS B 1 113 ? -1.954 -21.859 -19.703 1 89.38 113 HIS B O 1
ATOM 2803 N N . TRP B 1 114 ? -2.686 -21.016 -17.844 1 90.69 114 TRP B N 1
ATOM 2804 C CA . TRP B 1 114 ? -3.93 -21.766 -17.891 1 90.69 114 TRP B CA 1
ATOM 2805 C C . TRP B 1 114 ? -5.039 -20.953 -18.547 1 90.69 114 TRP B C 1
ATOM 2807 O O . TRP B 1 114 ? -6.156 -21.438 -18.719 1 90.69 114 TRP B O 1
ATOM 2817 N N . VAL B 1 115 ? -4.781 -19.75 -18.891 1 92.25 115 VAL B N 1
ATOM 2818 C CA . VAL B 1 115 ? -5.785 -18.906 -19.547 1 92.25 115 VAL B CA 1
ATOM 2819 C C . VAL B 1 115 ? -5.316 -18.531 -20.953 1 92.25 115 VAL B C 1
ATOM 2821 O O . VAL B 1 115 ? -4.121 -18.594 -21.25 1 92.25 115 VAL B O 1
ATOM 2824 N N . GLU B 1 116 ? -6.293 -18.25 -21.828 1 91.31 116 GLU B N 1
ATOM 2825 C CA . GLU B 1 116 ? -5.926 -17.656 -23.109 1 91.31 116 GLU B CA 1
ATOM 2826 C C . GLU B 1 116 ? -5.395 -16.234 -22.922 1 91.31 116 GLU B C 1
ATOM 2828 O O . GLU B 1 116 ? -6.109 -15.359 -22.438 1 91.31 116 GLU B O 1
ATOM 2833 N N . PRO B 1 117 ? -4.191 -15.984 -23.344 1 93.06 117 PRO B N 1
ATOM 2834 C CA . PRO B 1 117 ? -3.486 -14.781 -22.906 1 93.06 117 PRO B CA 1
ATOM 2835 C C . PRO B 1 117 ? -4.152 -13.492 -23.375 1 93.06 117 PRO B C 1
ATOM 2837 O O . PRO B 1 117 ? -4.363 -12.57 -22.594 1 93.06 117 PRO B O 1
ATOM 2840 N N . THR B 1 118 ? -4.523 -13.398 -24.609 1 93 118 THR B N 1
ATOM 2841 C CA . THR B 1 118 ? -5.051 -12.156 -25.156 1 93 118 THR B CA 1
ATOM 2842 C C . THR B 1 118 ? -6.379 -11.797 -24.5 1 93 118 THR B C 1
ATOM 2844 O O . THR B 1 118 ? -6.566 -10.672 -24.047 1 93 118 THR B O 1
ATOM 2847 N N . THR B 1 119 ? -7.242 -12.766 -24.391 1 94.38 119 THR B N 1
ATOM 2848 C CA . THR B 1 119 ? -8.547 -12.547 -23.781 1 94.38 119 THR B CA 1
ATOM 2849 C C . THR B 1 119 ? -8.398 -12.219 -22.297 1 94.38 119 THR B C 1
ATOM 2851 O O . THR B 1 119 ? -9.07 -11.328 -21.781 1 94.38 119 THR B O 1
ATOM 2854 N N . ALA B 1 120 ? -7.52 -12.93 -21.641 1 96.31 120 ALA B N 1
ATOM 2855 C CA . ALA B 1 120 ? -7.297 -12.711 -20.219 1 96.31 120 ALA B CA 1
ATOM 2856 C C . ALA B 1 120 ? -6.758 -11.312 -19.953 1 96.31 120 ALA B C 1
ATOM 2858 O O . ALA B 1 120 ? -7.223 -10.625 -19.047 1 96.31 120 ALA B O 1
ATOM 2859 N N . LEU B 1 121 ? -5.852 -10.852 -20.797 1 96.31 121 LEU B N 1
ATOM 2860 C CA . LEU B 1 121 ? -5.219 -9.547 -20.609 1 96.31 121 LEU B CA 1
ATOM 2861 C C . LEU B 1 121 ? -6.215 -8.422 -20.844 1 96.31 121 LEU B C 1
ATOM 2863 O O . LEU B 1 121 ? -6.164 -7.387 -20.172 1 96.31 121 LEU B O 1
ATOM 2867 N N . GLN B 1 122 ? -7.086 -8.633 -21.75 1 95.06 122 GLN B N 1
ATOM 2868 C CA . GLN B 1 122 ? -8.148 -7.656 -21.984 1 95.06 122 GLN B CA 1
ATOM 2869 C C . GLN B 1 122 ? -9.086 -7.574 -20.781 1 95.06 122 GLN B C 1
ATOM 2871 O O . GLN B 1 122 ? -9.453 -6.48 -20.344 1 95.06 122 GLN B O 1
ATOM 2876 N N . LYS B 1 123 ? -9.453 -8.727 -20.312 1 97.06 123 LYS B N 1
ATOM 2877 C CA . LYS B 1 123 ? -10.344 -8.75 -19.156 1 97.06 123 LYS B CA 1
ATOM 2878 C C . LYS B 1 123 ? -9.664 -8.133 -17.938 1 97.06 123 LYS B C 1
ATOM 2880 O O . LYS B 1 123 ? -10.297 -7.402 -17.172 1 97.06 123 LYS B O 1
ATOM 2885 N N . VAL B 1 124 ? -8.398 -8.391 -17.734 1 97.75 124 VAL B N 1
ATOM 2886 C CA . VAL B 1 124 ? -7.641 -7.824 -16.625 1 97.75 124 VAL B CA 1
ATOM 2887 C C . VAL B 1 124 ? -7.754 -6.301 -16.656 1 97.75 124 VAL B C 1
ATOM 2889 O O . VAL B 1 124 ? -8 -5.676 -15.617 1 97.75 124 VAL B O 1
ATOM 2892 N N . ARG B 1 125 ? -7.633 -5.762 -17.781 1 93.25 125 ARG B N 1
ATOM 2893 C CA . ARG B 1 125 ? -7.684 -4.312 -17.922 1 93.25 125 ARG B CA 1
ATOM 2894 C C . ARG B 1 125 ? -9.008 -3.758 -17.422 1 93.25 125 ARG B C 1
ATOM 2896 O O . ARG B 1 125 ? -9.055 -2.662 -16.859 1 93.25 125 ARG B O 1
ATOM 2903 N N . THR B 1 126 ? -10.07 -4.504 -17.609 1 93.94 126 THR B N 1
ATOM 2904 C CA . THR B 1 126 ? -11.398 -4.035 -17.234 1 93.94 126 THR B CA 1
ATOM 2905 C C . THR B 1 126 ? -11.594 -4.094 -15.727 1 93.94 126 THR B C 1
ATOM 2907 O O . THR B 1 126 ? -12.492 -3.439 -15.18 1 93.94 126 THR B O 1
ATOM 2910 N N . VAL B 1 127 ? -10.781 -4.836 -15.016 1 94.44 127 VAL B N 1
ATOM 2911 C CA . VAL B 1 127 ? -11.031 -5.02 -13.586 1 94.44 127 VAL B CA 1
ATOM 2912 C C . VAL B 1 127 ? -9.922 -4.359 -12.781 1 94.44 127 VAL B C 1
ATOM 2914 O O . VAL B 1 127 ? -9.922 -4.414 -11.547 1 94.44 127 VAL B O 1
ATOM 2917 N N . LEU B 1 128 ? -8.984 -3.729 -13.453 1 88.62 128 LEU B N 1
ATOM 2918 C CA . LEU B 1 128 ? -7.953 -2.979 -12.75 1 88.62 128 LEU B CA 1
ATOM 2919 C C . LEU B 1 128 ? -8.469 -1.606 -12.328 1 88.62 128 LEU B C 1
ATOM 2921 O O . LEU B 1 128 ? -9.133 -0.921 -13.117 1 88.62 128 LEU B O 1
ATOM 2925 N N . ALA B 1 129 ? -8.195 -1.259 -11.047 1 76.44 129 ALA B N 1
ATOM 2926 C CA . ALA B 1 129 ? -8.383 0.12 -10.602 1 76.44 129 ALA B CA 1
ATOM 2927 C C . ALA B 1 129 ? -7.41 1.062 -11.305 1 76.44 129 ALA B C 1
ATOM 2929 O O . ALA B 1 129 ? -6.422 0.617 -11.891 1 76.44 129 ALA B O 1
ATOM 2930 N N . PRO B 1 130 ? -7.832 2.348 -11.258 1 68.12 130 PRO B N 1
ATOM 2931 C CA . PRO B 1 130 ? -6.82 3.283 -11.75 1 68.12 130 PRO B CA 1
ATOM 2932 C C . PRO B 1 130 ? -5.461 3.094 -11.086 1 68.12 130 PRO B C 1
ATOM 2934 O O . PRO B 1 130 ? -5.391 2.902 -9.867 1 68.12 130 PRO B O 1
ATOM 2937 N N . ALA B 1 131 ? -4.391 2.936 -11.781 1 66.75 131 ALA B N 1
ATOM 2938 C CA . ALA B 1 131 ? -3.014 2.758 -11.336 1 66.75 131 ALA B CA 1
ATOM 2939 C C . ALA B 1 131 ? -2.766 1.321 -10.875 1 66.75 131 ALA B C 1
ATOM 2941 O O . ALA B 1 131 ? -1.714 1.015 -10.312 1 66.75 131 ALA B O 1
ATOM 2942 N N . GLY B 1 132 ? -3.838 0.51 -11.016 1 80.38 132 GLY B N 1
ATOM 2943 C CA . GLY B 1 132 ? -3.643 -0.893 -10.695 1 80.38 132 GLY B CA 1
ATOM 2944 C C . GLY B 1 132 ? -2.662 -1.591 -11.617 1 80.38 132 GLY B C 1
ATOM 2945 O O . GLY B 1 132 ? -2.365 -1.093 -12.703 1 80.38 132 GLY B O 1
ATOM 2946 N N . ARG B 1 133 ? -2.121 -2.729 -11.086 1 87.44 133 ARG B N 1
ATOM 2947 C CA . ARG B 1 133 ? -1.132 -3.441 -11.891 1 87.44 133 ARG B CA 1
ATOM 2948 C C . ARG B 1 133 ? -1.454 -4.93 -11.961 1 87.44 133 ARG B C 1
ATOM 2950 O O . ARG B 1 133 ? -2.238 -5.441 -11.156 1 87.44 133 ARG B O 1
ATOM 2957 N N . LEU B 1 134 ? -0.926 -5.535 -13.016 1 95.56 134 LEU B N 1
ATOM 2958 C CA . LEU B 1 134 ? -0.934 -6.98 -13.203 1 95.56 134 LEU B CA 1
ATOM 2959 C C . LEU B 1 134 ? 0.422 -7.582 -12.852 1 95.56 134 LEU B C 1
ATOM 2961 O O . LEU B 1 134 ? 1.464 -7.031 -13.219 1 95.56 134 LEU B O 1
ATOM 2965 N N . ALA B 1 135 ? 0.344 -8.609 -12.008 1 96.25 135 ALA B N 1
ATOM 2966 C CA . ALA B 1 135 ? 1.572 -9.336 -11.695 1 96.25 135 ALA B CA 1
ATOM 2967 C C . ALA B 1 135 ? 1.465 -10.797 -12.117 1 96.25 135 ALA B C 1
ATOM 2969 O O . ALA B 1 135 ? 0.498 -11.477 -11.766 1 96.25 135 ALA B O 1
ATOM 2970 N N . LEU B 1 136 ? 2.402 -11.242 -12.914 1 96.06 136 LEU B N 1
ATOM 2971 C CA . LEU B 1 136 ? 2.641 -12.656 -13.195 1 96.06 136 LEU B CA 1
ATOM 2972 C C . LEU B 1 136 ? 3.857 -13.164 -12.43 1 96.06 136 LEU B C 1
ATOM 2974 O O . LEU B 1 136 ? 4.957 -12.625 -12.586 1 96.06 136 LEU B O 1
ATOM 2978 N N . VAL B 1 137 ? 3.564 -14.242 -11.594 1 95 137 VAL B N 1
ATOM 2979 C CA . VAL B 1 137 ? 4.688 -14.617 -10.742 1 95 137 VAL B CA 1
ATOM 2980 C C . VAL B 1 137 ? 4.887 -16.125 -10.789 1 95 137 VAL B C 1
ATOM 2982 O O . VAL B 1 137 ? 3.932 -16.891 -11 1 95 137 VAL B O 1
ATOM 2985 N N . TRP B 1 138 ? 6.199 -16.516 -10.625 1 93.06 138 TRP B N 1
ATOM 2986 C CA . TRP B 1 138 ? 6.578 -17.922 -10.617 1 93.06 138 TRP B CA 1
ATOM 2987 C C . TRP B 1 138 ? 7.66 -18.203 -9.586 1 93.06 138 TRP B C 1
ATOM 2989 O O . TRP B 1 138 ? 8.578 -17.391 -9.414 1 93.06 138 TRP B O 1
ATOM 2999 N N . ASN B 1 139 ? 7.484 -19.328 -8.844 1 92.81 139 ASN B N 1
ATOM 3000 C CA . ASN B 1 139 ? 8.648 -19.984 -8.266 1 92.81 139 ASN B CA 1
ATOM 3001 C C . ASN B 1 139 ? 9.398 -20.812 -9.305 1 92.81 139 ASN B C 1
ATOM 3003 O O . ASN B 1 139 ? 8.789 -21.562 -10.062 1 92.81 139 ASN B O 1
ATOM 3007 N N . ARG B 1 140 ? 10.672 -20.625 -9.398 1 90.44 140 ARG B N 1
ATOM 3008 C CA . ARG B 1 140 ? 11.547 -21.406 -10.266 1 90.44 140 ARG B CA 1
ATOM 3009 C C . ARG B 1 140 ? 12.578 -22.188 -9.445 1 90.44 140 ARG B C 1
ATOM 3011 O O . ARG B 1 140 ? 13.734 -21.766 -9.344 1 90.44 140 ARG B O 1
ATOM 3018 N N . ILE B 1 141 ? 12.141 -23.297 -8.953 1 91.56 141 ILE B N 1
ATOM 3019 C CA . ILE B 1 141 ? 12.961 -24.062 -8.023 1 91.56 141 ILE B CA 1
ATOM 3020 C C . ILE B 1 141 ? 13.742 -25.141 -8.789 1 91.56 141 ILE B C 1
ATOM 3022 O O . ILE B 1 141 ? 13.148 -25.969 -9.484 1 91.56 141 ILE B O 1
ATOM 3026 N N . GLU B 1 142 ? 15.047 -25.078 -8.664 1 92.69 142 GLU B N 1
ATOM 3027 C CA . GLU B 1 142 ? 15.938 -26.031 -9.312 1 92.69 142 GLU B CA 1
ATOM 3028 C C . GLU B 1 142 ? 16.859 -26.703 -8.297 1 92.69 142 GLU B C 1
ATOM 3030 O O . GLU B 1 142 ? 17.453 -26.031 -7.457 1 92.69 142 GLU B O 1
ATOM 3035 N N . PRO B 1 143 ? 16.938 -28.031 -8.375 1 95.38 143 PRO B N 1
ATOM 3036 C CA . PRO B 1 143 ? 17.953 -28.688 -7.535 1 95.38 143 PRO B CA 1
ATOM 3037 C C . PRO B 1 143 ? 19.375 -28.391 -7.973 1 95.38 143 PRO B C 1
ATOM 3039 O O . PRO B 1 143 ? 19.656 -28.328 -9.172 1 95.38 143 PRO B O 1
ATOM 3042 N N . THR B 1 144 ? 20.281 -28.219 -6.969 1 95.25 144 THR B N 1
ATOM 3043 C CA . THR B 1 144 ? 21.672 -27.906 -7.258 1 95.25 144 THR B CA 1
ATOM 3044 C C . THR B 1 144 ? 22.594 -29.031 -6.789 1 95.25 144 THR B C 1
ATOM 3046 O O . THR B 1 144 ? 23.656 -29.266 -7.379 1 95.25 144 THR B O 1
ATOM 3049 N N . VAL B 1 145 ? 22.172 -29.766 -5.668 1 94.56 145 VAL B N 1
ATOM 3050 C CA . VAL B 1 145 ? 22.859 -30.953 -5.18 1 94.56 145 VAL B CA 1
ATOM 3051 C C . VAL B 1 145 ? 21.844 -31.953 -4.641 1 94.56 145 VAL B C 1
ATOM 3053 O O . VAL B 1 145 ? 21.266 -31.75 -3.568 1 94.56 145 VAL B O 1
ATOM 3056 N N . PRO B 1 146 ? 21.672 -33.125 -5.352 1 97.12 146 PRO B N 1
ATOM 3057 C CA . PRO B 1 146 ? 22.125 -33.406 -6.719 1 97.12 146 PRO B CA 1
ATOM 3058 C C . PRO B 1 146 ? 21.562 -32.406 -7.727 1 97.12 146 PRO B C 1
ATOM 3060 O O . PRO B 1 146 ? 20.625 -31.656 -7.414 1 97.12 146 PRO B O 1
ATOM 3063 N N . THR B 1 147 ? 22.234 -32.312 -8.883 1 95.38 147 THR B N 1
ATOM 3064 C CA . THR B 1 147 ? 21.797 -31.375 -9.914 1 95.38 147 THR B CA 1
ATOM 3065 C C . THR B 1 147 ? 20.578 -31.922 -10.656 1 95.38 147 THR B C 1
ATOM 3067 O O . THR B 1 147 ? 20.266 -33.125 -10.539 1 95.38 147 THR B O 1
ATOM 3070 N N . GLN B 1 148 ? 20 -31.016 -11.359 1 93.62 148 GLN B N 1
ATOM 3071 C CA . GLN B 1 148 ? 18.906 -31.469 -12.211 1 93.62 148 GLN B CA 1
ATOM 3072 C C . GLN B 1 148 ? 19.391 -32.5 -13.211 1 93.62 148 GLN B C 1
ATOM 3074 O O . GLN B 1 148 ? 18.688 -33.469 -13.516 1 93.62 148 GLN B O 1
ATOM 3079 N N . HIS B 1 149 ? 20.531 -32.312 -13.742 1 92.5 149 HIS B N 1
ATOM 3080 C CA . HIS B 1 149 ? 21.109 -33.25 -14.68 1 92.5 149 HIS B CA 1
ATOM 3081 C C . HIS B 1 149 ? 21.25 -34.656 -14.047 1 92.5 149 HIS B C 1
ATOM 3083 O O . HIS B 1 149 ? 20.969 -35.656 -14.695 1 92.5 149 HIS B O 1
ATOM 3089 N N . ASP B 1 150 ? 21.625 -34.688 -12.805 1 94.88 150 ASP B N 1
ATOM 3090 C CA . ASP B 1 150 ? 21.719 -35.938 -12.07 1 94.88 150 ASP B CA 1
ATOM 3091 C C . ASP B 1 150 ? 20.359 -36.625 -12 1 94.88 150 ASP B C 1
ATOM 3093 O O . ASP B 1 150 ? 20.234 -37.812 -12.273 1 94.88 150 ASP B O 1
ATOM 3097 N N . LEU B 1 151 ? 19.359 -35.875 -11.68 1 95.38 151 LEU B N 1
ATOM 3098 C CA . LEU B 1 151 ? 18.031 -36.438 -11.508 1 95.38 151 LEU B CA 1
ATOM 3099 C C . LEU B 1 151 ? 17.422 -36.812 -12.852 1 95.38 151 LEU B C 1
ATOM 3101 O O . LEU B 1 151 ? 16.625 -37.75 -12.938 1 95.38 151 LEU B O 1
ATOM 3105 N N . ASP B 1 152 ? 17.844 -36.156 -13.875 1 93.69 152 ASP B N 1
ATOM 3106 C CA . ASP B 1 152 ? 17.328 -36.406 -15.211 1 93.69 152 ASP B CA 1
ATOM 3107 C C . ASP B 1 152 ? 17.719 -37.812 -15.68 1 93.69 152 ASP B C 1
ATOM 3109 O O . ASP B 1 152 ? 17.047 -38.406 -16.531 1 93.69 152 ASP B O 1
ATOM 3113 N N . THR B 1 153 ? 18.75 -38.312 -15.164 1 94.5 153 THR B N 1
ATOM 3114 C CA . THR B 1 153 ? 19.125 -39.688 -15.508 1 94.5 153 THR B CA 1
ATOM 3115 C C . THR B 1 153 ? 18.031 -40.656 -15.102 1 94.5 153 THR B C 1
ATOM 3117 O O . THR B 1 153 ? 17.859 -41.719 -15.742 1 94.5 153 THR B O 1
ATOM 3120 N N . VAL B 1 154 ? 17.281 -40.312 -14.078 1 95.38 154 VAL B N 1
ATOM 3121 C CA . VAL B 1 154 ? 16.141 -41.125 -13.641 1 95.38 154 VAL B CA 1
ATOM 3122 C C . VAL B 1 154 ? 14.898 -40.719 -14.422 1 95.38 154 VAL B C 1
ATOM 3124 O O . VAL B 1 154 ? 14.203 -41.594 -14.961 1 95.38 154 VAL B O 1
ATOM 3127 N N . TYR B 1 155 ? 14.641 -39.438 -14.539 1 94 155 TYR B N 1
ATOM 3128 C CA . TYR B 1 155 ? 13.445 -38.906 -15.188 1 94 155 TYR B CA 1
ATOM 3129 C C . TYR B 1 155 ? 13.359 -39.375 -16.641 1 94 155 TYR B C 1
ATOM 3131 O O . TYR B 1 155 ? 12.266 -39.594 -17.172 1 94 155 TYR B O 1
ATOM 3139 N N . ALA B 1 156 ? 14.461 -39.562 -17.297 1 91.94 156 ALA B N 1
ATOM 3140 C CA . ALA B 1 156 ? 14.531 -39.875 -18.719 1 91.94 156 ALA B CA 1
ATOM 3141 C C . ALA B 1 156 ? 13.766 -41.156 -19.047 1 91.94 156 ALA B C 1
ATOM 3143 O O . ALA B 1 156 ? 13.273 -41.312 -20.172 1 91.94 156 ALA B O 1
ATOM 3144 N N . ASP B 1 157 ? 13.586 -42.031 -18.141 1 92.25 157 ASP B N 1
ATOM 3145 C CA . ASP B 1 157 ? 12.883 -43.281 -18.344 1 92.25 157 ASP B CA 1
ATOM 3146 C C . ASP B 1 157 ? 11.367 -43.094 -18.25 1 92.25 157 ASP B C 1
ATOM 3148 O O . ASP B 1 157 ? 10.602 -44 -18.641 1 92.25 157 ASP B O 1
ATOM 3152 N N . PHE B 1 158 ? 10.945 -41.938 -17.781 1 90.75 158 PHE B N 1
ATOM 3153 C CA . PHE B 1 158 ? 9.531 -41.812 -17.453 1 90.75 158 PHE B CA 1
ATOM 3154 C C . PHE B 1 158 ? 8.906 -40.656 -18.25 1 90.75 158 PHE B C 1
ATOM 3156 O O . PHE B 1 158 ? 7.691 -40.656 -18.469 1 90.75 158 PHE B O 1
ATOM 3163 N N . MET B 1 159 ? 9.609 -39.656 -18.578 1 84.94 159 MET B N 1
ATOM 3164 C CA . MET B 1 159 ? 9.078 -38.469 -19.266 1 84.94 159 MET B CA 1
ATOM 3165 C C . MET B 1 159 ? 10.164 -37.781 -20.094 1 84.94 159 MET B C 1
ATOM 3167 O O . MET B 1 159 ? 11.352 -38.094 -19.953 1 84.94 159 MET B O 1
ATOM 3171 N N . ASP B 1 160 ? 9.68 -36.906 -20.984 1 80.12 160 ASP B N 1
ATOM 3172 C CA . ASP B 1 160 ? 10.609 -36.094 -21.797 1 80.12 160 ASP B CA 1
ATOM 3173 C C . ASP B 1 160 ? 11.25 -35 -20.953 1 80.12 160 ASP B C 1
ATOM 3175 O O . ASP B 1 160 ? 10.562 -34.094 -20.5 1 80.12 160 ASP B O 1
ATOM 3179 N N . THR B 1 161 ? 12.508 -35.094 -20.703 1 75.12 161 THR B N 1
ATOM 3180 C CA . THR B 1 161 ? 13.219 -34.156 -19.828 1 75.12 161 THR B CA 1
ATOM 3181 C C . THR B 1 161 ? 13.578 -32.906 -20.578 1 75.12 161 THR B C 1
ATOM 3183 O O . THR B 1 161 ? 13.953 -31.891 -19.969 1 75.12 161 THR B O 1
ATOM 3186 N N . ALA B 1 162 ? 13.516 -32.844 -21.844 1 61.12 162 ALA B N 1
ATOM 3187 C CA . ALA B 1 162 ? 13.844 -31.672 -22.656 1 61.12 162 ALA B CA 1
ATOM 3188 C C . ALA B 1 162 ? 12.711 -30.641 -22.625 1 61.12 162 ALA B C 1
ATOM 3190 O O . ALA B 1 162 ? 12.93 -29.469 -22.891 1 61.12 162 ALA B O 1
ATOM 3191 N N . ARG B 1 163 ? 11.492 -30.922 -22.312 1 57.69 163 ARG B N 1
ATOM 3192 C CA . ARG B 1 163 ? 10.328 -30.047 -22.438 1 57.69 163 ARG B CA 1
ATOM 3193 C C . ARG B 1 163 ? 9.906 -29.516 -21.062 1 57.69 163 ARG B C 1
ATOM 3195 O O . ARG B 1 163 ? 8.938 -30.016 -20.484 1 57.69 163 ARG B O 1
ATOM 3202 N N . ARG B 1 164 ? 10.797 -28.984 -20.297 1 55.84 164 ARG B N 1
ATOM 3203 C CA . ARG B 1 164 ? 10.312 -28.422 -19.031 1 55.84 164 ARG B CA 1
ATOM 3204 C C . ARG B 1 164 ? 9.789 -27 -19.25 1 55.84 164 ARG B C 1
ATOM 3206 O O . ARG B 1 164 ? 10.516 -26.125 -19.719 1 55.84 164 ARG B O 1
ATOM 3213 N N . PRO B 1 165 ? 8.523 -26.844 -19.375 1 49.53 165 PRO B N 1
ATOM 3214 C CA . PRO B 1 165 ? 7.84 -25.594 -19.719 1 49.53 165 PRO B CA 1
ATOM 3215 C C . PRO B 1 165 ? 8.328 -24.422 -18.891 1 49.53 165 PRO B C 1
ATOM 3217 O O . PRO B 1 165 ? 8.141 -23.266 -19.281 1 49.53 165 PRO B O 1
ATOM 3220 N N . SER B 1 166 ? 8.773 -24.516 -17.672 1 48.75 166 SER B N 1
ATOM 3221 C CA . SER B 1 166 ? 8.672 -23.438 -16.703 1 48.75 166 SER B CA 1
ATOM 3222 C C . SER B 1 166 ? 9.625 -22.297 -17.031 1 48.75 166 SER B C 1
ATOM 3224 O O . SER B 1 166 ? 9.336 -21.125 -16.75 1 48.75 166 SER B O 1
ATOM 3226 N N . ILE B 1 167 ? 10.969 -22.609 -17.312 1 48.31 167 ILE B N 1
ATOM 3227 C CA . ILE B 1 167 ? 12.008 -21.609 -17.078 1 48.31 167 ILE B CA 1
ATOM 3228 C C . ILE B 1 167 ? 11.914 -20.516 -18.141 1 48.31 167 ILE B C 1
ATOM 3230 O O . ILE B 1 167 ? 12.188 -19.344 -17.859 1 48.31 167 ILE B O 1
ATOM 3234 N N . ASP B 1 168 ? 11.305 -20.797 -19.266 1 55.22 168 ASP B N 1
ATOM 3235 C CA . ASP B 1 168 ? 11.383 -19.766 -20.281 1 55.22 168 ASP B CA 1
ATOM 3236 C C . ASP B 1 168 ? 10.031 -19.078 -20.469 1 55.22 168 ASP B C 1
ATOM 3238 O O . ASP B 1 168 ? 9.742 -18.547 -21.547 1 55.22 168 ASP B O 1
ATOM 3242 N N . THR B 1 169 ? 9.312 -19.125 -19.453 1 57.91 169 THR B N 1
ATOM 3243 C CA . THR B 1 169 ? 7.945 -18.625 -19.562 1 57.91 169 THR B CA 1
ATOM 3244 C C . THR B 1 169 ? 7.945 -17.109 -19.781 1 57.91 169 THR B C 1
ATOM 3246 O O . THR B 1 169 ? 7.082 -16.594 -20.484 1 57.91 169 THR B O 1
ATOM 3249 N N . GLU B 1 170 ? 9 -16.422 -19.219 1 61.09 170 GLU B N 1
ATOM 3250 C CA . GLU B 1 170 ? 9.008 -14.977 -19.391 1 61.09 170 GLU B CA 1
ATOM 3251 C C . GLU B 1 170 ? 9.117 -14.602 -20.875 1 61.09 170 GLU B C 1
ATOM 3253 O O . GLU B 1 170 ? 8.484 -13.641 -21.328 1 61.09 170 GLU B O 1
ATOM 3258 N N . ASP B 1 171 ? 9.898 -15.453 -21.562 1 63.94 171 ASP B N 1
ATOM 3259 C CA . ASP B 1 171 ? 10.156 -15.102 -22.953 1 63.94 171 ASP B CA 1
ATOM 3260 C C . ASP B 1 171 ? 8.898 -15.242 -23.797 1 63.94 171 ASP B C 1
ATOM 3262 O O . ASP B 1 171 ? 8.734 -14.547 -24.797 1 63.94 171 ASP B O 1
ATOM 3266 N N . THR B 1 172 ? 8.055 -15.984 -23.203 1 74.88 172 THR B N 1
ATOM 3267 C CA . THR B 1 172 ? 6.895 -16.219 -24.062 1 74.88 172 THR B CA 1
ATOM 3268 C C . THR B 1 172 ? 5.742 -15.297 -23.672 1 74.88 172 THR B C 1
ATOM 3270 O O . THR B 1 172 ? 4.867 -15.016 -24.5 1 74.88 172 THR B O 1
ATOM 3273 N N . VAL B 1 173 ? 5.875 -14.75 -22.516 1 86.62 173 VAL B N 1
ATOM 3274 C CA . VAL B 1 173 ? 4.699 -14.008 -22.062 1 86.62 173 VAL B CA 1
ATOM 3275 C C . VAL B 1 173 ? 4.883 -12.516 -22.375 1 86.62 173 VAL B C 1
ATOM 3277 O O . VAL B 1 173 ? 3.916 -11.82 -22.688 1 86.62 173 VAL B O 1
ATOM 3280 N N . THR B 1 174 ? 6.102 -12.008 -22.375 1 89.06 174 THR B N 1
ATOM 3281 C CA . THR B 1 174 ? 6.383 -10.578 -22.438 1 89.06 174 THR B CA 1
ATOM 3282 C C . THR B 1 174 ? 5.859 -9.977 -23.734 1 89.06 174 THR B C 1
ATOM 3284 O O . THR B 1 174 ? 5.141 -8.977 -23.719 1 89.06 174 THR B O 1
ATOM 3287 N N . PRO B 1 175 ? 6.105 -10.664 -24.875 1 89.69 175 PRO B N 1
ATOM 3288 C CA . PRO B 1 175 ? 5.625 -10.055 -26.109 1 89.69 175 PRO B CA 1
ATOM 3289 C C . PRO B 1 175 ? 4.105 -9.938 -26.156 1 89.69 175 PRO B C 1
ATOM 3291 O O . PRO B 1 175 ? 3.578 -8.922 -26.625 1 89.69 175 PRO B O 1
ATOM 3294 N N . ILE B 1 176 ? 3.486 -10.914 -25.703 1 91.5 176 ILE B N 1
ATOM 3295 C CA . ILE B 1 176 ? 2.029 -10.898 -25.75 1 91.5 176 ILE B CA 1
ATOM 3296 C C . ILE B 1 176 ? 1.486 -9.867 -24.766 1 91.5 176 ILE B C 1
ATOM 3298 O O . ILE B 1 176 ? 0.498 -9.188 -25.047 1 91.5 176 ILE B O 1
ATOM 3302 N N . VAL B 1 177 ? 2.107 -9.664 -23.641 1 94.06 177 VAL B N 1
ATOM 3303 C CA . VAL B 1 177 ? 1.704 -8.703 -22.625 1 94.06 177 VAL B CA 1
ATOM 3304 C C . VAL B 1 177 ? 1.896 -7.277 -23.156 1 94.06 177 VAL B C 1
ATOM 3306 O O . VAL B 1 177 ? 0.997 -6.441 -23.047 1 94.06 177 VAL B O 1
ATOM 3309 N N . GLU B 1 178 ? 2.975 -7.059 -23.781 1 92.31 178 GLU B N 1
ATOM 3310 C CA . GLU B 1 178 ? 3.26 -5.738 -24.328 1 92.31 178 GLU B CA 1
ATOM 3311 C C . GLU B 1 178 ? 2.311 -5.406 -25.484 1 92.31 178 GLU B C 1
ATOM 3313 O O . GLU B 1 178 ? 1.81 -4.281 -25.578 1 92.31 178 GLU B O 1
ATOM 3318 N N . LYS B 1 179 ? 2.064 -6.387 -26.266 1 93.19 179 LYS B N 1
ATOM 3319 C CA . LYS B 1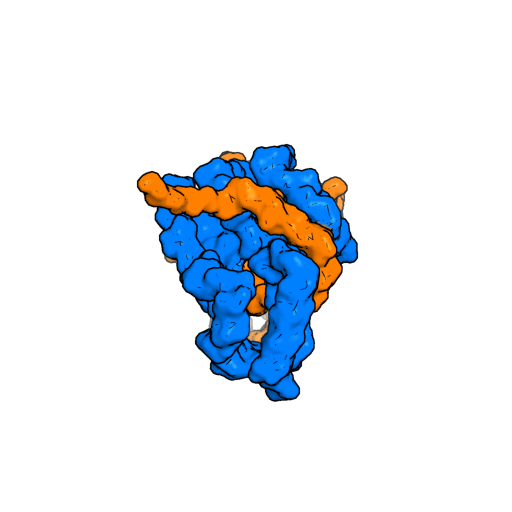 179 ? 1.136 -6.203 -27.375 1 93.19 179 LYS B CA 1
ATOM 3320 C C . LYS B 1 179 ? -0.269 -5.887 -26.859 1 93.19 179 LYS B C 1
ATOM 3322 O O . LYS B 1 179 ? -1.041 -5.207 -27.547 1 93.19 179 LYS B O 1
ATOM 3327 N N . SER B 1 180 ? -0.518 -6.297 -25.719 1 94.25 180 SER B N 1
ATOM 3328 C CA . SER B 1 180 ? -1.837 -6.098 -25.125 1 94.25 180 SER B CA 1
ATOM 3329 C C . SER B 1 180 ? -1.907 -4.773 -24.359 1 94.25 180 SER B C 1
ATOM 3331 O O . SER B 1 180 ? -2.883 -4.508 -23.656 1 94.25 180 SER B O 1
ATOM 3333 N N . GLY B 1 181 ? -0.888 -3.959 -24.391 1 92.06 181 GLY B N 1
ATOM 3334 C CA . GLY B 1 181 ? -0.971 -2.598 -23.875 1 92.06 181 GLY B CA 1
ATOM 3335 C C . GLY B 1 181 ? -0.403 -2.443 -22.484 1 92.06 181 GLY B C 1
ATOM 3336 O O . GLY B 1 181 ? -0.862 -1.6 -21.703 1 92.06 181 GLY B O 1
ATOM 3337 N N . TYR B 1 182 ? 0.593 -3.236 -22.109 1 93 182 TYR B N 1
ATOM 3338 C CA . TYR B 1 182 ? 1.235 -3.139 -20.812 1 93 182 TYR B CA 1
ATOM 3339 C C . TYR B 1 182 ? 2.725 -2.852 -20.953 1 93 182 TYR B C 1
ATOM 3341 O O . TYR B 1 182 ? 3.363 -3.316 -21.906 1 93 182 TYR B O 1
ATOM 3349 N N . ARG B 1 183 ? 3.227 -2.029 -20.047 1 90.75 183 ARG B N 1
ATOM 3350 C CA . ARG B 1 183 ? 4.668 -1.988 -19.812 1 90.75 183 ARG B CA 1
ATOM 3351 C C . ARG B 1 183 ? 5.094 -3.074 -18.828 1 90.75 183 ARG B C 1
ATOM 3353 O O . ARG B 1 183 ? 4.414 -3.316 -17.828 1 90.75 183 ARG B O 1
ATOM 3360 N N . VAL B 1 184 ? 6.25 -3.707 -19.203 1 90.69 184 VAL B N 1
ATOM 3361 C CA . VAL B 1 184 ? 6.613 -4.891 -18.438 1 90.69 184 VAL B CA 1
ATOM 3362 C C . VAL B 1 184 ? 7.918 -4.633 -17.672 1 90.69 184 VAL B C 1
ATOM 3364 O O . VAL B 1 184 ? 8.852 -4.035 -18.219 1 90.69 184 VAL B O 1
ATOM 3367 N N . GLN B 1 185 ? 7.93 -4.953 -16.359 1 87.81 185 GLN B N 1
ATOM 3368 C CA . GLN B 1 185 ? 9.141 -4.984 -15.547 1 87.81 185 GLN B CA 1
ATOM 3369 C C . GLN B 1 185 ? 9.383 -6.383 -14.984 1 87.81 185 GLN B C 1
ATOM 3371 O O . GLN B 1 185 ? 8.5 -6.977 -14.367 1 87.81 185 GLN B O 1
ATOM 3376 N N . HIS B 1 186 ? 10.625 -6.883 -15.227 1 89.69 186 HIS B N 1
ATOM 3377 C CA . HIS B 1 186 ? 11.023 -8.172 -14.68 1 89.69 186 HIS B CA 1
ATOM 3378 C C . HIS B 1 186 ? 11.789 -8.008 -13.375 1 89.69 186 HIS B C 1
ATOM 3380 O O . HIS B 1 186 ? 12.68 -7.152 -13.281 1 89.69 186 HIS B O 1
ATOM 3386 N N . MET B 1 187 ? 11.359 -8.758 -12.398 1 87.69 187 MET B N 1
ATOM 3387 C CA . MET B 1 187 ? 12.078 -8.773 -11.125 1 87.69 187 MET B CA 1
ATOM 3388 C C . MET B 1 187 ? 12.383 -10.203 -10.695 1 87.69 187 MET B C 1
ATOM 3390 O O . MET B 1 187 ? 11.547 -11.102 -10.852 1 87.69 187 MET B O 1
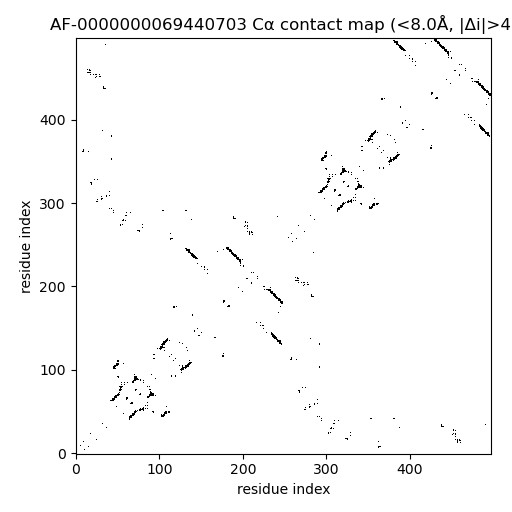ATOM 3394 N N . HIS B 1 188 ? 13.594 -10.383 -10.148 1 90 188 HIS B N 1
ATOM 3395 C CA . HIS B 1 188 ? 14.031 -11.695 -9.688 1 90 188 HIS B CA 1
ATOM 3396 C C . HIS B 1 188 ? 14.305 -11.688 -8.188 1 90 188 HIS B C 1
ATOM 3398 O O . HIS B 1 188 ? 14.844 -10.711 -7.652 1 90 188 HIS B O 1
ATOM 3404 N N . PHE B 1 189 ? 13.883 -12.719 -7.547 1 88 189 PHE B N 1
ATOM 3405 C CA . PHE B 1 189 ? 14.094 -12.922 -6.117 1 88 189 PHE B CA 1
ATOM 3406 C C . PHE B 1 189 ? 14.719 -14.281 -5.844 1 88 189 PHE B C 1
ATOM 3408 O O . PHE B 1 189 ? 14.07 -15.312 -6.012 1 88 189 PHE B O 1
ATOM 3415 N N . LEU B 1 190 ? 15.969 -14.297 -5.414 1 88.5 190 LEU B N 1
ATOM 3416 C CA . LEU B 1 190 ? 16.734 -15.531 -5.258 1 88.5 190 LEU B CA 1
ATOM 3417 C C . LEU B 1 190 ? 16.656 -16.047 -3.82 1 88.5 190 LEU B C 1
ATOM 3419 O O . LEU B 1 190 ? 16.812 -15.266 -2.873 1 88.5 190 LEU B O 1
ATOM 3423 N N . GLU B 1 191 ? 16.312 -17.312 -3.664 1 89.31 191 GLU B N 1
ATOM 3424 C CA . GLU B 1 191 ? 16.328 -18.016 -2.385 1 89.31 191 GLU B CA 1
ATOM 3425 C C . GLU B 1 191 ? 16.969 -19.391 -2.521 1 89.31 191 GLU B C 1
ATOM 3427 O O . GLU B 1 191 ? 16.766 -20.078 -3.527 1 89.31 191 GLU B O 1
ATOM 3432 N N . ARG B 1 192 ? 17.75 -19.719 -1.525 1 90.5 192 ARG B N 1
ATOM 3433 C CA . ARG B 1 192 ? 18.312 -21.062 -1.457 1 90.5 192 ARG B CA 1
ATOM 3434 C C . ARG B 1 192 ? 17.734 -21.844 -0.279 1 90.5 192 ARG B C 1
ATOM 3436 O O . ARG B 1 192 ? 17.531 -21.281 0.803 1 90.5 192 ARG B O 1
ATOM 3443 N N . ARG B 1 193 ? 17.391 -23.109 -0.543 1 89.12 193 ARG B N 1
ATOM 3444 C CA . ARG B 1 193 ? 16.812 -23.969 0.493 1 89.12 193 ARG B CA 1
ATOM 3445 C C . ARG B 1 193 ? 17.328 -25.406 0.373 1 89.12 193 ARG B C 1
ATOM 3447 O O . ARG B 1 193 ? 17.531 -25.891 -0.734 1 89.12 193 ARG B O 1
ATOM 3454 N N . HIS B 1 194 ? 17.484 -26.016 1.488 1 92.75 194 HIS B N 1
ATOM 3455 C CA . HIS B 1 194 ? 17.75 -27.438 1.566 1 92.75 194 HIS B CA 1
ATOM 3456 C C . HIS B 1 194 ? 16.484 -28.219 1.946 1 92.75 194 HIS B C 1
ATOM 3458 O O . HIS B 1 194 ? 15.789 -27.844 2.893 1 92.75 194 HIS B O 1
ATOM 3464 N N . PHE B 1 195 ? 16.219 -29.219 1.149 1 93.88 195 PHE B N 1
ATOM 3465 C CA . PHE B 1 195 ? 15.109 -30.109 1.441 1 93.88 195 PHE B CA 1
ATOM 3466 C C . PHE B 1 195 ? 15.609 -31.469 1.898 1 93.88 195 PHE B C 1
ATOM 3468 O O . PHE B 1 195 ? 16.562 -32 1.33 1 93.88 195 PHE B O 1
ATOM 3475 N N . ALA B 1 196 ? 14.938 -31.953 2.98 1 93.19 196 ALA B N 1
ATOM 3476 C CA . ALA B 1 196 ? 15.062 -33.406 3.168 1 93.19 196 ALA B CA 1
ATOM 3477 C C . ALA B 1 196 ? 14.555 -34.156 1.945 1 93.19 196 ALA B C 1
ATOM 3479 O O . ALA B 1 196 ? 13.688 -33.656 1.217 1 93.19 196 ALA B O 1
ATOM 3480 N N . THR B 1 197 ? 15.062 -35.344 1.752 1 96.5 197 THR B N 1
ATOM 3481 C CA . THR B 1 197 ? 14.742 -36.125 0.559 1 96.5 197 THR B CA 1
ATOM 3482 C C . THR B 1 197 ? 13.227 -36.281 0.4 1 96.5 197 THR B C 1
ATOM 3484 O O . THR B 1 197 ? 12.68 -35.969 -0.656 1 96.5 197 THR B O 1
ATOM 3487 N N . GLN B 1 198 ? 12.562 -36.625 1.458 1 95.06 198 GLN B N 1
ATOM 3488 C CA . GLN B 1 198 ? 11.133 -36.875 1.37 1 95.06 198 GLN B CA 1
ATOM 3489 C C . GLN B 1 198 ? 10.359 -35.594 1.125 1 95.06 198 GLN B C 1
ATOM 3491 O O . GLN B 1 198 ? 9.375 -35.562 0.388 1 95.06 198 GLN B O 1
ATOM 3496 N N . ALA B 1 199 ? 10.789 -34.531 1.699 1 93.44 199 ALA B N 1
ATOM 3497 C CA . ALA B 1 199 ? 10.125 -33.25 1.511 1 93.44 199 ALA B CA 1
ATOM 3498 C C . ALA B 1 199 ? 10.242 -32.781 0.062 1 93.44 199 ALA B C 1
ATOM 3500 O O . ALA B 1 199 ? 9.281 -32.25 -0.5 1 93.44 199 ALA B O 1
ATOM 3501 N N . TYR B 1 200 ? 11.406 -32.938 -0.5 1 95.31 200 TYR B N 1
ATOM 3502 C CA . TYR B 1 200 ? 11.617 -32.562 -1.896 1 95.31 200 TYR B CA 1
ATOM 3503 C C . TYR B 1 200 ? 10.719 -33.375 -2.816 1 95.31 200 TYR B C 1
ATOM 3505 O O . TYR B 1 200 ? 10.07 -32.844 -3.709 1 95.31 200 TYR B O 1
ATOM 3513 N N . LEU B 1 201 ? 10.711 -34.656 -2.592 1 95.44 201 LEU B N 1
ATOM 3514 C CA . LEU B 1 201 ? 9.898 -35.562 -3.422 1 95.44 201 LEU B CA 1
ATOM 3515 C C . LEU B 1 201 ? 8.414 -35.25 -3.256 1 95.44 201 LEU B C 1
ATOM 3517 O O . LEU B 1 201 ? 7.66 -35.25 -4.23 1 95.44 201 LEU B O 1
ATOM 3521 N N . ASP B 1 202 ? 7.992 -34.969 -1.994 1 93 202 ASP B N 1
ATOM 3522 C CA . ASP B 1 202 ? 6.605 -34.594 -1.758 1 93 202 ASP B CA 1
ATOM 3523 C C . ASP B 1 202 ? 6.227 -33.375 -2.586 1 93 202 ASP B C 1
ATOM 3525 O O . ASP B 1 202 ? 5.133 -33.281 -3.148 1 93 202 ASP B O 1
ATOM 3529 N N . MET B 1 203 ? 7.121 -32.438 -2.688 1 92.62 203 MET B N 1
ATOM 3530 C CA . MET B 1 203 ? 6.887 -31.219 -3.451 1 92.62 203 MET B CA 1
ATOM 3531 C C . MET B 1 203 ? 6.805 -31.516 -4.945 1 92.62 203 MET B C 1
ATOM 3533 O O . MET B 1 203 ? 5.816 -31.172 -5.598 1 92.62 203 MET B O 1
ATOM 3537 N N . VAL B 1 204 ? 7.805 -32.188 -5.527 1 93.31 204 VAL B N 1
ATOM 3538 C CA . VAL B 1 204 ? 7.902 -32.344 -6.973 1 93.31 204 VAL B CA 1
ATOM 3539 C C . VAL B 1 204 ? 6.762 -33.219 -7.469 1 93.31 204 VAL B C 1
ATOM 3541 O O . VAL B 1 204 ? 6.273 -33.062 -8.594 1 93.31 204 VAL B O 1
ATOM 3544 N N . PHE B 1 205 ? 6.242 -34.031 -6.672 1 91.88 205 PHE B N 1
ATOM 3545 C CA . PHE B 1 205 ? 5.184 -34.938 -7.105 1 91.88 205 PHE B CA 1
ATOM 3546 C C . PHE B 1 205 ? 3.82 -34.281 -7 1 91.88 205 PHE B C 1
ATOM 3548 O O . PHE B 1 205 ? 2.793 -34.906 -7.262 1 91.88 205 PHE B O 1
ATOM 3555 N N . THR B 1 206 ? 3.82 -33 -6.645 1 89.31 206 THR B N 1
ATOM 3556 C CA . THR B 1 206 ? 2.609 -32.219 -6.781 1 89.31 206 THR B CA 1
ATOM 3557 C C . THR B 1 206 ? 2.57 -31.516 -8.133 1 89.31 206 THR B C 1
ATOM 3559 O O . THR B 1 206 ? 1.57 -30.875 -8.484 1 89.31 206 THR B O 1
ATOM 3562 N N . TYR B 1 207 ? 3.643 -31.656 -8.906 1 87.5 207 TYR B N 1
ATOM 3563 C CA . TYR B 1 207 ? 3.666 -31.062 -10.234 1 87.5 207 TYR B CA 1
ATOM 3564 C C . TYR B 1 207 ? 2.803 -31.859 -11.203 1 87.5 207 TYR B C 1
ATOM 3566 O O . TYR B 1 207 ? 2.678 -33.062 -11.078 1 87.5 207 TYR B O 1
ATOM 3574 N N . SER B 1 208 ? 2.318 -31.125 -12.195 1 82.12 208 SER B N 1
ATOM 3575 C CA . SER B 1 208 ? 1.354 -31.734 -13.117 1 82.12 208 SER B CA 1
ATOM 3576 C C . SER B 1 208 ? 1.968 -32.906 -13.883 1 82.12 208 SER B C 1
ATOM 3578 O O . SER B 1 208 ? 1.296 -33.906 -14.141 1 82.12 208 SER B O 1
ATOM 3580 N N . ASN B 1 209 ? 3.256 -32.781 -14.273 1 83.31 209 ASN B N 1
ATOM 3581 C CA . ASN B 1 209 ? 3.883 -33.875 -15.055 1 83.31 209 ASN B CA 1
ATOM 3582 C C . ASN B 1 209 ? 4.062 -35.125 -14.219 1 83.31 209 ASN B C 1
ATOM 3584 O O . ASN B 1 209 ? 4.18 -36.219 -14.773 1 83.31 209 ASN B O 1
ATOM 3588 N N . HIS B 1 210 ? 4.062 -35.031 -12.938 1 87.19 210 HIS B N 1
ATOM 3589 C CA . HIS B 1 210 ? 4.105 -36.188 -12.055 1 87.19 210 HIS B CA 1
ATOM 3590 C C . HIS B 1 210 ? 2.707 -36.719 -11.773 1 87.19 210 HIS B C 1
ATOM 3592 O O . HIS B 1 210 ? 2.49 -37.938 -11.781 1 87.19 210 HIS B O 1
ATOM 3598 N N . LEU B 1 211 ? 1.808 -35.75 -11.594 1 83.56 211 LEU B N 1
ATOM 3599 C CA . LEU B 1 211 ? 0.442 -36.125 -11.219 1 83.56 211 LEU B CA 1
ATOM 3600 C C . LEU B 1 211 ? -0.262 -36.844 -12.352 1 83.56 211 LEU B C 1
ATOM 3602 O O . LEU B 1 211 ? -1.156 -37.656 -12.109 1 83.56 211 LEU B O 1
ATOM 3606 N N . THR B 1 212 ? 0.166 -36.656 -13.562 1 84.75 212 THR B N 1
ATOM 3607 C CA . THR B 1 212 ? -0.531 -37.219 -14.711 1 84.75 212 THR B CA 1
ATOM 3608 C C . THR B 1 212 ? 0.056 -38.562 -15.094 1 84.75 212 THR B C 1
ATOM 3610 O O . THR B 1 212 ? -0.472 -39.281 -15.969 1 84.75 212 THR B O 1
ATOM 3613 N N . LEU B 1 213 ? 1.108 -39.094 -14.445 1 87.75 213 LEU B N 1
ATOM 3614 C CA . LEU B 1 213 ? 1.671 -40.406 -14.648 1 87.75 213 LEU B CA 1
ATOM 3615 C C . LEU B 1 213 ? 0.728 -41.5 -14.133 1 87.75 213 LEU B C 1
ATOM 3617 O O . LEU B 1 213 ? -0.053 -41.25 -13.211 1 87.75 213 LEU B O 1
ATOM 3621 N N . ASP B 1 214 ? 0.804 -42.656 -14.828 1 91.5 214 ASP B N 1
ATOM 3622 C CA . ASP B 1 214 ? 0.126 -43.812 -14.258 1 91.5 214 ASP B CA 1
ATOM 3623 C C . ASP B 1 214 ? 0.664 -44.125 -12.859 1 91.5 214 ASP B C 1
ATOM 3625 O O . ASP B 1 214 ? 1.857 -43.969 -12.602 1 91.5 214 ASP B O 1
ATOM 3629 N N . PRO B 1 215 ? -0.21 -44.562 -11.977 1 91.69 215 PRO B N 1
ATOM 3630 C CA . PRO B 1 215 ? 0.164 -44.75 -10.578 1 91.69 215 PRO B CA 1
ATOM 3631 C C . PRO B 1 215 ? 1.39 -45.656 -10.422 1 91.69 215 PRO B C 1
ATOM 3633 O O . PRO B 1 215 ? 2.254 -45.375 -9.586 1 91.69 215 PRO B O 1
ATOM 3636 N N . ALA B 1 216 ? 1.431 -46.656 -11.242 1 93.75 216 ALA B N 1
ATOM 3637 C CA . ALA B 1 216 ? 2.566 -47.562 -11.133 1 93.75 216 ALA B CA 1
ATOM 3638 C C . ALA B 1 216 ? 3.865 -46.875 -11.531 1 93.75 216 ALA B C 1
ATOM 3640 O O . ALA B 1 216 ? 4.895 -47.031 -10.875 1 93.75 216 ALA B O 1
ATOM 3641 N N . GLN B 1 217 ? 3.826 -46.125 -12.586 1 94.75 217 GLN B N 1
ATOM 3642 C CA . GLN B 1 217 ? 4.984 -45.375 -13.039 1 94.75 217 GLN B CA 1
ATOM 3643 C C . GLN B 1 217 ? 5.387 -44.312 -12.016 1 94.75 217 GLN B C 1
ATOM 3645 O O . GLN B 1 217 ? 6.578 -44.094 -11.781 1 94.75 217 GLN B O 1
ATOM 3650 N N . ARG B 1 218 ? 4.414 -43.75 -11.438 1 94.56 218 ARG B N 1
ATOM 3651 C CA . ARG B 1 218 ? 4.652 -42.719 -10.438 1 94.56 218 ARG B CA 1
ATOM 3652 C C . ARG B 1 218 ? 5.387 -43.281 -9.227 1 94.56 218 ARG B C 1
ATOM 3654 O O . ARG B 1 218 ? 6.348 -42.688 -8.734 1 94.56 218 ARG B O 1
ATOM 3661 N N . ASP B 1 219 ? 4.992 -44.438 -8.734 1 95.75 219 ASP B N 1
ATOM 3662 C CA . ASP B 1 219 ? 5.621 -45.094 -7.594 1 95.75 219 ASP B CA 1
ATOM 3663 C C . ASP B 1 219 ? 7.062 -45.469 -7.91 1 95.75 219 ASP B C 1
ATOM 3665 O O . ASP B 1 219 ? 7.957 -45.312 -7.082 1 95.75 219 ASP B O 1
ATOM 3669 N N . GLU B 1 220 ? 7.184 -46.031 -9.078 1 96.69 220 GLU B N 1
ATOM 3670 C CA . GLU B 1 220 ? 8.523 -46.438 -9.484 1 96.69 220 GLU B CA 1
ATOM 3671 C C . GLU B 1 220 ? 9.453 -45.219 -9.594 1 96.69 220 GLU B C 1
ATOM 3673 O O . GLU B 1 220 ? 10.594 -45.281 -9.125 1 96.69 220 GLU B O 1
ATOM 3678 N N . LEU B 1 221 ? 8.953 -44.219 -10.234 1 96.69 221 LEU B N 1
ATOM 3679 C CA . LEU B 1 221 ? 9.742 -43 -10.367 1 96.69 221 LEU B CA 1
ATOM 3680 C C . LEU B 1 221 ? 10.148 -42.469 -8.992 1 96.69 221 LEU B C 1
ATOM 3682 O O . LEU B 1 221 ? 11.312 -42.125 -8.781 1 96.69 221 LEU B O 1
ATOM 3686 N N . ARG B 1 222 ? 9.242 -42.406 -8.078 1 96.88 222 ARG B N 1
ATOM 3687 C CA . ARG B 1 222 ? 9.539 -41.875 -6.75 1 96.88 222 ARG B CA 1
ATOM 3688 C C . ARG B 1 222 ? 10.617 -42.688 -6.066 1 96.88 222 ARG B C 1
ATOM 3690 O O . ARG B 1 222 ? 11.555 -42.156 -5.48 1 96.88 222 ARG B O 1
ATOM 3697 N N . SER B 1 223 ? 10.5 -44.031 -6.129 1 97.5 223 SER B N 1
ATOM 3698 C CA . SER B 1 223 ? 11.461 -44.938 -5.508 1 97.5 223 SER B CA 1
ATOM 3699 C C . SER B 1 223 ? 12.859 -44.719 -6.094 1 97.5 223 SER B C 1
ATOM 3701 O O . SER B 1 223 ? 13.844 -44.688 -5.355 1 97.5 223 SER B O 1
ATOM 3703 N N . ARG B 1 224 ? 12.922 -44.594 -7.363 1 97.62 224 ARG B N 1
ATOM 3704 C CA . ARG B 1 224 ? 14.203 -44.438 -8.031 1 97.62 224 ARG B CA 1
ATOM 3705 C C . ARG B 1 224 ? 14.828 -43.094 -7.688 1 97.62 224 ARG B C 1
ATOM 3707 O O . ARG B 1 224 ? 16.047 -42.969 -7.5 1 97.62 224 ARG B O 1
ATOM 3714 N N . LEU B 1 225 ? 14.031 -42.062 -7.637 1 97.56 225 LEU B N 1
ATOM 3715 C CA . LEU B 1 225 ? 14.523 -40.75 -7.246 1 97.56 225 LEU B CA 1
ATOM 3716 C C . LEU B 1 225 ? 15.023 -40.781 -5.805 1 97.56 225 LEU B C 1
ATOM 3718 O O . LEU B 1 225 ? 16.047 -40.156 -5.492 1 97.56 225 LEU B O 1
ATOM 3722 N N . GLU B 1 226 ? 14.273 -41.375 -4.902 1 97.62 226 GLU B N 1
ATOM 3723 C CA . GLU B 1 226 ? 14.68 -41.5 -3.508 1 97.62 226 GLU B CA 1
ATOM 3724 C C . GLU B 1 226 ? 16.062 -42.156 -3.389 1 97.62 226 GLU B C 1
ATOM 3726 O O . GLU B 1 226 ? 16.906 -41.688 -2.617 1 97.62 226 GLU B O 1
ATOM 3731 N N . GLU B 1 227 ? 16.203 -43.188 -4.137 1 97.5 227 GLU B N 1
ATOM 3732 C CA . GLU B 1 227 ? 17.484 -43.875 -4.137 1 97.5 227 GLU B CA 1
ATOM 3733 C C . GLU B 1 227 ? 18.594 -43 -4.664 1 97.5 227 GLU B C 1
ATOM 3735 O O . GLU B 1 227 ? 19.688 -42.938 -4.09 1 97.5 227 GLU B O 1
ATOM 3740 N N . LYS B 1 228 ? 18.328 -42.312 -5.754 1 97.44 228 LYS B N 1
ATOM 3741 C CA . LYS B 1 228 ? 19.312 -41.438 -6.379 1 97.44 228 LYS B CA 1
ATOM 3742 C C . LYS B 1 228 ? 19.703 -40.312 -5.438 1 97.44 228 LYS B C 1
ATOM 3744 O O . LYS B 1 228 ? 20.891 -39.938 -5.348 1 97.44 228 LYS B O 1
ATOM 3749 N N . ILE B 1 229 ? 18.828 -39.688 -4.734 1 97.44 229 ILE B N 1
ATOM 3750 C CA . ILE B 1 229 ? 19.047 -38.531 -3.854 1 97.44 229 ILE B CA 1
ATOM 3751 C C . ILE B 1 229 ? 19.75 -39 -2.58 1 97.44 229 ILE B C 1
ATOM 3753 O O . ILE B 1 229 ? 20.656 -38.312 -2.086 1 97.44 229 ILE B O 1
ATOM 3757 N N . GLY B 1 230 ? 19.297 -40.125 -2.068 1 96.12 230 GLY B N 1
ATOM 3758 C CA . GLY B 1 230 ? 19.844 -40.625 -0.817 1 96.12 230 GLY B CA 1
ATOM 3759 C C . GLY B 1 230 ? 19.375 -39.844 0.395 1 96.12 230 GLY B C 1
ATOM 3760 O O . GLY B 1 230 ? 18.344 -39.156 0.344 1 96.12 230 GLY B O 1
ATOM 3761 N N . ASP B 1 231 ? 20.141 -39.906 1.5 1 93.38 231 ASP B N 1
ATOM 3762 C CA . ASP B 1 231 ? 19.75 -39.344 2.779 1 93.38 231 ASP B CA 1
ATOM 3763 C C . ASP B 1 231 ? 20.219 -37.875 2.904 1 93.38 231 ASP B C 1
ATOM 3765 O O . ASP B 1 231 ? 19.812 -37.156 3.818 1 93.38 231 ASP B O 1
ATOM 3769 N N . GLY B 1 232 ? 20.938 -37.438 2.027 1 94.56 232 GLY B N 1
ATOM 3770 C CA . GLY B 1 232 ? 21.547 -36.125 2.119 1 94.56 232 GLY B CA 1
ATOM 3771 C C . GLY B 1 232 ? 20.594 -35 1.814 1 94.56 232 GLY B C 1
ATOM 3772 O O . GLY B 1 232 ? 20.891 -33.844 2.113 1 94.56 232 GLY B O 1
ATOM 3773 N N . GLY B 1 233 ? 19.516 -35.344 1.231 1 96.56 233 GLY B N 1
ATOM 3774 C CA . GLY B 1 233 ? 18.578 -34.312 0.847 1 96.56 233 GLY B CA 1
ATOM 3775 C C . GLY B 1 233 ? 18.938 -33.625 -0.462 1 96.56 233 GLY B C 1
ATOM 3776 O O . GLY B 1 233 ? 19.734 -34.156 -1.247 1 96.56 233 GLY B O 1
ATOM 3777 N N . VAL B 1 234 ? 18.234 -32.531 -0.726 1 96.44 234 VAL B N 1
ATOM 3778 C CA . VAL B 1 234 ? 18.422 -31.797 -1.985 1 96.44 234 VAL B CA 1
ATOM 3779 C C . VAL B 1 234 ? 18.625 -30.312 -1.709 1 96.44 234 VAL B C 1
ATOM 3781 O O . VAL B 1 234 ? 17.797 -29.672 -1.059 1 96.44 234 VAL B O 1
ATOM 3784 N N . ASP B 1 235 ? 19.734 -29.766 -2.121 1 96.25 235 ASP B N 1
ATOM 3785 C CA . ASP B 1 235 ? 19.906 -28.312 -2.17 1 96.25 235 ASP B CA 1
ATOM 3786 C C . ASP B 1 235 ? 19.219 -27.719 -3.391 1 96.25 235 ASP B C 1
ATOM 3788 O O . ASP B 1 235 ? 19.281 -28.281 -4.488 1 96.25 235 ASP B O 1
ATOM 3792 N N . THR B 1 236 ? 18.5 -26.641 -3.162 1 94.94 236 THR B N 1
ATOM 3793 C CA . THR B 1 236 ? 17.766 -26.047 -4.273 1 94.94 236 THR B CA 1
ATOM 3794 C C . THR B 1 236 ? 18.047 -24.547 -4.348 1 94.94 236 THR B C 1
ATOM 3796 O O . THR B 1 236 ? 18.484 -23.938 -3.369 1 94.94 236 THR B O 1
ATOM 3799 N N . LYS B 1 237 ? 17.938 -24.047 -5.562 1 93.38 237 LYS B N 1
ATOM 3800 C CA . LYS B 1 237 ? 17.875 -22.609 -5.84 1 93.38 237 LYS B CA 1
ATOM 3801 C C . LYS B 1 237 ? 16.531 -22.219 -6.441 1 93.38 237 LYS B C 1
ATOM 3803 O O . LYS B 1 237 ? 16.062 -22.844 -7.402 1 93.38 237 LYS B O 1
ATOM 3808 N N . ASN B 1 238 ? 15.828 -21.328 -5.777 1 92.75 238 ASN B N 1
ATOM 3809 C CA . ASN B 1 238 ? 14.625 -20.719 -6.324 1 92.75 238 ASN B CA 1
ATOM 3810 C C . ASN B 1 238 ? 14.906 -19.328 -6.895 1 92.75 238 ASN B C 1
ATOM 3812 O O . ASN B 1 238 ? 15.164 -18.391 -6.148 1 92.75 238 ASN B O 1
ATOM 3816 N N . ASP B 1 239 ? 14.961 -19.219 -8.195 1 92.25 239 ASP B N 1
ATOM 3817 C CA . ASP B 1 239 ? 14.992 -17.906 -8.852 1 92.25 239 ASP B CA 1
ATOM 3818 C C . ASP B 1 239 ? 13.586 -17.438 -9.211 1 92.25 239 ASP B C 1
ATOM 3820 O O . ASP B 1 239 ? 13.211 -17.422 -10.383 1 92.25 239 ASP B O 1
ATOM 3824 N N . ALA B 1 240 ? 12.859 -17.047 -8.133 1 92.94 240 ALA B N 1
ATOM 3825 C CA . ALA B 1 240 ? 11.477 -16.641 -8.336 1 92.94 240 ALA B CA 1
ATOM 3826 C C . ALA B 1 240 ? 11.391 -15.406 -9.234 1 92.94 240 ALA B C 1
ATOM 3828 O O . ALA B 1 240 ? 12.195 -14.477 -9.102 1 92.94 240 ALA B O 1
ATOM 3829 N N . LEU B 1 241 ? 10.398 -15.383 -10.141 1 91.81 241 LEU B N 1
ATOM 3830 C CA . LEU B 1 241 ? 10.227 -14.32 -11.125 1 91.81 241 LEU B CA 1
ATOM 3831 C C . LEU B 1 241 ? 8.891 -13.602 -10.914 1 91.81 241 LEU B C 1
ATOM 3833 O O . LEU B 1 241 ? 7.867 -14.25 -10.688 1 91.81 241 LEU B O 1
ATOM 3837 N N . ALA B 1 242 ? 8.984 -12.266 -10.883 1 92.88 242 ALA B N 1
ATOM 3838 C CA . ALA B 1 242 ? 7.793 -11.422 -10.984 1 92.88 242 ALA B CA 1
ATOM 3839 C C . ALA B 1 242 ? 7.84 -10.562 -12.242 1 92.88 242 ALA B C 1
ATOM 3841 O O . ALA B 1 242 ? 8.797 -9.812 -12.461 1 92.88 242 ALA B O 1
ATOM 3842 N N . VAL B 1 243 ? 6.871 -10.727 -13.078 1 93.25 243 VAL B N 1
ATOM 3843 C CA . VAL B 1 243 ? 6.641 -9.828 -14.203 1 93.25 243 VAL B CA 1
ATOM 3844 C C . VAL B 1 243 ? 5.543 -8.82 -13.852 1 93.25 243 VAL B C 1
ATOM 3846 O O . VAL B 1 243 ? 4.359 -9.172 -13.828 1 93.25 243 VAL B O 1
ATOM 3849 N N . ILE B 1 244 ? 5.977 -7.629 -13.555 1 91.75 244 ILE B N 1
ATOM 3850 C CA . ILE B 1 244 ? 5.035 -6.574 -13.195 1 91.75 244 ILE B CA 1
ATOM 3851 C C . ILE B 1 244 ? 4.594 -5.828 -14.445 1 91.75 244 ILE B C 1
ATOM 3853 O O . ILE B 1 244 ? 5.43 -5.336 -15.211 1 91.75 244 ILE B O 1
ATOM 3857 N N . CYS B 1 245 ? 3.285 -5.816 -14.633 1 92.75 245 CYS B N 1
ATOM 3858 C CA . CYS B 1 245 ? 2.695 -5.227 -15.836 1 92.75 245 CYS B CA 1
ATOM 3859 C C . CYS B 1 245 ? 1.849 -4.012 -15.484 1 92.75 245 CYS B C 1
ATOM 3861 O O . CYS B 1 245 ? 0.859 -4.125 -14.758 1 92.75 245 CYS B O 1
ATOM 3863 N N . THR B 1 246 ? 2.229 -2.889 -16 1 86.56 246 THR B N 1
ATOM 3864 C CA . THR B 1 246 ? 1.496 -1.645 -15.789 1 86.56 246 THR B CA 1
ATOM 3865 C C . THR B 1 246 ? 0.808 -1.194 -17.078 1 86.56 246 THR B C 1
ATOM 3867 O O . THR B 1 246 ? 1.439 -1.125 -18.125 1 86.56 246 THR B O 1
ATOM 3870 N N . PRO B 1 247 ? -0.582 -1.039 -16.938 1 87.62 247 PRO B N 1
ATOM 3871 C CA . PRO B 1 247 ? -1.264 -0.564 -18.141 1 87.62 247 PRO B CA 1
ATOM 3872 C C . PRO B 1 247 ? -0.657 0.724 -18.688 1 87.62 247 PRO B C 1
ATOM 3874 O O . PRO B 1 247 ? -0.269 1.606 -17.922 1 87.62 247 PRO B O 1
ATOM 3877 N N . VAL B 1 248 ? -0.44 0.741 -20 1 80.19 248 VAL B N 1
ATOM 3878 C CA . VAL B 1 248 ? 0.036 1.949 -20.656 1 80.19 248 VAL B CA 1
ATOM 3879 C C . VAL B 1 248 ? -1.152 2.812 -21.078 1 80.19 248 VAL B C 1
ATOM 3881 O O . VAL B 1 248 ? -2.168 2.297 -21.547 1 80.19 248 VAL B O 1
ATOM 3884 N N . THR B 1 249 ? -1.379 4.078 -20.422 1 60.25 249 THR B N 1
ATOM 3885 C CA . THR B 1 249 ? -2.43 5.004 -20.828 1 60.25 249 THR B CA 1
ATOM 3886 C C . THR B 1 249 ? -2.258 5.418 -22.281 1 60.25 249 THR B C 1
ATOM 3888 O O . THR B 1 249 ? -1.136 5.48 -22.797 1 60.25 249 THR B O 1
#